Protein AF-0000000074318066 (afdb_homodimer)

pLDDT: mean 84.9, std 23.19, range [25.45, 98.88]

Solvent-accessible surface area (backbone atoms only — not comparable to full-atom values): 21008 Å² total; per-residue (Å²): 137,84,79,78,78,76,78,75,73,79,76,72,76,72,73,68,74,67,79,68,60,31,36,86,59,41,53,60,64,81,55,76,85,53,68,36,47,52,75,50,49,43,64,34,77,55,56,62,66,60,55,37,45,33,73,36,15,32,51,33,30,38,69,44,70,25,63,38,53,43,41,29,39,84,88,68,48,68,61,51,51,86,37,69,68,53,66,58,21,32,39,47,39,32,42,56,33,51,60,83,86,38,39,42,46,39,38,33,67,41,62,74,89,54,41,42,41,29,30,43,51,53,83,50,21,37,38,37,41,36,53,46,75,53,94,92,33,36,32,39,42,37,35,40,30,69,23,52,55,42,92,80,30,74,36,54,46,52,56,30,48,52,35,46,52,42,39,38,47,52,26,38,25,35,32,64,71,69,65,41,73,76,74,56,72,49,57,84,53,74,62,121,135,86,79,77,79,77,77,75,74,78,75,72,76,72,74,68,74,68,78,68,60,29,38,87,60,42,54,62,64,83,55,77,86,53,68,36,46,53,75,50,47,46,65,34,79,56,54,62,66,58,54,38,45,34,72,36,16,31,52,32,31,39,69,44,70,26,64,39,52,44,40,31,38,84,88,68,47,68,61,51,52,84,36,70,69,52,65,58,22,33,39,46,38,33,43,55,34,51,60,82,86,39,39,43,46,39,38,32,67,43,63,72,87,56,42,41,41,29,31,42,51,54,85,49,22,38,38,37,39,36,53,46,75,54,93,93,34,36,32,39,42,38,36,40,32,69,25,53,54,44,92,80,30,73,35,54,45,51,57,30,48,53,35,45,51,43,39,38,47,49,25,38,25,35,33,64,69,69,65,42,73,75,72,58,72,48,56,86,52,76,63,121

Organism: NCBI:txid2715131

Radius of gyration: 24.88 Å; Cα contacts (8 Å, |Δi|>4): 783; chains: 2; bounding box: 74×100×44 Å

Foldseek 3Di:
DPPPPPPPPPPPPPPPPPPPPCPVVNPDPPDDDDLFKDKDKDFAADDQLLVQQLVFFQLSVCLQPFVGKWKAAPVGDTDDRRDGDAFFIKIWTHHALADPVPIWIWGWHDDDSTFWTKIATHQQAIKIWGWDDDPNTIMIMIMGGRGDDCVVPVDSSSVVVVVSVVVRSVQNRVCNPPNDGPDHNHNVDDPD/DPPPPPPPPPPPPPPPPPPPPVPVVRPDPPDDDDLFKDKDKDFAADDQLLVLQLVFFQLSVCLQPFVGKWKAAPVGDTDDRRDGDAFFIKIWTHHALADSVPIWIWGWHDDDSTFWTKIATHQQAIKIWGWDDDPNTIMIMIMGGRGDDCVVPVDSSSVVVVVSVVVRSVQNRVCNPPNDGPDHNHNVDDPD

Sequence (384 aa):
MYQSNSRTLPLNPKTKKSNVFKTPIIMSDNKQFDHSKFTVKSIVDTKIPDVYELWTTPAGLEKWFLRKAEFVKPDGTFRKSNEHIEEGDTYRWLWHGYPDKVVEHGKILKLNGKNELKFTFGKAGTVTVKIGIEENTTIITLTQEDIPPVEESVINYHVECKTGWTFYLANLNSFVQGGVDLRNKNQKLNLEMYQSNSRTLPLNPKTKKSNVFKTPIIMSDNKQFDHSKFTVKSIVDTKIPDVYELWTTPAGLEKWFLRKAEFVKPDGTFRKSNEHIEEGDTYRWLWHGYPDKVVEHGKILKLNGKNELKFTFGKAGTVTVKIGIEENTTIITLTQEDIPPVEESVINYHVECKTGWTFYLANLNSFVQGGVDLRNKNQKLNLE

Secondary structure (DSSP, 8-state):
-----------------------GGG---S----TTEEEEEEE--S-HHHHHHHHHSHHHHHHHT-SEEEEE-TTSPBPPTTSPP-TT-EEEEE-TTS-TT--EEEEEEEE-SSSEEEEE-GGG-EEEEEEEEETTEEEEEEEEE-PPPGGG-SS-HHHHHHHHHHHHHHHHHHHHHH--------TT----/-----------------------GGG---S----TTEEEEEEE--S-HHHHHHHHHSHHHHHHHT-SEEEEE-TTSPBPPTTSPP-TT-EEEEE-TTS-TT-EEEEEEEEE-SSSEEEEE-TTS-EEEEEEEEETTEEEEEEEEE-PPPGGG-SS-HHHHHHHHHHHHHHHHHHHHHH--------TT----

InterPro domains:
  IPR013538 Activator of Hsp90 ATPase homologue 1/2-like, C-terminal [PF08327] (46-176)
  IPR023393 START-like domain superfamily [G3DSA:3.30.530.20] (38-187)

Nearest PDB structures (foldseek):
  2m89-assembly1_B  TM=8.211E-01  e=3.361E-07  Colwellia psychrerythraea 34H
  2lgh-assembly1_A  TM=7.263E-01  e=5.498E-05  Aeromonas hydrophila subsp. hydrophila ATCC 7966
  3pu2-assembly8_H  TM=6.214E-01  e=7.783E-05  Cereibacter sphaeroides 2.4.1
  2l8o-assembly1_A  TM=6.501E-01  e=6.174E-05  Cytophaga hutchinsonii ATCC 33406
  5ujv-assembly1_A  TM=6.728E-01  e=5.910E-04  Festuca elata

Structure (mmCIF, N/CA/C/O backbone):
data_AF-0000000074318066-model_v1
#
loop_
_entity.id
_entity.type
_entity.pdbx_description
1 polymer 'Activator of Hsp90 ATPase homologue 1/2-like C-terminal domain-containing protein'
#
loop_
_atom_site.group_PDB
_atom_site.id
_atom_site.type_symbol
_atom_site.label_atom_id
_atom_site.label_alt_id
_atom_site.label_comp_id
_atom_site.label_asym_id
_atom_site.label_entity_id
_atom_site.label_seq_id
_atom_site.pdbx_PDB_ins_code
_atom_site.Cartn_x
_atom_site.Cartn_y
_atom_site.Cartn_z
_atom_site.occupancy
_atom_site.B_iso_or_equiv
_atom_site.auth_seq_id
_atom_site.auth_comp_id
_atom_site.auth_asym_id
_atom_site.auth_atom_id
_atom_site.pdbx_PDB_model_num
ATOM 1 N N . MET A 1 1 ? -48.062 54.031 -23.031 1 29.55 1 MET A N 1
ATOM 2 C CA . MET A 1 1 ? -48 52.781 -22.281 1 29.55 1 MET A CA 1
ATOM 3 C C . MET A 1 1 ? -46.719 52 -22.641 1 29.55 1 MET A C 1
ATOM 5 O O . MET A 1 1 ? -46.656 51.406 -23.719 1 29.55 1 MET A O 1
ATOM 9 N N . TYR A 1 2 ? -45.531 52.469 -22.219 1 33.5 2 TYR A N 1
ATOM 10 C CA . TYR A 1 2 ? -44.156 52.094 -22.453 1 33.5 2 TYR A CA 1
ATOM 11 C C . TYR A 1 2 ? -43.844 50.719 -21.859 1 33.5 2 TYR A C 1
ATOM 13 O O . TYR A 1 2 ? -44 50.5 -20.656 1 33.5 2 TYR A O 1
ATOM 21 N N . GLN A 1 3 ? -44.219 49.625 -22.578 1 29.73 3 GLN A N 1
ATOM 22 C CA . GLN A 1 3 ? -44 48.219 -22.219 1 29.73 3 GLN A CA 1
ATOM 23 C C . GLN A 1 3 ? -42.5 47.938 -22.062 1 29.73 3 GLN A C 1
ATOM 25 O O . GLN A 1 3 ? -41.719 48.125 -23.016 1 29.73 3 GLN A O 1
ATOM 30 N N . SER A 1 4 ? -41.875 48.156 -20.859 1 29.38 4 SER A N 1
ATOM 31 C CA . SER A 1 4 ? -40.531 47.906 -20.422 1 29.38 4 SER A CA 1
ATOM 32 C C . SER A 1 4 ? -40.156 46.438 -20.562 1 29.38 4 SER A C 1
ATOM 34 O O . SER A 1 4 ? -40.781 45.562 -19.938 1 29.38 4 SER A O 1
ATOM 36 N N . ASN A 1 5 ? -39.938 45.906 -21.797 1 32.59 5 ASN A N 1
ATOM 37 C CA . ASN A 1 5 ? -39.5 44.531 -22.062 1 32.59 5 ASN A CA 1
ATOM 38 C C . ASN A 1 5 ? -38.188 44.219 -21.328 1 32.59 5 ASN A C 1
ATOM 40 O O . ASN A 1 5 ? -37.125 44.75 -21.672 1 32.59 5 ASN A O 1
ATOM 44 N N . SER A 1 6 ? -38.25 44.125 -19.938 1 31.81 6 SER A N 1
ATOM 45 C CA . SER A 1 6 ? -37.094 43.719 -19.141 1 31.81 6 SER A CA 1
ATOM 46 C C . SER A 1 6 ? -36.531 42.375 -19.625 1 31.81 6 SER A C 1
ATOM 48 O O . SER A 1 6 ? -37.219 41.375 -19.547 1 31.81 6 SER A O 1
ATOM 50 N N . ARG A 1 7 ? -35.812 42.281 -20.75 1 32.62 7 ARG A N 1
ATOM 51 C CA . ARG A 1 7 ? -35.062 41.125 -21.25 1 32.62 7 ARG A CA 1
ATOM 52 C C . ARG A 1 7 ? -34.188 40.531 -20.172 1 32.62 7 ARG A C 1
ATOM 54 O O . ARG A 1 7 ? -33.25 41.156 -19.688 1 32.62 7 ARG A O 1
ATOM 61 N N . THR A 1 8 ? -34.75 39.719 -19.219 1 30.56 8 THR A N 1
ATOM 62 C CA . THR A 1 8 ? -34 38.969 -18.25 1 30.56 8 THR A CA 1
ATOM 63 C C . THR A 1 8 ? -33 38.031 -18.938 1 30.56 8 THR A C 1
ATOM 65 O O . THR A 1 8 ? -33.375 37.219 -19.797 1 30.56 8 THR A O 1
ATOM 68 N N . LEU A 1 9 ? -31.766 38.469 -19.141 1 33.69 9 LEU A N 1
ATOM 69 C CA . LEU A 1 9 ? -30.656 37.688 -19.688 1 33.69 9 LEU A CA 1
ATOM 70 C C . LEU A 1 9 ? -30.469 36.406 -18.891 1 33.69 9 LEU A C 1
ATOM 72 O O . LEU A 1 9 ? -30.375 36.438 -17.672 1 33.69 9 LEU A O 1
ATOM 76 N N . PRO A 1 10 ? -30.953 35.281 -19.469 1 31.95 10 PRO A N 1
ATOM 77 C CA . PRO A 1 10 ? -30.75 34.031 -18.75 1 31.95 10 PRO A CA 1
ATOM 78 C C . PRO A 1 10 ? -29.297 33.75 -18.422 1 31.95 10 PRO A C 1
ATOM 80 O O . PRO A 1 10 ? -28.406 33.938 -19.266 1 31.95 10 PRO A O 1
ATOM 83 N N . LEU A 1 11 ? -28.844 34.094 -17.172 1 31.12 11 LEU A N 1
ATOM 84 C CA . LEU A 1 11 ? -27.516 33.719 -16.672 1 31.12 11 LEU A CA 1
ATOM 85 C C . LEU A 1 11 ? -27.25 32.25 -16.844 1 31.12 11 LEU A C 1
ATOM 87 O O . LEU A 1 11 ? -28.016 31.406 -16.359 1 31.12 11 LEU A O 1
ATOM 91 N N . ASN A 1 12 ? -26.766 31.859 -18.062 1 30.64 12 ASN A N 1
ATOM 92 C CA . ASN A 1 12 ? -26.281 30.5 -18.25 1 30.64 12 ASN A CA 1
ATOM 93 C C . ASN A 1 12 ? -25.328 30.094 -17.141 1 30.64 12 ASN A C 1
ATOM 95 O O . ASN A 1 12 ? -24.234 30.641 -17.031 1 30.64 12 ASN A O 1
ATOM 99 N N . PRO A 1 13 ? -25.844 29.672 -15.984 1 25.5 13 PRO A N 1
ATOM 100 C CA . PRO A 1 13 ? -24.859 29.234 -14.977 1 25.5 13 PRO A CA 1
ATOM 101 C C . PRO A 1 13 ? -23.891 28.188 -15.508 1 25.5 13 PRO A C 1
ATOM 103 O O . PRO A 1 13 ? -24.297 27.094 -15.883 1 25.5 13 PRO A O 1
ATOM 106 N N . LYS A 1 14 ? -22.953 28.609 -16.422 1 30.25 14 LYS A N 1
ATOM 107 C CA . LYS A 1 14 ? -21.844 27.688 -16.672 1 30.25 14 LYS A CA 1
ATOM 108 C C . LYS A 1 14 ? -21.453 26.969 -15.383 1 30.25 14 LYS A C 1
ATOM 110 O O . LYS A 1 14 ? -21.203 27.609 -14.359 1 30.25 14 LYS A O 1
ATOM 115 N N . THR A 1 15 ? -21.828 25.75 -15.211 1 25.64 15 THR A N 1
ATOM 116 C CA . THR A 1 15 ? -21.406 24.781 -14.203 1 25.64 15 THR A CA 1
ATOM 117 C C . THR A 1 15 ? -19.891 24.828 -14.008 1 25.64 15 THR A C 1
ATOM 119 O O . THR A 1 15 ? -19.125 24.672 -14.961 1 25.64 15 THR A O 1
ATOM 122 N N . LYS A 1 16 ? -19.531 25.672 -13.281 1 28.23 16 LYS A N 1
ATOM 123 C CA . LYS A 1 16 ? -18.125 25.656 -12.883 1 28.23 16 LYS A CA 1
ATOM 124 C C . LYS A 1 16 ? -17.641 24.219 -12.672 1 28.23 16 LYS A C 1
ATOM 126 O O . LYS A 1 16 ? -18.172 23.5 -11.828 1 28.23 16 LYS A O 1
ATOM 131 N N . LYS A 1 17 ? -17.141 23.672 -13.711 1 29.39 17 LYS A N 1
ATOM 132 C CA . LYS A 1 17 ? -16.328 22.469 -13.477 1 29.39 17 LYS A CA 1
ATOM 133 C C . LYS A 1 17 ? -15.508 22.609 -12.195 1 29.39 17 LYS A C 1
ATOM 135 O O . LYS A 1 17 ? -14.656 23.5 -12.094 1 29.39 17 LYS A O 1
ATOM 140 N N . SER A 1 18 ? -16.188 22.438 -11.07 1 28.66 18 SER A N 1
ATOM 141 C CA . SER A 1 18 ? -15.391 22.344 -9.852 1 28.66 18 SER A CA 1
ATOM 142 C C . SER A 1 18 ? -14.086 21.578 -10.102 1 28.66 18 SER A C 1
ATOM 144 O O . SER A 1 18 ? -14.094 20.5 -10.695 1 28.66 18 SER A O 1
ATOM 146 N N . ASN A 1 19 ? -13.133 22.281 -10.336 1 31.12 19 ASN A N 1
ATOM 147 C CA . ASN A 1 19 ? -11.781 21.734 -10.352 1 31.12 19 ASN A CA 1
ATOM 148 C C . ASN A 1 19 ? -11.586 20.688 -9.258 1 31.12 19 ASN A C 1
ATOM 150 O O . ASN A 1 19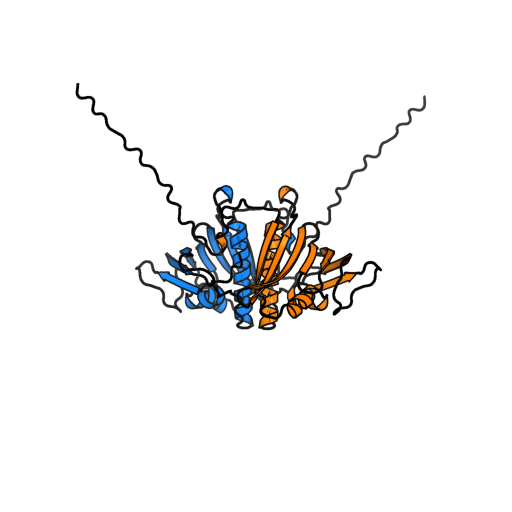 ? -11.359 21.031 -8.094 1 31.12 19 ASN A O 1
ATOM 154 N N . VAL A 1 20 ? -12.461 19.688 -9.234 1 32.88 20 VAL A N 1
ATOM 155 C CA . VAL A 1 20 ? -12.258 18.547 -8.352 1 32.88 20 VAL A CA 1
ATOM 156 C C . VAL A 1 20 ? -10.773 18.172 -8.32 1 32.88 20 VAL A C 1
ATOM 158 O O . VAL A 1 20 ? -10.156 17.984 -9.367 1 32.88 20 VAL A O 1
ATOM 161 N N . PHE A 1 21 ? -10.164 18.594 -7.379 1 33.38 21 PHE A N 1
ATOM 162 C CA . PHE A 1 21 ? -8.805 18.266 -6.961 1 33.38 21 PHE A CA 1
ATOM 163 C C . PHE A 1 21 ? -8.531 16.781 -7.117 1 33.38 21 PHE A C 1
ATOM 165 O O . PHE A 1 21 ? -9.094 15.961 -6.395 1 33.38 21 PHE A O 1
ATOM 172 N N . LYS A 1 22 ? -8.289 16.375 -8.391 1 40.06 22 LYS A N 1
ATOM 173 C CA . LYS A 1 22 ? -7.812 15.016 -8.617 1 40.06 22 LYS A CA 1
ATOM 174 C C . LYS A 1 22 ? -6.562 14.727 -7.785 1 40.06 22 LYS A C 1
ATOM 176 O O . LYS A 1 22 ? -5.484 15.242 -8.086 1 40.06 22 LYS A O 1
ATOM 181 N N . THR A 1 23 ? -6.711 14.742 -6.539 1 43.78 23 THR A N 1
ATOM 182 C CA . THR A 1 23 ? -5.562 14.172 -5.848 1 43.78 23 THR A CA 1
ATOM 183 C C . THR A 1 23 ? -5.051 12.938 -6.586 1 43.78 23 THR A C 1
ATOM 185 O O . THR A 1 23 ? -5.812 12.25 -7.266 1 43.78 23 THR A O 1
ATOM 188 N N . PRO A 1 24 ? -3.84 12.938 -6.867 1 43.84 24 PRO A N 1
ATOM 189 C CA . PRO A 1 24 ? -3.352 11.766 -7.594 1 43.84 24 PRO A CA 1
ATOM 190 C C . PRO A 1 24 ? -4.18 10.516 -7.316 1 43.84 24 PRO A C 1
ATOM 192 O O . PRO A 1 24 ? -4.258 9.617 -8.164 1 43.84 24 PRO A O 1
ATOM 195 N N . ILE A 1 25 ? -4.691 10.438 -6.18 1 46.53 25 ILE A N 1
ATOM 196 C CA . ILE A 1 25 ? -5.543 9.281 -5.902 1 46.53 25 ILE A CA 1
ATOM 197 C C . ILE A 1 25 ? -6.809 9.359 -6.75 1 46.53 25 ILE A C 1
ATOM 199 O O . ILE A 1 25 ? -7.34 8.336 -7.184 1 46.53 25 ILE A O 1
ATOM 203 N N . ILE A 1 26 ? -7.238 10.562 -7.031 1 46 26 ILE A N 1
ATOM 204 C CA . ILE A 1 26 ? -8.625 10.727 -7.438 1 46 26 ILE A CA 1
ATOM 205 C C . ILE A 1 26 ? -8.719 10.758 -8.961 1 46 26 ILE A C 1
ATOM 207 O O . ILE A 1 26 ? -9.695 11.266 -9.516 1 46 26 ILE A O 1
ATOM 211 N N . MET A 1 27 ? -7.648 10.602 -9.547 1 41.81 27 MET A N 1
ATOM 212 C CA . MET A 1 27 ? -7.895 11.008 -10.93 1 41.81 27 MET A CA 1
ATOM 213 C C . MET A 1 27 ? -8.766 9.992 -11.648 1 41.81 27 MET A C 1
ATOM 215 O O . MET A 1 27 ? -8.805 9.969 -12.883 1 41.81 27 MET A O 1
ATOM 219 N N . SER A 1 28 ? -9.195 9.016 -10.938 1 42.94 28 SER A N 1
ATOM 220 C CA . SER A 1 28 ? -9.805 8.172 -11.953 1 42.94 28 SER A CA 1
ATOM 221 C C . SER A 1 28 ? -11 8.859 -12.609 1 42.94 28 SER A C 1
ATOM 223 O O . SER A 1 28 ? -11.719 9.609 -11.953 1 42.94 28 SER A O 1
ATOM 225 N N . ASP A 1 29 ? -10.992 9.109 -13.852 1 40.59 29 ASP A N 1
ATOM 226 C CA . ASP A 1 29 ? -12.094 9.508 -14.727 1 40.59 29 ASP A CA 1
ATOM 227 C C . ASP A 1 29 ? -13.406 8.883 -14.266 1 40.59 29 ASP A C 1
ATOM 229 O O . ASP A 1 29 ? -13.406 7.871 -13.562 1 40.59 29 ASP A O 1
ATOM 233 N N . ASN A 1 30 ? -14.594 9.641 -14.625 1 43.62 30 ASN A N 1
ATOM 234 C CA . ASN A 1 30 ? -16.031 9.453 -14.484 1 43.62 30 ASN A CA 1
ATOM 235 C C . ASN A 1 30 ? -16.438 7.996 -14.719 1 43.62 30 ASN A C 1
ATOM 237 O O . ASN A 1 30 ? -17.5 7.723 -15.266 1 43.62 30 ASN A O 1
ATOM 241 N N . LYS A 1 31 ? -15.508 7.035 -14.703 1 52.19 31 LYS A N 1
ATOM 242 C CA . LYS A 1 31 ? -16.141 5.738 -14.953 1 52.19 31 LYS A CA 1
ATOM 243 C C . LYS A 1 31 ? -16.859 5.227 -13.711 1 52.19 31 LYS A C 1
ATOM 245 O O . LYS A 1 31 ? -16.453 5.516 -12.586 1 52.19 31 LYS A O 1
ATOM 250 N N . GLN A 1 32 ? -18.125 4.922 -13.828 1 64.19 32 GLN A N 1
ATOM 251 C CA . GLN A 1 32 ? -18.938 4.215 -12.836 1 64.19 32 GLN A CA 1
ATOM 252 C C . GLN A 1 32 ? -18.094 3.221 -12.047 1 64.19 32 GLN A C 1
ATOM 254 O O . GLN A 1 32 ? -17.344 2.432 -12.633 1 64.19 32 GLN A O 1
ATOM 259 N N . PHE A 1 33 ? -17.938 3.441 -10.766 1 77.88 33 PHE A N 1
ATOM 260 C CA . PHE A 1 33 ? -17.234 2.535 -9.867 1 77.88 33 PHE A CA 1
ATOM 261 C C . PHE A 1 33 ? -17.703 1.099 -10.07 1 77.88 33 PHE A C 1
ATOM 263 O O . PHE A 1 33 ? -18.906 0.817 -9.992 1 77.88 33 PHE A O 1
ATOM 270 N N . ASP A 1 34 ? -16.797 0.3 -10.547 1 85.94 34 ASP A N 1
ATOM 271 C CA . ASP A 1 34 ? -17.078 -1.124 -10.719 1 85.94 34 ASP A CA 1
ATOM 272 C C . ASP A 1 34 ? -16.578 -1.922 -9.508 1 85.94 34 ASP A C 1
ATOM 274 O O . ASP A 1 34 ? -15.391 -2.205 -9.391 1 85.94 34 ASP A O 1
ATOM 278 N N . HIS A 1 35 ? -17.438 -2.357 -8.68 1 85.19 35 HIS A N 1
ATOM 279 C CA . HIS A 1 35 ? -17.094 -3.039 -7.434 1 85.19 35 HIS A CA 1
ATOM 280 C C . HIS A 1 35 ? -16.547 -4.438 -7.703 1 85.19 35 HIS A C 1
ATOM 282 O O . HIS A 1 35 ? -15.922 -5.043 -6.828 1 85.19 35 HIS A O 1
ATOM 288 N N . SER A 1 36 ? -16.781 -4.961 -8.875 1 92.5 36 SER A N 1
ATOM 289 C CA . SER A 1 36 ? -16.484 -6.367 -9.133 1 92.5 36 SER A CA 1
ATOM 290 C C . SER A 1 36 ? -15.07 -6.531 -9.695 1 92.5 36 SER A C 1
ATOM 292 O O . SER A 1 36 ? -14.641 -7.648 -9.992 1 92.5 36 SER A O 1
ATOM 294 N N . LYS A 1 37 ? -14.406 -5.375 -9.812 1 95.44 37 LYS A N 1
ATOM 295 C CA . LYS A 1 37 ? -13.094 -5.445 -10.438 1 95.44 37 LYS A CA 1
ATOM 296 C C . LYS A 1 37 ? -12.234 -4.25 -10.039 1 95.44 37 LYS A C 1
ATOM 298 O O . LYS A 1 37 ? -12.742 -3.143 -9.867 1 95.44 37 LYS A O 1
ATOM 303 N N . PHE A 1 38 ? -10.961 -4.512 -9.898 1 94.44 38 PHE A N 1
ATOM 304 C CA . PHE A 1 38 ? -10 -3.424 -9.805 1 94.44 38 PHE A CA 1
ATOM 305 C C . PHE A 1 38 ? -8.672 -3.82 -10.438 1 94.44 38 PHE A C 1
ATOM 307 O O . PHE A 1 38 ? -8.43 -5 -10.703 1 94.44 38 PHE A O 1
ATOM 314 N N . THR A 1 39 ? -7.914 -2.82 -10.758 1 96.5 39 THR A N 1
ATOM 315 C CA . THR A 1 39 ? -6.543 -3.01 -11.227 1 96.5 39 THR A CA 1
ATOM 316 C C . THR A 1 39 ? -5.57 -2.197 -10.375 1 96.5 39 THR A C 1
ATOM 318 O O . THR A 1 39 ? -5.84 -1.042 -10.039 1 96.5 39 THR A O 1
ATOM 321 N N . VAL A 1 40 ? -4.484 -2.836 -9.992 1 96.5 40 VAL A N 1
ATOM 322 C CA . VAL A 1 40 ? -3.369 -2.174 -9.32 1 96.5 40 VAL A CA 1
ATOM 323 C C . VAL A 1 40 ? -2.109 -2.297 -10.18 1 96.5 40 VAL A C 1
ATOM 325 O O . VAL A 1 40 ? -1.837 -3.359 -10.742 1 96.5 40 VAL A O 1
ATOM 328 N N . LYS A 1 41 ? -1.404 -1.232 -10.312 1 96.12 41 LYS A N 1
ATOM 329 C CA . LYS A 1 41 ? -0.112 -1.229 -10.992 1 96.12 41 LYS A CA 1
ATOM 330 C C . LYS A 1 41 ? 1.012 -0.842 -10.039 1 96.12 41 LYS A C 1
ATOM 332 O O . LYS A 1 41 ? 0.829 0.017 -9.172 1 96.12 41 LYS A O 1
ATOM 337 N N . SER A 1 42 ? 2.143 -1.451 -10.234 1 96.94 42 SER A N 1
ATOM 338 C CA . SER A 1 42 ? 3.285 -1.16 -9.375 1 96.94 42 SER A CA 1
ATOM 339 C C . SER A 1 42 ? 4.598 -1.309 -10.133 1 96.94 42 SER A C 1
ATOM 341 O O . SER A 1 42 ? 4.723 -2.166 -11.016 1 96.94 42 SER A O 1
ATOM 343 N N . ILE A 1 43 ? 5.523 -0.489 -9.727 1 96.81 43 ILE A N 1
ATOM 344 C CA . ILE A 1 43 ? 6.898 -0.61 -10.203 1 96.81 43 ILE A CA 1
ATOM 345 C C . ILE A 1 43 ? 7.602 -1.749 -9.469 1 96.81 43 ILE A C 1
ATOM 347 O O . ILE A 1 43 ? 7.41 -1.929 -8.266 1 96.81 43 ILE A O 1
ATOM 351 N N . VAL A 1 44 ? 8.312 -2.486 -10.172 1 97.25 44 VAL A N 1
ATOM 352 C CA . VAL A 1 44 ? 9.242 -3.436 -9.586 1 97.25 44 VAL A CA 1
ATOM 353 C C . VAL A 1 44 ? 10.609 -3.303 -10.258 1 97.25 44 VAL A C 1
ATOM 355 O O . VAL A 1 44 ? 10.773 -3.672 -11.422 1 97.25 44 VAL A O 1
ATOM 358 N N . ASP A 1 45 ? 11.586 -2.854 -9.477 1 95.12 45 ASP A N 1
ATOM 359 C CA . ASP A 1 45 ? 12.867 -2.434 -10.031 1 95.12 45 ASP A CA 1
ATOM 360 C C . ASP A 1 45 ? 13.781 -3.633 -10.258 1 95.12 45 ASP A C 1
ATOM 362 O O . ASP A 1 45 ? 14.852 -3.732 -9.641 1 95.12 45 ASP A O 1
ATOM 366 N N . THR A 1 46 ? 13.422 -4.508 -11.117 1 97.38 46 THR A N 1
ATOM 367 C CA . THR A 1 46 ? 14.219 -5.645 -11.562 1 97.38 46 THR A CA 1
ATOM 368 C C . THR A 1 46 ? 13.719 -6.172 -12.906 1 97.38 46 THR A C 1
ATOM 370 O O . THR A 1 46 ? 12.805 -5.602 -13.492 1 97.38 46 THR A O 1
ATOM 373 N N . LYS A 1 47 ? 14.305 -7.227 -13.414 1 98.06 47 LYS A N 1
ATOM 374 C CA . LYS A 1 47 ? 13.977 -7.738 -14.742 1 98.06 47 LYS A CA 1
ATOM 375 C C . LYS A 1 47 ? 12.758 -8.656 -14.688 1 98.06 47 LYS A C 1
ATOM 377 O O . LYS A 1 47 ? 12.492 -9.281 -13.664 1 98.06 47 LYS A O 1
ATOM 382 N N . ILE A 1 48 ? 12.07 -8.766 -15.789 1 98.44 48 ILE A N 1
ATOM 383 C CA . ILE A 1 48 ? 10.812 -9.5 -15.914 1 98.44 48 ILE A CA 1
ATOM 384 C C . ILE A 1 48 ? 11.008 -10.938 -15.453 1 98.44 48 ILE A C 1
ATOM 386 O O . ILE A 1 48 ? 10.234 -11.453 -14.641 1 98.44 48 ILE A O 1
ATOM 390 N N . PRO A 1 49 ? 12.125 -11.648 -15.812 1 98.38 49 PRO A N 1
ATOM 391 C CA . PRO A 1 49 ? 12.25 -13.047 -15.383 1 98.38 49 PRO A CA 1
ATOM 392 C C . PRO A 1 49 ? 12.383 -13.188 -13.867 1 98.38 49 PRO A C 1
ATOM 394 O O . PRO A 1 49 ? 11.891 -14.164 -13.289 1 98.38 49 PRO A O 1
ATOM 397 N N . ASP A 1 50 ? 13.031 -12.242 -13.297 1 98.38 50 ASP A N 1
ATOM 398 C CA . ASP A 1 50 ? 13.18 -12.281 -11.852 1 98.38 50 ASP A CA 1
ATOM 399 C C . ASP A 1 50 ? 11.836 -12.07 -11.156 1 98.38 50 ASP A C 1
ATOM 401 O O . ASP A 1 50 ? 11.523 -12.742 -10.172 1 98.38 50 ASP A O 1
ATOM 405 N N . VAL A 1 51 ? 11.047 -11.102 -11.664 1 98.69 51 VAL A N 1
ATOM 406 C CA . VAL A 1 51 ? 9.727 -10.852 -11.102 1 98.69 51 VAL A CA 1
ATOM 407 C C . VAL A 1 51 ? 8.852 -12.102 -11.25 1 98.69 51 VAL A C 1
ATOM 409 O O . VAL A 1 51 ? 8.141 -12.484 -10.32 1 98.69 51 VAL A O 1
ATOM 412 N N . TYR A 1 52 ? 8.945 -12.695 -12.414 1 98.75 52 TYR A N 1
ATOM 413 C CA . TYR A 1 52 ? 8.164 -13.891 -12.688 1 98.75 52 TYR A CA 1
ATOM 414 C C . TYR A 1 52 ? 8.516 -15.008 -11.703 1 98.75 52 TYR A C 1
ATOM 416 O O . TYR A 1 52 ? 7.625 -15.68 -11.18 1 98.75 52 TYR A O 1
ATOM 424 N N . GLU A 1 53 ? 9.734 -15.172 -11.438 1 98.44 53 GLU A N 1
ATOM 425 C CA . GLU A 1 53 ? 10.18 -16.188 -10.492 1 98.44 53 GLU A CA 1
ATOM 426 C C . GLU A 1 53 ? 9.648 -15.906 -9.086 1 98.44 53 GLU A C 1
ATOM 428 O O . GLU A 1 53 ? 9.211 -16.828 -8.391 1 98.44 53 GLU A O 1
ATOM 433 N N . LEU A 1 54 ? 9.664 -14.656 -8.672 1 98.69 54 LEU A N 1
ATOM 434 C CA . LEU A 1 54 ? 9.188 -14.258 -7.352 1 98.69 54 LEU A CA 1
ATOM 435 C C . LEU A 1 54 ? 7.695 -14.547 -7.211 1 98.69 54 LEU A C 1
ATOM 437 O O . LEU A 1 54 ? 7.215 -14.812 -6.105 1 98.69 54 LEU A O 1
ATOM 441 N N . TRP A 1 55 ? 6.926 -14.633 -8.344 1 98.75 55 TRP A N 1
ATOM 442 C CA . TRP A 1 55 ? 5.48 -14.82 -8.328 1 98.75 55 TRP A CA 1
ATOM 443 C C . TRP A 1 55 ? 5.121 -16.297 -8.5 1 98.75 55 TRP A C 1
ATOM 445 O O . TRP A 1 55 ? 4 -16.703 -8.203 1 98.75 55 TRP A O 1
ATOM 455 N N . THR A 1 56 ? 6.121 -17.094 -9.016 1 98.81 56 THR A N 1
ATOM 456 C CA . THR A 1 56 ? 5.656 -18.391 -9.508 1 98.81 56 THR A CA 1
ATOM 457 C C . THR A 1 56 ? 6.418 -19.531 -8.836 1 98.81 56 THR A C 1
ATOM 459 O O . THR A 1 56 ? 6.379 -20.672 -9.312 1 98.81 56 THR A O 1
ATOM 462 N N . THR A 1 57 ? 7.141 -19.281 -7.801 1 98.81 57 THR A N 1
ATOM 463 C CA . THR A 1 57 ? 7.738 -20.328 -6.977 1 98.81 57 THR A CA 1
ATOM 464 C C . THR A 1 57 ? 7.363 -20.141 -5.512 1 98.81 57 THR A C 1
ATOM 466 O O . THR A 1 57 ? 7.176 -19.016 -5.051 1 98.81 57 THR A O 1
ATOM 469 N N . PRO A 1 58 ? 7.23 -21.25 -4.797 1 98.88 58 PRO A N 1
ATOM 470 C CA . PRO A 1 58 ? 6.965 -21.125 -3.363 1 98.88 58 PRO A CA 1
ATOM 471 C C . PRO A 1 58 ? 7.98 -20.234 -2.652 1 98.88 58 PRO A C 1
ATOM 473 O O . PRO A 1 58 ? 7.602 -19.312 -1.923 1 98.88 58 PRO A O 1
ATOM 476 N N . ALA A 1 59 ? 9.281 -20.438 -2.908 1 98.81 59 ALA A N 1
ATOM 477 C CA . ALA A 1 59 ? 10.336 -19.641 -2.271 1 98.81 59 ALA A CA 1
ATOM 478 C C . ALA A 1 59 ? 10.219 -18.172 -2.645 1 98.81 59 ALA A C 1
ATOM 480 O O . ALA A 1 59 ? 10.461 -17.297 -1.812 1 98.81 59 ALA A O 1
ATOM 481 N N . GLY A 1 60 ? 9.938 -17.906 -3.871 1 98.81 60 GLY A N 1
ATOM 482 C CA . GLY A 1 60 ? 9.758 -16.531 -4.312 1 98.81 60 GLY A CA 1
ATOM 483 C C . GLY A 1 60 ? 8.641 -15.812 -3.582 1 98.81 60 GLY A C 1
ATOM 484 O O . GLY A 1 60 ? 8.844 -14.711 -3.057 1 98.81 60 GLY A O 1
ATOM 485 N N . LEU A 1 61 ? 7.465 -16.438 -3.523 1 98.81 61 LEU A N 1
ATOM 486 C CA . LEU A 1 61 ? 6.297 -15.844 -2.885 1 98.81 61 LEU A CA 1
ATOM 487 C C . LEU A 1 61 ? 6.559 -15.578 -1.406 1 98.81 61 LEU A C 1
ATOM 489 O O . LEU A 1 61 ? 6.066 -14.602 -0.849 1 98.81 61 LEU A O 1
ATOM 493 N N . GLU A 1 62 ? 7.316 -16.422 -0.8 1 98.75 62 GLU A N 1
ATOM 494 C CA . GLU A 1 62 ? 7.578 -16.312 0.632 1 98.75 62 GLU A CA 1
ATOM 495 C C . GLU A 1 62 ? 8.531 -15.156 0.934 1 98.75 62 GLU A C 1
ATOM 497 O O . GLU A 1 62 ? 8.68 -14.75 2.09 1 98.75 62 GLU A O 1
ATOM 502 N N . LYS A 1 63 ? 9.156 -14.57 -0.061 1 98.44 63 LYS A N 1
ATOM 503 C CA . LYS A 1 63 ? 10.102 -13.477 0.153 1 98.44 63 LYS A CA 1
ATOM 504 C C . LYS A 1 63 ? 9.367 -12.148 0.344 1 98.44 63 LYS A C 1
ATOM 506 O O . LYS A 1 63 ? 9.898 -11.227 0.974 1 98.44 63 LYS A O 1
ATOM 511 N N . TRP A 1 64 ? 8.18 -12.133 -0.165 1 98.44 64 TRP A N 1
ATOM 512 C CA . TRP A 1 64 ? 7.598 -10.797 -0.194 1 98.44 64 TRP A CA 1
ATOM 513 C C . TRP A 1 64 ? 6.109 -10.836 0.127 1 98.44 64 TRP A C 1
ATOM 515 O O . TRP A 1 64 ? 5.512 -9.812 0.46 1 98.44 64 TRP A O 1
ATOM 525 N N . PHE A 1 65 ? 5.434 -11.938 0.049 1 98.44 65 PHE A N 1
ATOM 526 C CA . PHE A 1 65 ? 3.98 -12.008 0.143 1 98.44 65 PHE A CA 1
ATOM 527 C C . PHE A 1 65 ? 3.555 -12.898 1.308 1 98.44 65 PHE A C 1
ATOM 529 O O . PHE A 1 65 ? 2.867 -12.445 2.223 1 98.44 65 PHE A O 1
ATOM 536 N N . LEU A 1 66 ? 4.109 -14.102 1.396 1 98.38 66 LEU A N 1
ATOM 537 C CA . LEU A 1 66 ? 3.561 -15.141 2.26 1 98.38 66 LEU A CA 1
ATOM 538 C C . LEU A 1 66 ? 4.586 -15.586 3.299 1 98.38 66 LEU A C 1
ATOM 540 O O . LEU A 1 66 ? 5.793 -15.484 3.068 1 98.38 66 LEU A O 1
ATOM 544 N N . ARG A 1 67 ? 4.055 -16.062 4.398 1 98.06 67 ARG A N 1
ATOM 545 C CA . ARG A 1 67 ? 4.875 -16.812 5.348 1 98.06 67 ARG A CA 1
ATOM 546 C C . ARG A 1 67 ? 5.145 -18.234 4.844 1 98.06 67 ARG A C 1
ATOM 548 O O . ARG A 1 67 ? 6.258 -18.734 4.977 1 98.06 67 ARG A O 1
ATOM 555 N N . LYS A 1 68 ? 4.086 -18.812 4.277 1 98.38 68 LYS A N 1
ATOM 556 C CA . LYS A 1 68 ? 4.16 -20.156 3.711 1 98.38 68 LYS A CA 1
ATOM 557 C C . LYS A 1 68 ? 3.344 -20.25 2.428 1 98.38 68 LYS A C 1
ATOM 559 O O . LYS A 1 68 ? 2.17 -19.875 2.4 1 98.38 68 LYS A O 1
ATOM 564 N N . ALA A 1 69 ? 3.984 -20.75 1.41 1 98.75 69 ALA A N 1
ATOM 565 C CA . ALA A 1 69 ? 3.35 -21.016 0.123 1 98.75 69 ALA A CA 1
ATOM 566 C C . ALA A 1 69 ? 3.471 -22.5 -0.25 1 98.75 69 ALA A C 1
ATOM 568 O O . ALA A 1 69 ? 4.555 -22.969 -0.609 1 98.75 69 ALA A O 1
ATOM 569 N N . GLU A 1 70 ? 2.361 -23.156 -0.182 1 98.75 70 GLU A N 1
ATOM 570 C CA . GLU A 1 70 ? 2.35 -24.562 -0.559 1 98.75 70 GLU A CA 1
ATOM 571 C C . GLU A 1 70 ? 1.525 -24.797 -1.822 1 98.75 70 GLU A C 1
ATOM 573 O O . GLU A 1 70 ? 0.424 -24.25 -1.957 1 98.75 70 GLU A O 1
ATOM 578 N N . PHE A 1 71 ? 2.076 -25.625 -2.676 1 98.88 71 PHE A N 1
ATOM 579 C CA . PHE A 1 71 ? 1.379 -25.984 -3.904 1 98.88 71 PHE A CA 1
ATOM 580 C C . PHE A 1 71 ? 1.36 -27.5 -4.094 1 98.88 71 PHE A C 1
ATOM 582 O O . PHE A 1 71 ? 2.361 -28.172 -3.842 1 98.88 71 PHE A O 1
ATOM 589 N N . VAL A 1 72 ? 0.268 -27.984 -4.527 1 98.81 72 VAL A N 1
ATOM 590 C CA . VAL A 1 72 ? 0.077 -29.406 -4.793 1 98.81 72 VAL A CA 1
ATOM 591 C C . VAL A 1 72 ? -0.283 -29.625 -6.262 1 98.81 72 VAL A C 1
ATOM 593 O O . VAL A 1 72 ? -1.205 -28.984 -6.777 1 98.81 72 VAL A O 1
ATOM 596 N N . LYS A 1 73 ? 0.382 -30.5 -6.836 1 98.56 73 LYS A N 1
ATOM 597 C CA . LYS A 1 73 ? 0.138 -30.875 -8.227 1 98.56 73 LYS A CA 1
ATOM 598 C C . LYS A 1 73 ? -1.134 -31.703 -8.359 1 98.56 73 LYS A C 1
ATOM 600 O O . LYS A 1 73 ? -1.644 -32.219 -7.367 1 98.56 73 LYS A O 1
ATOM 605 N N . PRO A 1 74 ? -1.562 -31.812 -9.609 1 97.94 74 PRO A N 1
ATOM 606 C CA . PRO A 1 74 ? -2.758 -32.625 -9.805 1 97.94 74 PRO A CA 1
ATOM 607 C C . PRO A 1 74 ? -2.559 -34.094 -9.359 1 97.94 74 PRO A C 1
ATOM 609 O O . PRO A 1 74 ? -3.521 -34.75 -8.969 1 97.94 74 PRO A O 1
ATOM 612 N N . ASP A 1 75 ? -1.319 -34.562 -9.328 1 97.81 75 ASP A N 1
ATOM 613 C CA . ASP A 1 75 ? -1.059 -35.938 -8.938 1 97.81 75 ASP A CA 1
ATOM 614 C C . ASP A 1 75 ? -0.908 -36.062 -7.418 1 97.81 75 ASP A C 1
ATOM 616 O O . ASP A 1 75 ? -0.603 -37.156 -6.902 1 97.81 75 ASP A O 1
ATOM 620 N N . GLY A 1 76 ? -1.07 -34.969 -6.746 1 98 76 GLY A N 1
ATOM 621 C CA . GLY A 1 76 ? -1.099 -35 -5.293 1 98 76 GLY A CA 1
ATOM 622 C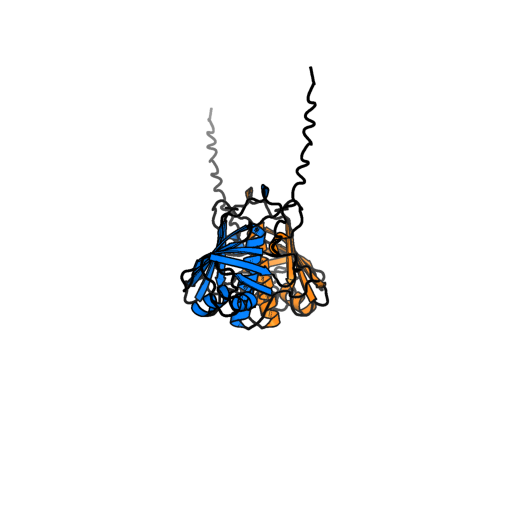 C . GLY A 1 76 ? 0.246 -34.656 -4.668 1 98 76 GLY A C 1
ATOM 623 O O . GLY A 1 76 ? 0.346 -34.5 -3.449 1 98 76 GLY A O 1
ATOM 624 N N . THR A 1 77 ? 1.291 -34.531 -5.516 1 98.38 77 THR A N 1
ATOM 625 C CA . THR A 1 77 ? 2.619 -34.25 -4.977 1 98.38 77 THR A CA 1
ATOM 626 C C . THR A 1 77 ? 2.828 -32.75 -4.789 1 98.38 77 THR A C 1
ATOM 628 O O . THR A 1 77 ? 2.25 -31.938 -5.52 1 98.38 77 THR A O 1
ATOM 631 N N . PHE A 1 78 ? 3.676 -32.438 -3.895 1 98.62 78 PHE A N 1
ATOM 632 C CA . PHE A 1 78 ? 3.951 -31.047 -3.566 1 98.62 78 PHE A CA 1
ATOM 633 C C . PHE A 1 78 ? 5 -30.469 -4.508 1 98.62 78 PHE A C 1
ATOM 635 O O . PHE A 1 78 ? 5.941 -31.156 -4.898 1 98.62 78 PHE A O 1
ATOM 642 N N . ARG A 1 79 ? 4.844 -29.203 -4.863 1 98.69 79 ARG A N 1
ATOM 643 C CA . ARG A 1 79 ? 5.906 -28.469 -5.543 1 98.69 79 ARG A CA 1
ATOM 644 C C . ARG A 1 79 ? 7.082 -28.219 -4.605 1 98.69 79 ARG A C 1
ATOM 646 O O . ARG A 1 79 ? 6.891 -27.891 -3.432 1 98.69 79 ARG A O 1
ATOM 653 N N . LYS A 1 80 ? 8.266 -28.312 -5.195 1 98.5 80 LYS A N 1
ATOM 654 C CA . LYS A 1 80 ? 9.461 -27.922 -4.445 1 98.5 80 LYS A CA 1
ATOM 655 C C . LYS A 1 80 ? 9.57 -26.406 -4.328 1 98.5 80 LYS A C 1
ATOM 657 O O . LYS A 1 80 ? 8.961 -25.672 -5.105 1 98.5 80 LYS A O 1
ATOM 662 N N . SER A 1 81 ? 10.438 -25.922 -3.391 1 98.31 81 SER A N 1
ATOM 663 C CA . SER A 1 81 ? 10.57 -24.516 -3.043 1 98.31 81 SER A CA 1
ATOM 664 C C . SER A 1 81 ? 10.945 -23.688 -4.258 1 98.31 81 SER A C 1
ATOM 666 O O . SER A 1 81 ? 10.414 -22.578 -4.457 1 98.31 81 SER A O 1
ATOM 668 N N . ASN A 1 82 ? 11.773 -24.203 -5.156 1 98.12 82 ASN A N 1
ATOM 669 C CA . ASN A 1 82 ? 12.289 -23.422 -6.277 1 98.12 82 ASN A CA 1
ATOM 670 C C . ASN A 1 82 ? 11.656 -23.844 -7.598 1 98.12 82 ASN A C 1
ATOM 672 O O . ASN A 1 82 ? 12.102 -23.438 -8.672 1 98.12 82 ASN A O 1
ATOM 676 N N . GLU A 1 83 ? 10.641 -24.656 -7.488 1 98.38 83 GLU A N 1
ATOM 677 C CA . GLU A 1 83 ? 9.945 -25.125 -8.688 1 98.38 83 GLU A CA 1
ATOM 678 C C . GLU A 1 83 ? 8.836 -24.156 -9.094 1 98.38 83 GLU A C 1
ATOM 680 O O . GLU A 1 83 ? 8.055 -23.719 -8.25 1 98.38 83 GLU A O 1
ATOM 685 N N . HIS A 1 84 ? 8.836 -23.922 -10.383 1 98.69 84 HIS A N 1
ATOM 686 C CA . HIS A 1 84 ? 7.727 -23.109 -10.867 1 98.69 84 HIS A CA 1
ATOM 687 C C . HIS A 1 84 ? 6.406 -23.859 -10.742 1 98.69 84 HIS A C 1
ATOM 689 O O . HIS A 1 84 ? 6.336 -25.062 -11.031 1 98.69 84 HIS A O 1
ATOM 695 N N . ILE A 1 85 ? 5.43 -23.156 -10.305 1 98.81 85 ILE A N 1
ATOM 696 C CA . ILE A 1 85 ? 4.078 -23.703 -10.281 1 98.81 85 ILE A CA 1
ATOM 697 C C . ILE A 1 85 ? 3.568 -23.891 -11.711 1 98.81 85 ILE A C 1
ATOM 699 O O . ILE A 1 85 ? 4.156 -23.359 -12.656 1 98.81 85 ILE A O 1
ATOM 703 N N . GLU A 1 86 ? 2.439 -24.625 -11.82 1 98.44 86 GLU A N 1
ATOM 704 C CA . GLU A 1 86 ? 1.846 -24.891 -13.125 1 98.44 86 GLU A CA 1
ATOM 705 C C . GLU A 1 86 ? 0.323 -24.844 -13.062 1 98.44 86 GLU A C 1
ATOM 707 O O . GLU A 1 86 ? -0.261 -24.859 -11.977 1 98.44 86 GLU A O 1
ATOM 712 N N . GLU A 1 87 ? -0.23 -24.703 -14.297 1 98.44 87 GLU A N 1
ATOM 713 C CA . GLU A 1 87 ? -1.685 -24.781 -14.398 1 98.44 87 GLU A CA 1
ATOM 714 C C . GLU A 1 87 ? -2.217 -26.047 -13.742 1 98.44 87 GLU A C 1
ATOM 716 O O . GLU A 1 87 ? -1.647 -27.125 -13.914 1 98.44 87 GLU A O 1
ATOM 721 N N . GLY A 1 88 ? -3.229 -25.859 -12.883 1 98.38 88 GLY A N 1
ATOM 722 C CA . GLY A 1 88 ? -3.854 -27 -12.227 1 98.38 88 GLY A CA 1
ATOM 723 C C . GLY A 1 88 ? -3.389 -27.188 -10.797 1 98.38 88 GLY A C 1
ATOM 724 O O . GLY A 1 88 ? -4.031 -27.906 -10.023 1 98.38 88 GLY A O 1
ATOM 725 N N . ASP A 1 89 ? -2.236 -26.625 -10.453 1 98.81 89 ASP A N 1
ATOM 726 C CA . ASP A 1 89 ? -1.812 -26.688 -9.055 1 98.81 89 ASP A CA 1
ATOM 727 C C . ASP A 1 89 ? -2.871 -26.078 -8.141 1 98.81 89 ASP A C 1
ATOM 729 O O . ASP A 1 89 ? -3.514 -25.094 -8.484 1 98.81 89 ASP A O 1
ATOM 733 N N . THR A 1 90 ? -3.109 -26.672 -7 1 98.81 90 THR A N 1
ATOM 734 C CA . THR A 1 90 ? -3.844 -26.031 -5.91 1 98.81 90 THR A CA 1
ATOM 735 C C . THR A 1 90 ? -2.883 -25.516 -4.844 1 98.81 90 THR A C 1
ATOM 737 O O . THR A 1 90 ? -1.729 -25.938 -4.777 1 98.81 90 THR A O 1
ATOM 740 N N . TYR A 1 91 ? -3.387 -24.531 -4.09 1 98.69 91 TYR A N 1
ATOM 741 C CA . TYR A 1 91 ? -2.436 -23.969 -3.139 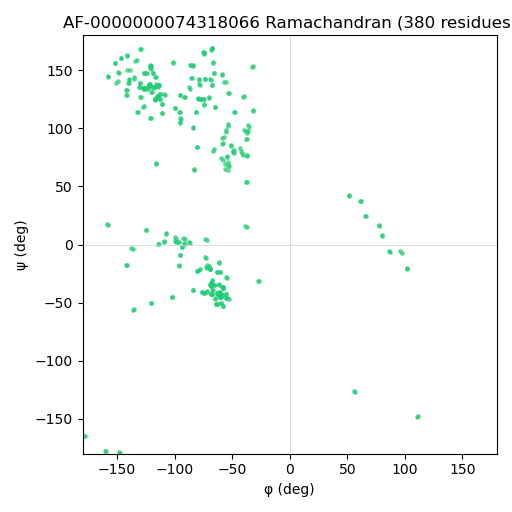1 98.69 91 TYR A CA 1
ATOM 742 C C . TYR A 1 91 ? -3.068 -23.812 -1.761 1 98.69 91 TYR A C 1
ATOM 744 O O . TYR A 1 91 ? -4.297 -23.812 -1.63 1 98.69 91 TYR A O 1
ATOM 752 N N . ARG A 1 92 ? -2.256 -23.75 -0.779 1 98.19 92 ARG A N 1
ATOM 753 C CA . ARG A 1 92 ? -2.5 -23.328 0.6 1 98.19 92 ARG A CA 1
ATOM 754 C C . ARG A 1 92 ? -1.523 -22.25 1.03 1 98.19 92 ARG A C 1
ATOM 756 O O . ARG A 1 92 ? -0.311 -22.469 1.054 1 98.19 92 ARG A O 1
ATOM 763 N N . TRP A 1 93 ? -2.055 -21.078 1.389 1 98.12 93 TRP A N 1
ATOM 764 C CA . TRP A 1 93 ? -1.213 -19.922 1.688 1 98.12 93 TRP A CA 1
ATOM 765 C C . TRP A 1 93 ? -1.441 -19.438 3.115 1 98.12 93 TRP A C 1
ATOM 767 O O . TRP A 1 93 ? -2.582 -19.375 3.58 1 98.12 93 TRP A O 1
ATOM 777 N N . LEU A 1 94 ? -0.364 -19.125 3.822 1 97 94 LEU A N 1
ATOM 778 C CA . LEU A 1 94 ? -0.372 -18.516 5.141 1 97 94 LEU A CA 1
ATOM 779 C C . LEU A 1 94 ? 0.39 -17.188 5.129 1 97 94 LEU A C 1
ATOM 781 O O . LEU A 1 94 ? 1.352 -17.031 4.371 1 97 94 LEU A O 1
ATOM 785 N N . TRP A 1 95 ? 0.013 -16.328 5.98 1 96 95 TRP A N 1
ATOM 786 C CA . TRP A 1 95 ? 0.629 -15.008 6.008 1 96 95 TRP A CA 1
ATOM 787 C C . TRP A 1 95 ? 1.309 -14.758 7.348 1 96 95 TRP A C 1
ATOM 789 O O . TRP A 1 95 ? 0.853 -15.242 8.383 1 96 95 TRP A O 1
ATOM 799 N N . HIS A 1 96 ? 2.416 -13.969 7.289 1 95.12 96 HIS A N 1
ATOM 800 C CA . HIS A 1 96 ? 2.973 -13.422 8.523 1 95.12 96 HIS A CA 1
ATOM 801 C C . HIS A 1 96 ? 1.951 -12.562 9.258 1 95.12 96 HIS A C 1
ATOM 803 O O . HIS A 1 96 ? 1.148 -11.867 8.625 1 95.12 96 HIS A O 1
ATOM 809 N N . GLY A 1 97 ? 2.004 -12.578 10.555 1 91 97 GLY A N 1
ATOM 810 C CA . GLY A 1 97 ? 1.146 -11.719 11.352 1 91 97 GLY A CA 1
ATOM 811 C C . GLY A 1 97 ? -0.212 -12.328 11.641 1 91 97 GLY A C 1
ATOM 812 O O . GLY A 1 97 ? -1.017 -11.75 12.375 1 91 97 GLY A O 1
ATOM 813 N N . TYR A 1 98 ? -0.534 -13.43 11.086 1 91.62 98 TYR A N 1
ATOM 814 C CA . TYR A 1 98 ? -1.821 -14.094 11.273 1 91.62 98 TYR A CA 1
ATOM 815 C C . TYR A 1 98 ? -1.635 -15.516 11.781 1 91.62 98 TYR A C 1
ATOM 817 O O . TYR A 1 98 ? -0.642 -16.172 11.453 1 91.62 98 TYR A O 1
ATOM 825 N N . PRO A 1 99 ? -2.568 -15.969 12.57 1 91.81 99 PRO A N 1
ATOM 826 C CA . PRO A 1 99 ? -2.496 -17.375 13 1 91.81 99 PRO A CA 1
ATOM 827 C C . PRO A 1 99 ? -2.723 -18.359 11.852 1 91.81 99 PRO A C 1
ATOM 829 O O . PRO A 1 99 ? -3.164 -17.953 10.773 1 91.81 99 PRO A O 1
ATOM 832 N N . ASP A 1 100 ? -2.471 -19.594 12.086 1 92.31 100 ASP A N 1
ATOM 833 C CA . ASP A 1 100 ? -2.518 -20.625 11.047 1 92.31 100 ASP A CA 1
ATOM 834 C C . ASP A 1 100 ? -3.951 -20.875 10.578 1 92.31 100 ASP A C 1
ATOM 836 O O . ASP A 1 100 ? -4.172 -21.422 9.5 1 92.31 100 ASP A O 1
ATOM 840 N N . LYS A 1 101 ? -4.883 -20.516 11.391 1 91.75 101 LYS A N 1
ATOM 841 C CA . LYS A 1 101 ? -6.281 -20.719 11.016 1 91.75 101 LYS A CA 1
ATOM 842 C C . LYS A 1 101 ? -6.691 -19.797 9.883 1 91.75 101 LYS A C 1
ATOM 844 O O . LYS A 1 101 ? -7.688 -20.031 9.195 1 91.75 101 LYS A O 1
ATOM 849 N N . VAL A 1 102 ? -5.91 -18.719 9.758 1 90.88 102 VAL A N 1
ATOM 850 C CA . VAL A 1 102 ? -6.129 -17.828 8.609 1 90.88 102 VAL A CA 1
ATOM 851 C C . VAL A 1 102 ? -5.379 -18.375 7.395 1 90.88 102 VAL A C 1
ATOM 853 O O . VAL A 1 102 ? -4.156 -18.25 7.305 1 90.88 102 VAL A O 1
ATOM 856 N N . VAL A 1 103 ? -6.113 -19 6.547 1 94.62 103 VAL A N 1
ATOM 857 C CA . VAL A 1 103 ? -5.535 -19.703 5.414 1 94.62 103 VAL A CA 1
ATOM 858 C C . VAL A 1 103 ? -6.328 -19.406 4.148 1 94.62 103 VAL A C 1
ATOM 860 O O . VAL A 1 103 ? -7.543 -19.188 4.203 1 94.62 103 VAL A O 1
ATOM 863 N N . GLU A 1 104 ? -5.617 -19.312 3.014 1 95.62 104 GLU A N 1
ATOM 864 C CA . GLU A 1 104 ? -6.266 -19.156 1.715 1 95.62 104 GLU A CA 1
ATOM 865 C C . GLU A 1 104 ? -5.996 -20.359 0.816 1 95.62 104 GLU A C 1
ATOM 867 O O . GLU A 1 104 ? -4.879 -20.875 0.789 1 95.62 104 GLU A O 1
ATOM 872 N N . HIS A 1 105 ? -7.051 -20.719 0.177 1 97 105 HIS A N 1
ATOM 873 C CA . HIS A 1 105 ? -6.941 -21.797 -0.804 1 97 105 HIS A CA 1
ATOM 874 C C . HIS A 1 105 ? -7.379 -21.312 -2.188 1 97 105 HIS A C 1
ATOM 876 O O . HIS A 1 105 ? -8.156 -20.375 -2.307 1 97 105 HIS A O 1
ATOM 882 N N . GLY A 1 106 ? -6.836 -21.984 -3.162 1 98.06 106 GLY A N 1
ATOM 883 C CA . GLY A 1 106 ? -7.23 -21.703 -4.535 1 98.06 106 GLY A CA 1
ATOM 884 C C . GLY A 1 106 ? -6.539 -22.594 -5.547 1 98.06 106 GLY A C 1
ATOM 885 O O . GLY A 1 106 ? -6.078 -23.688 -5.207 1 98.06 106 GLY A O 1
ATOM 886 N N . LYS A 1 107 ? -6.672 -22.078 -6.773 1 98.56 107 LYS A N 1
ATOM 887 C CA . LYS A 1 107 ? -6.156 -22.875 -7.891 1 98.56 107 LYS A CA 1
ATOM 888 C C . LYS A 1 107 ? -5.453 -21.984 -8.914 1 98.56 107 LYS A C 1
ATOM 890 O O . LYS A 1 107 ? -5.895 -20.875 -9.18 1 98.56 107 LYS A O 1
ATOM 895 N N . ILE A 1 108 ? -4.363 -22.531 -9.453 1 98.88 108 ILE A N 1
ATOM 896 C CA . ILE A 1 108 ? -3.68 -21.875 -10.562 1 98.88 108 ILE A CA 1
ATOM 897 C C . ILE A 1 108 ? -4.418 -22.156 -11.867 1 98.88 108 ILE A C 1
ATOM 899 O O . ILE A 1 108 ? -4.625 -23.312 -12.227 1 98.88 108 ILE A O 1
ATOM 903 N N . LEU A 1 109 ? -4.773 -21.125 -12.57 1 98.81 109 LEU A N 1
ATOM 904 C CA . LEU A 1 109 ? -5.652 -21.266 -13.727 1 98.81 109 LEU A CA 1
ATOM 905 C C . LEU A 1 109 ? -4.855 -21.203 -15.023 1 98.81 109 LEU A C 1
ATOM 907 O O . LEU A 1 109 ? -5.129 -21.953 -15.969 1 98.81 109 LEU A O 1
ATOM 911 N N . LYS A 1 110 ? -3.928 -20.203 -15.07 1 98.38 110 LYS A N 1
ATOM 912 C CA . LYS A 1 110 ? -3.18 -20 -16.312 1 98.38 110 LYS A CA 1
ATOM 913 C C . LYS A 1 110 ? -1.793 -19.422 -16.031 1 98.38 110 LYS A C 1
ATOM 915 O O . LYS A 1 110 ? -1.629 -18.594 -15.133 1 98.38 110 LYS A O 1
ATOM 920 N N . LEU A 1 111 ? -0.792 -19.859 -16.688 1 97.69 111 LEU A N 1
ATOM 921 C CA . LEU A 1 111 ? 0.554 -19.312 -16.781 1 97.69 111 LEU A CA 1
ATOM 922 C C . LEU A 1 111 ? 1.078 -19.391 -18.203 1 97.69 111 LEU A C 1
ATOM 924 O O . LEU A 1 111 ? 0.729 -20.312 -18.938 1 97.69 111 LEU A O 1
ATOM 928 N N . ASN A 1 112 ? 1.951 -18.453 -18.609 1 96.69 112 ASN A N 1
ATOM 929 C CA . ASN A 1 112 ? 2.533 -18.562 -19.938 1 96.69 112 ASN A CA 1
ATOM 930 C C . ASN A 1 112 ? 4.035 -18.828 -19.875 1 96.69 112 ASN A C 1
ATOM 932 O O . ASN A 1 112 ? 4.715 -18.812 -20.906 1 96.69 112 ASN A O 1
ATOM 936 N N . GLY A 1 113 ? 4.566 -18.922 -18.641 1 97.06 113 GLY A N 1
ATOM 937 C CA . GLY A 1 113 ? 5.977 -19.234 -18.438 1 97.06 113 GLY A CA 1
ATOM 938 C C . GLY A 1 113 ? 6.879 -18.016 -18.625 1 97.06 113 GLY A C 1
ATOM 939 O O . GLY A 1 113 ? 8.102 -18.141 -18.562 1 97.06 113 GLY A O 1
ATOM 940 N N . LYS A 1 114 ? 6.328 -16.844 -18.781 1 97.94 114 LYS A N 1
ATOM 941 C CA . LYS A 1 114 ? 7.137 -15.664 -19.109 1 97.94 114 LYS A CA 1
ATOM 942 C C . LYS A 1 114 ? 6.734 -14.461 -18.266 1 97.94 114 LYS A C 1
ATOM 944 O O . LYS A 1 114 ? 7.562 -13.898 -17.547 1 97.94 114 LYS A O 1
ATOM 949 N N . ASN A 1 115 ? 5.48 -14.109 -18.312 1 98.56 115 ASN A N 1
ATOM 950 C CA . ASN A 1 115 ? 5.164 -12.828 -17.688 1 98.56 115 ASN A CA 1
ATOM 951 C C . ASN A 1 115 ? 3.684 -12.734 -17.328 1 98.56 115 ASN A C 1
ATOM 953 O O . ASN A 1 115 ? 3.154 -11.641 -17.156 1 98.56 115 ASN A O 1
ATOM 957 N N . GLU A 1 116 ? 2.965 -13.836 -17.266 1 98.56 116 GLU A N 1
ATOM 958 C CA . GLU A 1 116 ? 1.549 -13.812 -16.906 1 98.56 116 GLU A CA 1
ATOM 959 C C . GLU A 1 116 ? 1.191 -14.984 -16 1 98.56 116 GLU A C 1
ATOM 961 O O . GLU A 1 116 ? 1.672 -16.109 -16.203 1 98.56 116 GLU A O 1
ATOM 966 N N . LEU A 1 117 ? 0.366 -14.703 -15.008 1 98.5 117 LEU A N 1
ATOM 967 C CA . LEU A 1 117 ? -0.156 -15.656 -14.039 1 98.5 117 LEU A CA 1
ATOM 968 C C . LEU A 1 117 ? -1.61 -15.352 -13.703 1 98.5 117 LEU A C 1
ATOM 970 O O . LEU A 1 117 ? -1.979 -14.188 -13.523 1 98.5 117 LEU A O 1
ATOM 974 N N . LYS A 1 118 ? -2.455 -16.375 -13.711 1 98.88 118 LYS A N 1
ATOM 975 C CA . LYS A 1 118 ? -3.85 -16.266 -13.297 1 98.88 118 LYS A CA 1
ATOM 976 C C . LYS A 1 118 ? -4.203 -17.312 -12.25 1 98.88 118 LYS A C 1
ATOM 978 O O . LYS A 1 118 ? -3.842 -18.484 -12.391 1 98.88 118 LYS A O 1
ATOM 983 N N . PHE A 1 119 ? -4.887 -16.938 -11.195 1 98.75 119 PHE A N 1
ATOM 984 C CA . PHE A 1 119 ? -5.27 -17.859 -10.141 1 98.75 119 PHE A CA 1
ATOM 985 C C . PHE A 1 119 ? -6.547 -17.406 -9.453 1 98.75 119 PHE A C 1
ATOM 987 O O . PHE A 1 119 ? -6.922 -16.234 -9.539 1 98.75 119 PHE A O 1
ATOM 994 N N . THR A 1 120 ? -7.266 -18.312 -8.836 1 98.38 120 THR A N 1
ATOM 995 C CA . THR A 1 120 ? -8.391 -17.969 -7.977 1 98.38 120 THR A CA 1
ATOM 996 C C . THR A 1 120 ? -7.895 -17.5 -6.609 1 98.38 120 THR A C 1
ATOM 998 O O . THR A 1 120 ? -6.934 -18.062 -6.074 1 98.38 120 THR A O 1
ATOM 1001 N N . PHE A 1 121 ? -8.531 -16.547 -6.09 1 96.94 121 PHE A N 1
ATOM 1002 C CA . PHE A 1 121 ? -8.133 -16.016 -4.789 1 96.94 121 PHE A CA 1
ATOM 1003 C C . PHE A 1 121 ? -9.234 -16.234 -3.758 1 96.94 121 PHE A C 1
ATOM 1005 O O . PHE A 1 121 ? -9.836 -15.281 -3.266 1 96.94 121 PHE A O 1
ATOM 1012 N N . GLY A 1 122 ? -9.422 -17.5 -3.414 1 92.94 122 GLY A N 1
ATOM 1013 C CA . GLY A 1 122 ? -10.484 -17.891 -2.5 1 92.94 122 GLY A CA 1
ATOM 1014 C C . GLY A 1 122 ? -11.859 -17.453 -2.967 1 92.94 122 GLY A C 1
ATOM 1015 O O . GLY A 1 122 ? -12.258 -17.734 -4.098 1 92.94 122 GLY A O 1
ATOM 1016 N N . LYS A 1 123 ? -12.57 -16.766 -2.088 1 89.75 123 LYS A N 1
ATOM 1017 C CA . LYS A 1 123 ? -13.922 -16.297 -2.379 1 89.75 123 LYS A CA 1
ATOM 1018 C C . LYS A 1 123 ? -13.898 -14.891 -2.986 1 89.75 123 LYS A C 1
ATOM 1020 O O . LYS A 1 123 ? -14.953 -14.32 -3.283 1 89.75 123 LYS A O 1
ATOM 1025 N N . ALA A 1 124 ? -12.672 -14.414 -3.223 1 93.44 124 ALA A N 1
ATOM 1026 C CA . ALA A 1 124 ? -12.57 -13 -3.582 1 93.44 124 ALA A CA 1
ATOM 1027 C C . ALA A 1 124 ? -12.453 -12.828 -5.094 1 93.44 124 ALA A C 1
ATOM 1029 O O . ALA A 1 124 ? -12.211 -11.719 -5.582 1 93.44 124 ALA A O 1
ATOM 1030 N N . GLY A 1 125 ? -12.555 -13.914 -5.832 1 96.25 125 GLY A N 1
ATOM 1031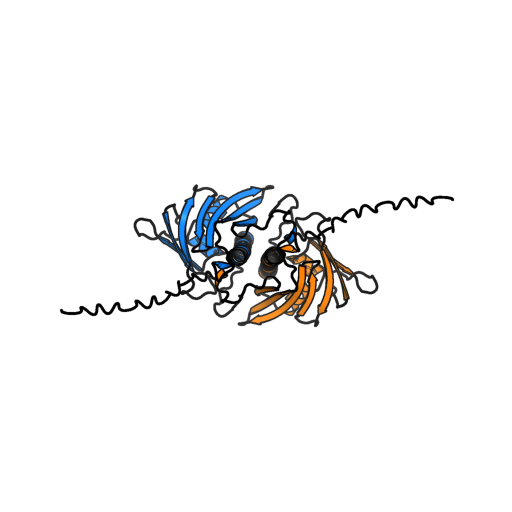 C CA . GLY A 1 125 ? -12.562 -13.812 -7.285 1 96.25 125 GLY A CA 1
ATOM 1032 C C . GLY A 1 125 ? -11.32 -14.391 -7.934 1 96.25 125 GLY A C 1
ATOM 1033 O O . GLY A 1 125 ? -10.805 -15.422 -7.5 1 96.25 125 GLY A O 1
ATOM 1034 N N . THR A 1 126 ? -10.93 -13.773 -9.062 1 98.44 126 THR A N 1
ATOM 1035 C CA . THR A 1 126 ? -9.797 -14.227 -9.867 1 98.44 126 THR A CA 1
ATOM 1036 C C . THR A 1 126 ? -8.766 -13.117 -10.016 1 98.44 126 THR A C 1
ATOM 1038 O O . THR A 1 126 ? -9.117 -11.961 -10.25 1 98.44 126 THR A O 1
ATOM 1041 N N . VAL A 1 127 ? -7.512 -13.469 -9.898 1 98.69 127 VAL A N 1
ATOM 1042 C CA . VAL A 1 127 ? -6.426 -12.5 -10.008 1 98.69 127 VAL A CA 1
ATOM 1043 C C . VAL A 1 127 ? -5.574 -12.812 -11.234 1 98.69 127 VAL A C 1
ATOM 1045 O O . VAL A 1 127 ? -5.176 -13.961 -11.445 1 98.69 127 VAL A O 1
ATOM 1048 N N . THR A 1 128 ? -5.367 -11.828 -12.055 1 98.88 128 THR A N 1
ATOM 1049 C CA . THR A 1 128 ? -4.43 -11.891 -13.172 1 98.88 128 THR A CA 1
ATOM 1050 C C . THR A 1 128 ? -3.246 -10.953 -12.945 1 98.88 128 THR A C 1
ATOM 1052 O O . THR A 1 128 ? -3.432 -9.781 -12.633 1 98.88 128 THR A O 1
ATOM 1055 N N . VAL A 1 129 ? -2.078 -11.469 -13.102 1 98.81 129 VAL A N 1
ATOM 1056 C CA . VAL A 1 129 ? -0.847 -10.695 -12.984 1 98.81 129 VAL A CA 1
ATOM 1057 C C . VAL A 1 129 ? -0.117 -10.68 -14.32 1 98.81 129 VAL A C 1
ATOM 1059 O O . VAL A 1 129 ? 0.133 -11.734 -14.914 1 98.81 129 VAL A O 1
ATOM 1062 N N . LYS A 1 130 ? 0.165 -9.516 -14.789 1 98.75 130 LYS A N 1
ATOM 1063 C CA . LYS A 1 130 ? 0.977 -9.312 -15.984 1 98.75 130 LYS A CA 1
ATOM 1064 C C . LYS A 1 130 ? 2.201 -8.453 -15.68 1 98.75 130 LYS A C 1
ATOM 1066 O O . LYS A 1 130 ? 2.109 -7.477 -14.938 1 98.75 130 LYS A O 1
ATOM 1071 N N . ILE A 1 131 ? 3.295 -8.844 -16.203 1 98.69 131 ILE A N 1
ATOM 1072 C CA . ILE A 1 131 ? 4.547 -8.109 -16.031 1 98.69 131 ILE A CA 1
ATOM 1073 C C . ILE A 1 131 ? 5.012 -7.559 -17.375 1 98.69 131 ILE A C 1
ATOM 1075 O O . ILE A 1 131 ? 5.059 -8.289 -18.375 1 98.69 131 ILE A O 1
ATOM 1079 N N . GLY A 1 132 ? 5.266 -6.301 -17.438 1 98.06 132 GLY A N 1
ATOM 1080 C CA . GLY A 1 132 ? 5.699 -5.668 -18.672 1 98.06 132 GLY A CA 1
ATOM 1081 C C . GLY A 1 132 ? 6.641 -4.5 -18.438 1 98.06 132 GLY A C 1
ATOM 1082 O O . GLY A 1 132 ? 7.035 -4.227 -17.297 1 98.06 132 GLY A O 1
ATOM 1083 N N . ILE A 1 133 ? 7.047 -3.885 -19.578 1 97.62 133 ILE A N 1
ATOM 1084 C CA . ILE A 1 133 ? 7.918 -2.717 -19.531 1 97.62 133 ILE A CA 1
ATOM 1085 C C . ILE A 1 133 ? 7.156 -1.484 -20.016 1 97.62 133 ILE A C 1
ATOM 1087 O O . ILE A 1 133 ? 6.52 -1.518 -21.078 1 97.62 133 ILE A O 1
ATOM 1091 N N . GLU A 1 134 ? 7.148 -0.45 -19.172 1 95.12 134 GLU A N 1
ATOM 1092 C CA . GLU A 1 134 ? 6.645 0.875 -19.516 1 95.12 134 GLU A CA 1
ATOM 1093 C C . GLU A 1 134 ? 7.652 1.961 -19.156 1 95.12 134 GLU A C 1
ATOM 1095 O O . GLU A 1 134 ? 8.133 2.025 -18.031 1 95.12 134 GLU A O 1
ATOM 1100 N N . GLU A 1 135 ? 8.008 2.85 -20.188 1 94.81 135 GLU A N 1
ATOM 1101 C CA . GLU A 1 135 ? 8.984 3.914 -19.953 1 94.81 135 GLU A CA 1
ATOM 1102 C C . GLU A 1 135 ? 10.266 3.369 -19.328 1 94.81 135 GLU A C 1
ATOM 1104 O O . GLU A 1 135 ? 10.719 3.863 -18.297 1 94.81 135 GLU A O 1
ATOM 1109 N N . ASN A 1 136 ? 10.734 2.195 -19.844 1 94.88 136 ASN A N 1
ATOM 1110 C CA . ASN A 1 136 ? 11.984 1.548 -19.453 1 94.88 136 ASN A CA 1
ATOM 1111 C C . ASN A 1 136 ? 11.945 1.08 -18 1 94.88 136 ASN A C 1
ATOM 1113 O O . ASN A 1 136 ? 12.984 1.007 -17.328 1 94.88 136 ASN A O 1
ATOM 1117 N N . THR A 1 137 ? 10.727 0.859 -17.516 1 95.94 137 THR A N 1
ATOM 1118 C CA . THR A 1 137 ? 10.531 0.403 -16.141 1 95.94 137 THR A CA 1
ATOM 1119 C C . THR A 1 137 ? 9.68 -0.858 -16.109 1 95.94 137 THR A C 1
ATOM 1121 O O . THR A 1 137 ? 8.68 -0.958 -16.828 1 95.94 137 THR A O 1
ATOM 1124 N N . THR A 1 138 ? 10.102 -1.847 -15.344 1 98 138 THR A N 1
ATOM 1125 C CA . THR A 1 138 ? 9.281 -3.043 -15.164 1 98 138 THR A CA 1
ATOM 1126 C C . THR A 1 138 ? 8.039 -2.732 -14.336 1 98 138 THR A C 1
ATOM 1128 O O . THR A 1 138 ? 8.141 -2.178 -13.242 1 98 138 THR A O 1
ATOM 1131 N N . ILE A 1 139 ? 6.883 -3.102 -14.914 1 97.88 139 ILE A N 1
ATOM 1132 C CA . ILE A 1 139 ? 5.609 -2.814 -14.266 1 97.88 139 ILE A CA 1
ATOM 1133 C C . ILE A 1 139 ? 4.824 -4.109 -14.078 1 97.88 139 ILE A C 1
ATOM 1135 O O . ILE A 1 139 ? 4.746 -4.938 -14.984 1 97.88 139 ILE A O 1
ATOM 1139 N N . ILE A 1 140 ? 4.297 -4.281 -12.922 1 98.25 140 ILE A N 1
ATOM 1140 C CA . ILE A 1 140 ? 3.305 -5.316 -12.656 1 98.25 140 ILE A CA 1
ATOM 1141 C C . ILE A 1 140 ? 1.9 -4.727 -12.773 1 98.25 140 ILE A C 1
ATOM 1143 O O . ILE A 1 140 ? 1.616 -3.664 -12.211 1 98.25 140 ILE A O 1
ATOM 1147 N N . THR A 1 141 ? 1.093 -5.332 -13.516 1 98.12 141 THR A N 1
ATOM 1148 C CA . THR A 1 141 ? -0.334 -5.035 -13.57 1 98.12 141 THR A CA 1
ATOM 1149 C C . THR A 1 141 ? -1.15 -6.184 -12.984 1 98.12 141 THR A C 1
ATOM 1151 O O . THR A 1 141 ? -1.175 -7.281 -13.547 1 98.12 141 THR A O 1
ATOM 1154 N N . LEU A 1 142 ? -1.795 -5.969 -11.891 1 98.56 142 LEU A N 1
ATOM 1155 C CA . LEU A 1 142 ? -2.619 -6.961 -11.211 1 98.56 142 LEU A CA 1
ATOM 1156 C C . LEU A 1 142 ? -4.098 -6.598 -11.297 1 98.56 142 LEU A C 1
ATOM 1158 O O . LEU A 1 142 ? -4.496 -5.512 -10.875 1 98.56 142 LEU A O 1
ATOM 1162 N N . THR A 1 143 ? -4.84 -7.473 -11.867 1 98.44 143 THR A N 1
ATOM 1163 C CA . THR A 1 143 ? -6.285 -7.289 -11.984 1 98.44 143 THR A CA 1
ATOM 1164 C C . THR A 1 143 ? -7.031 -8.383 -11.219 1 98.44 143 THR A C 1
ATOM 1166 O O . THR A 1 143 ? -6.781 -9.57 -11.414 1 98.44 143 THR A O 1
ATOM 1169 N N . GLN A 1 144 ? -7.883 -7.973 -10.312 1 97.75 144 GLN A N 1
ATOM 1170 C CA . GLN A 1 144 ? -8.789 -8.898 -9.641 1 97.75 144 GLN A CA 1
ATOM 1171 C C . GLN A 1 144 ? -10.227 -8.695 -10.109 1 97.75 144 GLN A C 1
ATOM 1173 O O . GLN A 1 144 ? -10.719 -7.566 -10.148 1 97.75 144 GLN A O 1
ATOM 1178 N N . GLU A 1 145 ? -10.836 -9.781 -10.492 1 97.88 145 GLU A N 1
ATOM 1179 C CA . GLU A 1 145 ? -12.188 -9.727 -11.047 1 97.88 145 GLU A CA 1
ATOM 1180 C C . GLU A 1 145 ? -13.109 -10.727 -10.352 1 97.88 145 GLU A C 1
ATOM 1182 O O . GLU A 1 145 ? -12.656 -11.539 -9.539 1 97.88 145 GLU A O 1
ATOM 1187 N N . ASP A 1 146 ? -14.43 -10.547 -10.648 1 95.88 146 ASP A N 1
ATOM 1188 C CA . ASP A 1 146 ? -15.477 -11.414 -10.102 1 95.88 146 ASP A CA 1
ATOM 1189 C C . ASP A 1 146 ? -15.508 -11.32 -8.578 1 95.88 146 ASP A C 1
ATOM 1191 O O . ASP A 1 146 ? -15.664 -12.336 -7.895 1 95.88 146 ASP A O 1
ATOM 1195 N N . ILE A 1 147 ? -15.266 -10.102 -8.133 1 93.88 147 ILE A N 1
ATOM 1196 C CA . ILE A 1 147 ? -15.328 -9.844 -6.695 1 93.88 147 ILE A CA 1
ATOM 1197 C C . ILE A 1 147 ? -16.781 -9.812 -6.246 1 93.88 147 ILE A C 1
ATOM 1199 O O . ILE A 1 147 ? -17.594 -9.062 -6.797 1 93.88 147 ILE A O 1
ATOM 1203 N N . PRO A 1 148 ? -17.078 -10.609 -5.293 1 90.12 148 PRO A N 1
ATOM 1204 C CA . PRO A 1 148 ? -18.469 -10.578 -4.848 1 90.12 148 PRO A CA 1
ATOM 1205 C C . PRO A 1 148 ? -18.859 -9.242 -4.215 1 90.12 148 PRO A C 1
ATOM 1207 O O . PRO A 1 148 ? -18.031 -8.586 -3.586 1 90.12 148 PRO A O 1
ATOM 1210 N N . PRO A 1 149 ? -20.109 -8.883 -4.398 1 83 149 PRO A N 1
ATOM 1211 C CA . PRO A 1 149 ? -20.562 -7.652 -3.754 1 83 149 PRO A CA 1
ATOM 1212 C C . PRO A 1 149 ? -20.594 -7.754 -2.23 1 83 149 PRO A C 1
ATOM 1214 O O . PRO A 1 149 ? -20.672 -8.859 -1.682 1 83 149 PRO A O 1
ATOM 1217 N N . VAL A 1 150 ? -20.516 -6.566 -1.611 1 72.94 150 VAL A N 1
ATOM 1218 C CA . VAL A 1 150 ? -20.438 -6.488 -0.156 1 72.94 150 VAL A CA 1
ATOM 1219 C C . VAL A 1 150 ? -21.688 -7.105 0.461 1 72.94 150 VAL A C 1
ATOM 1221 O O . VAL A 1 150 ? -21.625 -7.73 1.523 1 72.94 150 VAL A O 1
ATOM 1224 N N . GLU A 1 151 ? -22.719 -6.812 -0.134 1 68.25 151 GLU A N 1
ATOM 1225 C CA . GLU A 1 151 ? -23.984 -7.328 0.365 1 68.25 151 GLU A CA 1
ATOM 1226 C C . GLU A 1 151 ? -23.953 -8.852 0.501 1 68.25 151 GLU A C 1
ATOM 1228 O O . GLU A 1 151 ? -24.672 -9.422 1.312 1 68.25 151 GLU A O 1
ATOM 1233 N N . GLU A 1 152 ? -23.203 -9.32 -0.287 1 61.88 152 GLU A N 1
ATOM 1234 C CA . GLU A 1 152 ? -23.141 -10.781 -0.308 1 61.88 152 GLU A CA 1
ATOM 1235 C C . GLU A 1 152 ? -21.984 -11.289 0.56 1 61.88 152 GLU A C 1
ATOM 1237 O O . GLU A 1 152 ? -21.859 -12.5 0.772 1 61.88 152 GLU A O 1
ATOM 1242 N N . SER A 1 153 ? -21.266 -10.18 0.901 1 58.53 153 SER A N 1
ATOM 1243 C CA . SER A 1 153 ? -20.109 -10.547 1.702 1 58.53 153 SER A CA 1
ATOM 1244 C C . SER A 1 153 ? -20.016 -9.703 2.969 1 58.53 153 SER A C 1
ATOM 1246 O O . SER A 1 153 ? -20.578 -8.602 3.029 1 58.53 153 SER A O 1
ATOM 1248 N N . VAL A 1 154 ? -19.766 -10.289 3.998 1 60.31 154 VAL A N 1
ATOM 1249 C CA . VAL A 1 154 ? -19.531 -9.547 5.234 1 60.31 154 VAL A CA 1
ATOM 1250 C C . VAL A 1 154 ? -18.328 -8.633 5.078 1 60.31 154 VAL A C 1
ATOM 1252 O O . VAL A 1 154 ? -18.281 -7.539 5.637 1 60.31 154 VAL A O 1
ATOM 1255 N N . ILE A 1 155 ? -17.609 -9.031 3.947 1 65.12 155 ILE A N 1
ATOM 1256 C CA . ILE A 1 155 ? -16.344 -8.344 3.729 1 65.12 155 ILE A CA 1
ATOM 1257 C C . ILE A 1 155 ? -16.406 -7.539 2.432 1 65.12 155 ILE A C 1
ATOM 1259 O O . ILE A 1 155 ? -16.953 -8.008 1.432 1 65.12 155 ILE A O 1
ATOM 1263 N N . ASN A 1 156 ? -15.914 -6.367 2.539 1 83.56 156 ASN A N 1
ATOM 1264 C CA . ASN A 1 156 ? -15.711 -5.637 1.292 1 83.56 156 ASN A CA 1
ATOM 1265 C C . ASN A 1 156 ? -14.422 -6.066 0.598 1 83.56 156 ASN A C 1
ATOM 1267 O O . ASN A 1 156 ? -13.383 -5.414 0.747 1 83.56 156 ASN A O 1
ATOM 1271 N N . TYR A 1 157 ? -14.523 -7.117 -0.141 1 88 157 TYR A N 1
ATOM 1272 C CA . TYR A 1 157 ? -13.359 -7.719 -0.784 1 88 157 TYR A CA 1
ATOM 1273 C C . TYR A 1 157 ? -12.656 -6.719 -1.693 1 88 157 TYR A C 1
ATOM 1275 O O . TYR A 1 157 ? -11.43 -6.723 -1.801 1 88 157 TYR A O 1
ATOM 1283 N N . HIS A 1 158 ? -13.453 -5.93 -2.303 1 90 158 HIS A N 1
ATOM 1284 C CA . HIS A 1 158 ? -12.852 -4.953 -3.205 1 90 158 HIS A CA 1
ATOM 1285 C C . HIS A 1 158 ? -11.852 -4.066 -2.471 1 90 158 HIS A C 1
ATOM 1287 O O . HIS A 1 158 ? -10.695 -3.963 -2.875 1 90 158 HIS A O 1
ATOM 1293 N N . VAL A 1 159 ? -12.297 -3.482 -1.39 1 89.38 159 VAL A N 1
ATOM 1294 C CA . VAL A 1 159 ? -11.477 -2.533 -0.638 1 89.38 159 VAL A CA 1
ATOM 1295 C C . VAL A 1 159 ? -10.305 -3.262 0.014 1 89.38 159 VAL A C 1
ATOM 1297 O O . VAL A 1 159 ? -9.156 -2.824 -0.094 1 89.38 159 VAL A O 1
ATOM 1300 N N . GLU A 1 160 ? -10.547 -4.34 0.541 1 91 160 GLU A N 1
ATOM 1301 C CA . GLU A 1 160 ? -9.531 -5.027 1.334 1 91 160 GLU A CA 1
ATOM 1302 C C . GLU A 1 160 ? -8.461 -5.648 0.442 1 91 160 GLU A C 1
ATOM 1304 O O . GLU A 1 160 ? -7.27 -5.57 0.749 1 91 160 GLU A O 1
ATOM 1309 N N . CYS A 1 161 ? -8.898 -6.219 -0.626 1 94.31 161 CYS A N 1
ATOM 1310 C CA . CYS A 1 161 ? -7.918 -6.836 -1.511 1 94.31 161 CYS A CA 1
ATOM 1311 C C . CYS A 1 161 ? -7.102 -5.777 -2.242 1 94.31 161 CYS A C 1
ATOM 1313 O O . CYS A 1 161 ? -5.891 -5.926 -2.41 1 94.31 161 CYS A O 1
ATOM 1315 N N . LYS A 1 162 ? -7.777 -4.75 -2.668 1 94.38 162 LYS A N 1
ATOM 1316 C CA . LYS A 1 162 ? -7.031 -3.686 -3.334 1 94.38 162 LYS A CA 1
ATOM 1317 C C . LYS A 1 162 ? -5.98 -3.088 -2.406 1 94.38 162 LYS A C 1
ATOM 1319 O O . LYS A 1 162 ? -4.828 -2.893 -2.807 1 94.38 162 LYS A O 1
ATOM 1324 N N . THR A 1 163 ? -6.375 -2.836 -1.195 1 94.5 163 THR A N 1
ATOM 1325 C CA . THR A 1 163 ? -5.461 -2.309 -0.185 1 94.5 163 THR A CA 1
ATOM 1326 C C . THR A 1 163 ? -4.324 -3.289 0.085 1 94.5 163 THR A C 1
ATOM 1328 O O . THR A 1 163 ? -3.156 -2.902 0.112 1 94.5 163 THR A O 1
ATOM 1331 N N . GLY A 1 164 ? -4.609 -4.5 0.195 1 95.69 164 GLY A N 1
ATOM 1332 C CA . GLY A 1 164 ? -3.611 -5.527 0.452 1 95.69 164 GLY A CA 1
ATOM 1333 C C . GLY A 1 164 ? -2.594 -5.664 -0.664 1 95.69 164 GLY A C 1
ATOM 1334 O O . GLY A 1 164 ? -1.387 -5.684 -0.412 1 95.69 164 GLY A O 1
ATOM 1335 N N . TRP A 1 165 ? -3.123 -5.805 -1.883 1 97.56 165 TRP A N 1
ATOM 1336 C CA . TRP A 1 165 ? -2.223 -5.922 -3.023 1 97.56 165 TRP A CA 1
ATOM 1337 C C . TRP A 1 165 ? -1.298 -4.711 -3.115 1 97.56 165 TRP A C 1
ATOM 1339 O O . TRP A 1 165 ? -0.121 -4.848 -3.461 1 97.56 165 TRP A O 1
ATOM 1349 N N . THR A 1 166 ? -1.847 -3.568 -2.801 1 96.44 166 THR A N 1
ATOM 1350 C CA . THR A 1 166 ? -1.037 -2.355 -2.828 1 96.44 166 THR A CA 1
ATOM 1351 C C . THR A 1 166 ? 0.13 -2.461 -1.851 1 96.44 166 THR A C 1
ATOM 1353 O O . THR A 1 166 ? 1.271 -2.16 -2.203 1 96.44 166 THR A O 1
ATOM 1356 N N . PHE A 1 167 ? -0.099 -2.908 -0.689 1 97.19 167 PHE A N 1
ATOM 1357 C CA . PHE A 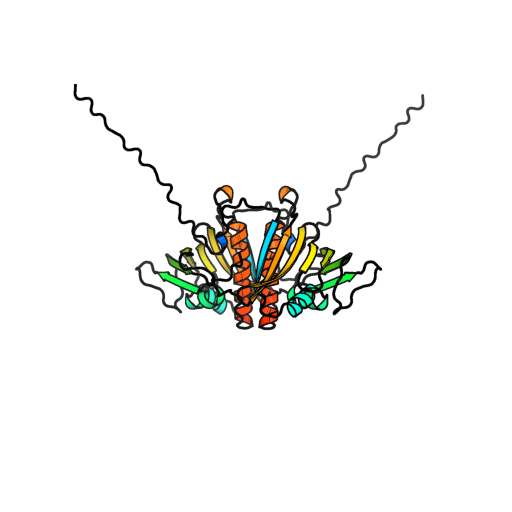1 167 ? 0.955 -3.062 0.307 1 97.19 167 PHE A CA 1
ATOM 1358 C C . PHE A 1 167 ? 1.981 -4.094 -0.147 1 97.19 167 PHE A C 1
ATOM 1360 O O . PHE A 1 167 ? 3.186 -3.836 -0.108 1 97.19 167 PHE A O 1
ATOM 1367 N N . TYR A 1 168 ? 1.536 -5.223 -0.524 1 98.12 168 TYR A N 1
ATOM 1368 C CA . TYR A 1 168 ? 2.455 -6.32 -0.796 1 98.12 168 TYR A CA 1
ATOM 1369 C C . TYR A 1 168 ? 3.277 -6.047 -2.051 1 98.12 168 TYR A C 1
ATOM 1371 O O . TYR A 1 168 ? 4.438 -6.453 -2.141 1 98.12 168 TYR A O 1
ATOM 1379 N N . LEU A 1 169 ? 2.658 -5.379 -3.051 1 98.12 169 LEU A N 1
ATOM 1380 C CA . LEU A 1 169 ? 3.443 -5.008 -4.223 1 98.12 169 LEU A CA 1
ATOM 1381 C C . LEU A 1 169 ? 4.48 -3.945 -3.869 1 98.12 169 LEU A C 1
ATOM 1383 O O . LEU A 1 169 ? 5.586 -3.949 -4.41 1 98.12 169 LEU A O 1
ATOM 1387 N N . ALA A 1 170 ? 4.129 -3.039 -2.959 1 97.56 170 ALA A N 1
ATOM 1388 C CA . ALA A 1 170 ? 5.129 -2.104 -2.445 1 97.56 170 ALA A CA 1
ATOM 1389 C C . ALA A 1 170 ? 6.254 -2.844 -1.728 1 97.56 170 ALA A C 1
ATOM 1391 O O . ALA A 1 170 ? 7.43 -2.518 -1.905 1 97.56 170 ALA A O 1
ATOM 1392 N N . ASN A 1 171 ? 5.871 -3.824 -0.935 1 98.31 171 ASN A N 1
ATOM 1393 C CA . ASN A 1 171 ? 6.867 -4.625 -0.23 1 98.31 171 ASN A CA 1
ATOM 1394 C C . ASN A 1 171 ? 7.77 -5.379 -1.202 1 98.31 171 ASN A C 1
ATOM 1396 O O . ASN A 1 171 ? 8.977 -5.496 -0.973 1 98.31 171 ASN A O 1
ATOM 1400 N N . LEU A 1 172 ? 7.16 -5.93 -2.252 1 98.62 172 LEU A N 1
ATOM 1401 C CA . LEU A 1 172 ? 7.949 -6.609 -3.273 1 98.62 172 LEU A CA 1
ATOM 1402 C C . LEU A 1 172 ? 9.023 -5.684 -3.832 1 98.62 172 LEU A C 1
ATOM 1404 O O . LEU A 1 172 ? 10.188 -6.074 -3.945 1 98.62 172 LEU A O 1
ATOM 1408 N N . ASN A 1 173 ? 8.633 -4.453 -4.152 1 98.25 173 ASN A N 1
ATOM 1409 C CA . ASN A 1 173 ? 9.594 -3.498 -4.695 1 98.25 173 ASN A CA 1
ATOM 1410 C C . ASN A 1 173 ? 10.648 -3.113 -3.66 1 98.25 173 ASN A C 1
ATOM 1412 O O . ASN A 1 173 ? 11.828 -2.963 -3.992 1 98.25 173 ASN A O 1
ATOM 1416 N N . SER A 1 174 ? 10.266 -2.945 -2.418 1 98.06 174 SER A N 1
ATOM 1417 C CA . SER A 1 174 ? 11.211 -2.674 -1.338 1 98.06 174 SER A CA 1
ATOM 1418 C C . SER A 1 174 ? 12.25 -3.783 -1.221 1 98.06 174 SER A C 1
ATOM 1420 O O . SER A 1 174 ? 13.445 -3.51 -1.119 1 98.06 174 SER A O 1
ATOM 1422 N N . PHE A 1 175 ? 11.805 -5.027 -1.309 1 98 175 PHE A N 1
ATOM 1423 C CA . PHE A 1 175 ? 12.664 -6.195 -1.222 1 98 175 PHE A CA 1
ATOM 1424 C C . PHE A 1 175 ? 13.641 -6.238 -2.393 1 98 175 PHE A C 1
ATOM 1426 O O . PHE A 1 175 ? 14.844 -6.441 -2.201 1 98 175 PHE A O 1
ATOM 1433 N N . VAL A 1 176 ? 13.094 -6.008 -3.58 1 97.5 176 VAL A N 1
ATOM 1434 C CA . VAL A 1 176 ? 13.898 -6.129 -4.789 1 97.5 176 VAL A CA 1
ATOM 1435 C C . VAL A 1 176 ? 14.953 -5.023 -4.824 1 97.5 176 VAL A C 1
ATOM 1437 O O . VAL A 1 176 ? 16.078 -5.25 -5.266 1 97.5 176 VAL A O 1
ATOM 1440 N N . GLN A 1 177 ? 14.656 -3.816 -4.312 1 95 177 GLN A N 1
ATOM 1441 C CA . GLN A 1 177 ? 15.562 -2.674 -4.395 1 95 177 GLN A CA 1
ATOM 1442 C C . GLN A 1 177 ? 16.594 -2.709 -3.271 1 95 177 GLN A C 1
ATOM 1444 O O . GLN A 1 177 ? 17.766 -2.385 -3.488 1 95 177 GLN A O 1
ATOM 1449 N N . GLY A 1 178 ? 16.125 -3.105 -2.105 1 93.5 178 GLY A N 1
ATOM 1450 C CA . GLY A 1 178 ? 17.016 -2.881 -0.978 1 93.5 178 GLY A CA 1
ATOM 1451 C C . GLY A 1 178 ? 17.062 -4.055 -0.018 1 93.5 178 GLY A C 1
ATOM 1452 O O . GLY A 1 178 ? 17.766 -4 0.995 1 93.5 178 GLY A O 1
ATOM 1453 N N . GLY A 1 179 ? 16.297 -5.043 -0.26 1 96.06 179 GLY A N 1
ATOM 1454 C CA . GLY A 1 179 ? 16.281 -6.203 0.612 1 96.06 179 GLY A CA 1
ATOM 1455 C C . GLY A 1 179 ? 15.508 -5.973 1.896 1 96.06 179 GLY A C 1
ATOM 1456 O O . GLY A 1 179 ? 15.672 -6.711 2.869 1 96.06 179 GLY A O 1
ATOM 1457 N N . VAL A 1 180 ? 14.727 -4.93 1.87 1 96.75 180 VAL A N 1
ATOM 1458 C CA . VAL A 1 180 ? 13.969 -4.578 3.066 1 96.75 180 VAL A CA 1
ATOM 1459 C C . VAL A 1 180 ? 12.602 -5.25 3.023 1 96.75 180 VAL A C 1
ATOM 1461 O O . VAL A 1 180 ? 11.875 -5.129 2.035 1 96.75 180 VAL A O 1
ATOM 1464 N N . ASP A 1 181 ? 12.258 -5.953 4.062 1 97.56 181 ASP A N 1
ATOM 1465 C CA . ASP A 1 181 ? 10.953 -6.594 4.23 1 97.56 181 ASP A CA 1
ATOM 1466 C C . ASP A 1 181 ? 10.047 -5.762 5.133 1 97.56 181 ASP A C 1
ATOM 1468 O O . ASP A 1 181 ? 10.328 -5.598 6.32 1 97.56 181 ASP A O 1
ATOM 1472 N N . LEU A 1 182 ? 8.969 -5.305 4.633 1 97.31 182 LEU A N 1
ATOM 1473 C CA . LEU A 1 182 ? 8.086 -4.379 5.34 1 97.31 182 LEU A CA 1
ATOM 1474 C C . LEU A 1 182 ? 6.98 -5.133 6.07 1 97.31 182 LEU A C 1
ATOM 1476 O O . LEU A 1 182 ? 6.18 -4.523 6.785 1 97.31 182 LEU A O 1
ATOM 1480 N N . ARG A 1 183 ? 6.898 -6.445 5.965 1 96.31 183 ARG A N 1
ATOM 1481 C CA . ARG A 1 183 ? 5.797 -7.227 6.52 1 96.31 183 ARG A CA 1
ATOM 1482 C C . ARG A 1 183 ? 5.906 -7.324 8.039 1 96.31 183 ARG A C 1
ATOM 1484 O O . ARG A 1 183 ? 7.004 -7.469 8.578 1 96.31 183 ARG A O 1
ATOM 1491 N N . ASN A 1 184 ? 4.75 -7.266 8.625 1 94.12 184 ASN A N 1
ATOM 1492 C CA . ASN A 1 184 ? 4.645 -7.555 10.047 1 94.12 184 ASN A CA 1
ATOM 1493 C C . ASN A 1 184 ? 4.766 -9.055 10.328 1 94.12 184 ASN A C 1
ATOM 1495 O O . ASN A 1 184 ? 3.914 -9.836 9.906 1 94.12 184 ASN A O 1
ATOM 1499 N N . LYS A 1 185 ? 5.75 -9.445 11.133 1 93.75 185 LYS A N 1
ATOM 1500 C CA . LYS A 1 185 ? 5.938 -10.867 11.414 1 93.75 185 LYS A CA 1
ATOM 1501 C C . LYS A 1 185 ? 5.547 -11.195 12.852 1 93.75 185 LYS A C 1
ATOM 1503 O O . LYS A 1 185 ? 5.719 -12.328 13.305 1 93.75 185 LYS A O 1
ATOM 1508 N N . ASN A 1 186 ? 5.07 -10.133 13.531 1 92.06 186 ASN A N 1
ATOM 1509 C CA . ASN A 1 186 ? 4.598 -10.305 14.906 1 92.06 186 ASN A CA 1
ATOM 1510 C C . ASN A 1 186 ? 3.088 -10.523 14.953 1 92.06 186 ASN A C 1
ATOM 1512 O O . ASN A 1 186 ? 2.314 -9.586 14.742 1 92.06 186 ASN A O 1
ATOM 1516 N N . GLN A 1 187 ? 2.621 -11.594 15.328 1 89.75 187 GLN A N 1
ATOM 1517 C CA . GLN A 1 187 ? 1.206 -11.953 15.336 1 89.75 187 GLN A CA 1
ATOM 1518 C C . GLN A 1 187 ? 0.453 -11.203 16.438 1 89.75 187 GLN A C 1
ATOM 1520 O O . GLN A 1 187 ? -0.775 -11.109 16.391 1 89.75 187 GLN A O 1
ATOM 1525 N N . LYS A 1 188 ? 1.169 -10.734 17.375 1 90.19 188 LYS A N 1
ATOM 1526 C CA . LYS A 1 188 ? 0.534 -10.016 18.469 1 90.19 188 LYS A CA 1
ATOM 1527 C C . LYS A 1 188 ? 0.162 -8.594 18.062 1 90.19 188 LYS A C 1
ATOM 1529 O O . LYS A 1 188 ? -0.615 -7.93 18.75 1 90.19 188 LYS A O 1
ATOM 1534 N N . LEU A 1 189 ? 0.875 -8.18 17.016 1 87.69 189 LEU A N 1
ATOM 1535 C CA . LEU A 1 189 ? 0.593 -6.848 16.484 1 87.69 189 LEU A CA 1
ATOM 1536 C C . LEU A 1 189 ? -0.623 -6.871 15.57 1 87.69 189 LEU A C 1
ATOM 1538 O O . LEU A 1 189 ? -0.65 -7.617 14.586 1 87.69 189 LEU A O 1
ATOM 1542 N N . ASN A 1 190 ? -1.675 -6.207 15.992 1 78.25 190 ASN A N 1
ATOM 1543 C CA . ASN A 1 190 ? -2.875 -6.121 15.172 1 78.25 190 ASN A CA 1
ATOM 1544 C C . ASN A 1 190 ? -2.893 -4.844 14.336 1 78.25 190 ASN A C 1
ATOM 1546 O O . ASN A 1 190 ? -3.113 -3.754 14.867 1 78.25 190 ASN A O 1
ATOM 1550 N N . LEU A 1 191 ? -2.717 -4.953 13.039 1 77.75 191 LEU A N 1
ATOM 1551 C CA . LEU A 1 191 ? -2.674 -3.771 12.188 1 77.75 191 LEU A CA 1
ATOM 1552 C C . LEU A 1 191 ? -4.016 -3.549 11.5 1 77.75 191 LEU A C 1
ATOM 1554 O O . LEU A 1 191 ? -4.164 -2.619 10.703 1 77.75 191 LEU A O 1
ATOM 1558 N N . GLU A 1 192 ? -4.965 -4.363 11.797 1 70.44 192 GLU A N 1
ATOM 1559 C CA . GLU A 1 192 ? -6.289 -4.23 11.195 1 70.44 192 GLU A CA 1
ATOM 1560 C C . GLU A 1 192 ? -7.246 -3.482 12.117 1 70.44 192 GLU A C 1
ATOM 1562 O O . GLU A 1 192 ? -7.102 -3.539 13.344 1 70.44 192 GLU A O 1
ATOM 1567 N N . MET B 1 1 ? -56.844 -48.844 10.305 1 28.89 1 MET B N 1
ATOM 1568 C CA . MET B 1 1 ? -56.531 -47.531 9.727 1 28.89 1 MET B CA 1
ATOM 1569 C C . MET B 1 1 ? -55.312 -46.906 10.406 1 28.89 1 MET B C 1
ATOM 1571 O O . MET B 1 1 ? -55.438 -46.344 11.5 1 28.89 1 MET B O 1
ATOM 1575 N N . TYR B 1 2 ? -54.125 -47.531 10.328 1 33.47 2 TYR B N 1
ATOM 1576 C CA . TYR B 1 2 ? -52.844 -47.281 10.938 1 33.47 2 TYR B CA 1
ATOM 1577 C C . TYR B 1 2 ? -52.25 -45.969 10.453 1 33.47 2 TYR B C 1
ATOM 1579 O O . TYR B 1 2 ? -52.031 -45.781 9.25 1 33.47 2 TYR B O 1
ATOM 1587 N N . GLN B 1 3 ? -52.688 -44.812 11.062 1 30.45 3 GLN B N 1
ATOM 1588 C CA . GLN B 1 3 ? -52.219 -43.469 10.812 1 30.45 3 GLN B CA 1
ATOM 1589 C C . GLN B 1 3 ? -50.719 -43.344 11.055 1 30.45 3 GLN B C 1
ATOM 1591 O O . GLN B 1 3 ? -50.25 -43.594 12.164 1 30.45 3 GLN B O 1
ATOM 1596 N N . SER B 1 4 ? -49.844 -43.625 10.039 1 29.91 4 SER B N 1
ATOM 1597 C CA . SER B 1 4 ? -48.375 -43.531 9.992 1 29.91 4 SER B CA 1
ATOM 1598 C C . SER B 1 4 ? -47.906 -42.125 10.258 1 29.91 4 SER B C 1
ATOM 1600 O O . SER B 1 4 ? -48.25 -41.188 9.523 1 29.91 4 SER B O 1
ATOM 1602 N N . ASN B 1 5 ? -47.938 -41.625 11.523 1 33.12 5 ASN B N 1
ATOM 1603 C CA . ASN B 1 5 ? -47.406 -40.344 11.953 1 33.12 5 ASN B CA 1
ATOM 1604 C C . ASN B 1 5 ? -45.969 -40.156 11.539 1 33.12 5 ASN B C 1
ATOM 1606 O O . ASN B 1 5 ? -45.062 -40.812 12.086 1 33.12 5 ASN B O 1
ATOM 1610 N N . SER B 1 6 ? -45.656 -40.031 10.188 1 31.53 6 SER B N 1
ATOM 1611 C CA . SER B 1 6 ? -44.312 -39.75 9.688 1 31.53 6 SER B CA 1
ATOM 1612 C C . SER B 1 6 ? -43.75 -38.5 10.328 1 31.53 6 SER B C 1
ATOM 1614 O O . SER B 1 6 ? -44.281 -37.406 10.133 1 31.53 6 SER B O 1
ATOM 1616 N N . ARG B 1 7 ? -43.281 -38.5 11.594 1 33.03 7 ARG B N 1
ATOM 1617 C CA . ARG B 1 7 ? -42.562 -37.438 12.297 1 33.03 7 ARG B CA 1
ATOM 1618 C C . ARG B 1 7 ? -41.406 -36.906 11.469 1 33.03 7 ARG B C 1
ATOM 1620 O O . ARG B 1 7 ? -40.469 -37.656 11.195 1 33.03 7 ARG B O 1
ATOM 1627 N N . THR B 1 8 ? -41.625 -36 10.453 1 30.72 8 THR B N 1
ATOM 1628 C CA . THR B 1 8 ? -40.594 -35.344 9.703 1 30.72 8 THR B CA 1
ATOM 1629 C C . THR B 1 8 ? -39.688 -34.531 10.641 1 30.72 8 THR B C 1
ATOM 1631 O O . THR B 1 8 ? -40.156 -33.688 11.414 1 30.72 8 THR B O 1
ATOM 1634 N N . LEU B 1 9 ? -38.594 -35.125 11.141 1 34.06 9 LEU B N 1
ATOM 1635 C CA . LEU B 1 9 ? -37.594 -34.469 11.953 1 34.06 9 LEU B CA 1
ATOM 1636 C C . LEU B 1 9 ? -37.062 -33.219 11.258 1 34.06 9 LEU B C 1
ATOM 1638 O O . LEU B 1 9 ? -36.656 -33.25 10.094 1 34.06 9 LEU B O 1
ATOM 1642 N N . PRO B 1 10 ? -37.531 -32.031 11.734 1 32.12 10 PRO B N 1
ATOM 1643 C CA . PRO B 1 10 ? -37 -30.812 11.109 1 32.12 10 PRO B CA 1
ATOM 1644 C C . PRO B 1 10 ? -35.5 -30.719 11.141 1 32.12 10 PRO B C 1
ATOM 1646 O O . PRO B 1 10 ? -34.875 -30.984 12.172 1 32.12 10 PRO B O 1
ATOM 1649 N N . LEU B 1 11 ? -34.781 -31.078 10.039 1 31.53 11 LEU B N 1
ATOM 1650 C CA . LEU B 1 11 ? -33.344 -30.875 9.867 1 31.53 11 LEU B CA 1
ATOM 1651 C C . LEU B 1 11 ? -32.969 -29.438 10.164 1 31.53 11 LEU B C 1
ATOM 1653 O O . LEU B 1 11 ? -33.5 -28.5 9.57 1 31.53 11 LEU B O 1
ATOM 1657 N N . ASN B 1 12 ? -32.719 -29.125 11.461 1 30.97 12 ASN B N 1
ATOM 1658 C CA . ASN B 1 12 ? -32.156 -27.844 11.812 1 30.97 12 ASN B CA 1
ATOM 1659 C C . ASN B 1 12 ? -30.938 -27.516 10.961 1 30.97 12 ASN B C 1
ATOM 1661 O O . ASN B 1 12 ? -29.906 -28.188 11.062 1 30.97 12 ASN B O 1
ATOM 1665 N N . PRO B 1 13 ? -31.125 -27.031 9.727 1 25.62 13 PRO B N 1
ATOM 1666 C CA . PRO B 1 13 ? -29.922 -26.703 8.969 1 25.62 13 PRO B CA 1
ATOM 1667 C C . PRO B 1 13 ? -28.984 -25.766 9.734 1 25.62 13 PRO B C 1
ATOM 1669 O O . PRO B 1 13 ? -29.344 -24.625 10.016 1 25.62 13 PRO B O 1
ATOM 1672 N N . LYS B 1 14 ? -28.344 -26.266 10.859 1 30.55 14 LYS B N 1
ATOM 1673 C CA . LYS B 1 14 ? -27.219 -25.453 11.344 1 30.55 14 LYS B CA 1
ATOM 1674 C C . LYS B 1 14 ? -26.469 -24.812 10.188 1 30.55 14 LYS B C 1
ATOM 1676 O O . LYS B 1 14 ? -26.031 -25.5 9.258 1 30.55 14 LYS B O 1
ATOM 1681 N N . THR B 1 15 ? -26.688 -23.578 9.906 1 25.45 15 THR B N 1
ATOM 1682 C CA . THR B 1 15 ? -25.938 -22.688 9.016 1 25.45 15 THR B CA 1
ATOM 1683 C C . THR B 1 15 ? -24.438 -22.875 9.195 1 25.45 15 THR B C 1
ATOM 1685 O O . THR B 1 15 ? -23.906 -22.719 10.305 1 25.45 15 THR B O 1
ATOM 1688 N N . LYS B 1 16 ? -23.984 -23.797 8.625 1 28.62 16 LYS B N 1
ATOM 1689 C CA . LYS B 1 16 ? -22.531 -23.906 8.57 1 28.62 16 LYS B CA 1
ATOM 1690 C C . LYS B 1 16 ? -21.891 -22.531 8.422 1 28.62 16 LYS B C 1
ATOM 1692 O O . LYS B 1 16 ? -22.141 -21.812 7.453 1 28.62 16 LYS B O 1
ATOM 1697 N N . LYS B 1 17 ? -21.609 -21.953 9.539 1 29.47 17 LYS B N 1
ATOM 1698 C CA . LYS B 1 17 ? -20.672 -20.828 9.461 1 29.47 17 LYS B CA 1
ATOM 1699 C C . LYS B 1 17 ? -19.594 -21.094 8.414 1 29.47 17 LYS B C 1
ATOM 1701 O O . LYS B 1 17 ? -18.828 -22.047 8.539 1 29.47 17 LYS B O 1
ATOM 1706 N N . SER B 1 18 ? -19.969 -20.953 7.156 1 28.97 18 SER B N 1
ATOM 1707 C CA . SER B 1 18 ? -18.906 -20.984 6.148 1 28.97 18 SER B CA 1
ATOM 1708 C C . SER B 1 18 ? -17.641 -20.312 6.664 1 28.97 18 SER B C 1
ATOM 1710 O O . SER B 1 18 ? -17.688 -19.219 7.215 1 28.97 18 SER B O 1
ATOM 1712 N N . ASN B 1 19 ? -16.812 -21.078 7.105 1 31.52 19 ASN B N 1
ATOM 1713 C CA . ASN B 1 19 ? -15.453 -20.641 7.402 1 31.52 19 ASN B CA 1
ATOM 1714 C C . ASN B 1 19 ? -14.945 -19.625 6.375 1 31.52 19 ASN B C 1
ATOM 1716 O O . ASN B 1 19 ? -14.516 -20.016 5.285 1 31.52 19 ASN B O 1
ATOM 1720 N N . VAL B 1 20 ? -15.711 -18.578 6.195 1 33.09 20 VAL B N 1
ATOM 1721 C CA . VAL B 1 20 ? -15.234 -17.453 5.383 1 33.09 20 VAL B CA 1
ATOM 1722 C C . VAL B 1 20 ? -13.75 -17.219 5.645 1 33.09 20 VAL B C 1
ATOM 1724 O O . VAL B 1 20 ? -13.336 -17.062 6.793 1 33.09 20 VAL B O 1
ATOM 1727 N N . PHE B 1 21 ? -13 -17.703 4.84 1 33.72 21 PHE B N 1
ATOM 1728 C CA . PHE B 1 21 ? -11.555 -17.531 4.699 1 33.72 21 PHE B CA 1
ATOM 1729 C C . PHE B 1 21 ? -11.164 -16.062 4.91 1 33.72 21 PHE B C 1
ATOM 1731 O O . PHE B 1 21 ? -11.508 -15.203 4.102 1 33.72 21 PHE B O 1
ATOM 1738 N N . LYS B 1 22 ? -11.102 -15.664 6.191 1 40.31 22 LYS B N 1
ATOM 1739 C CA . LYS B 1 22 ? -10.57 -14.344 6.523 1 40.31 22 LYS B CA 1
ATOM 1740 C C . LYS B 1 22 ? -9.164 -14.164 5.961 1 40.31 22 LYS B C 1
ATOM 1742 O O . LYS B 1 22 ? -8.203 -14.742 6.469 1 40.31 22 LYS B O 1
ATOM 1747 N N . THR B 1 23 ? -9.07 -14.164 4.68 1 44.06 23 THR B N 1
ATOM 1748 C CA . THR B 1 23 ? -7.766 -13.68 4.242 1 44.06 23 THR B CA 1
ATOM 1749 C C . THR B 1 23 ? -7.312 -12.5 5.098 1 44.06 23 THR B C 1
ATOM 1751 O O . THR B 1 23 ? -8.141 -11.758 5.629 1 44.06 23 THR B O 1
ATOM 1754 N N . PRO B 1 24 ? -6.172 -12.594 5.605 1 44.03 24 PRO B N 1
ATOM 1755 C CA . PRO B 1 24 ? -5.754 -11.461 6.434 1 44.03 24 PRO B CA 1
ATOM 1756 C C . PRO B 1 24 ? -6.434 -10.148 6.031 1 44.03 24 PRO B C 1
ATOM 1758 O O . PRO B 1 24 ? -6.605 -9.258 6.863 1 44.03 24 PRO B O 1
ATOM 1761 N N . ILE B 1 25 ? -6.719 -10.023 4.82 1 46.66 25 ILE B N 1
ATOM 1762 C CA . ILE B 1 25 ? -7.402 -8.812 4.391 1 46.66 25 ILE B CA 1
ATOM 1763 C C . ILE B 1 25 ? -8.812 -8.781 4.969 1 46.66 25 ILE B C 1
ATOM 1765 O O . ILE B 1 25 ? -9.336 -7.711 5.293 1 46.66 25 ILE B O 1
ATOM 1769 N N . ILE B 1 26 ? -9.383 -9.961 5.168 1 46.03 26 ILE B N 1
ATOM 1770 C CA . ILE B 1 26 ? -10.836 -10.016 5.281 1 46.03 26 ILE B CA 1
ATOM 1771 C C . ILE B 1 26 ? -11.234 -10.016 6.754 1 46.03 26 ILE B C 1
ATOM 1773 O O . ILE B 1 26 ? -12.336 -10.445 7.102 1 46.03 26 ILE B O 1
ATOM 1777 N N . MET B 1 27 ? -10.32 -9.93 7.543 1 41.75 27 MET B N 1
ATOM 1778 C CA . MET B 1 27 ? -10.875 -10.312 8.836 1 41.75 27 MET B CA 1
ATOM 1779 C C . MET B 1 27 ? -11.773 -9.203 9.391 1 41.75 27 MET B C 1
ATOM 1781 O O . MET B 1 27 ? -12.047 -9.164 10.594 1 41.75 27 MET B O 1
ATOM 1785 N N . SER B 1 28 ? -11.953 -8.211 8.602 1 42.75 28 SER B N 1
ATOM 1786 C CA . SER B 1 28 ? -12.672 -7.301 9.492 1 42.75 28 SER B CA 1
ATOM 1787 C C . SER B 1 28 ? -14.031 -7.875 9.891 1 42.75 28 SER B C 1
ATOM 1789 O O . SER B 1 28 ? -14.672 -8.562 9.094 1 42.75 28 SER B O 1
ATOM 1791 N N . ASP B 1 29 ? -14.289 -8.125 11.109 1 40.62 29 ASP B N 1
ATOM 1792 C CA . ASP B 1 29 ? -15.57 -8.414 11.742 1 40.62 29 ASP B CA 1
ATOM 1793 C C . ASP B 1 29 ? -16.719 -7.684 11.047 1 40.62 29 ASP B C 1
ATOM 1795 O O . ASP B 1 29 ? -16.484 -6.691 10.352 1 40.62 29 ASP B O 1
ATOM 1799 N N . ASN B 1 30 ? -18.016 -8.336 11.18 1 43.62 30 ASN B N 1
ATOM 1800 C CA . ASN B 1 30 ? -19.391 -8.023 10.773 1 43.62 30 ASN B CA 1
ATOM 1801 C C . ASN B 1 30 ? -19.688 -6.531 10.906 1 43.62 30 ASN B C 1
ATOM 1803 O O . ASN B 1 30 ? -20.797 -6.145 11.258 1 43.62 30 ASN B O 1
ATOM 1807 N N . LYS B 1 31 ? -18.672 -5.656 11.062 1 52.25 31 LYS B N 1
ATOM 1808 C CA . LYS B 1 31 ? -19.219 -4.305 11.188 1 52.25 31 LYS B CA 1
ATOM 1809 C C . LYS B 1 31 ? -19.625 -3.742 9.828 1 52.25 31 LYS B C 1
ATOM 1811 O O . LYS B 1 31 ? -19.031 -4.09 8.805 1 52.25 31 LYS B O 1
ATOM 1816 N N . GLN B 1 32 ? -20.844 -3.309 9.695 1 64.38 32 GLN B N 1
ATOM 1817 C CA . GLN B 1 32 ? -21.375 -2.545 8.578 1 64.38 32 GLN B CA 1
ATOM 1818 C C . GLN B 1 32 ? -20.297 -1.639 7.973 1 64.38 32 GLN B C 1
ATOM 1820 O O . GLN B 1 32 ? -19.594 -0.935 8.695 1 64.38 32 GLN B O 1
ATOM 1825 N N . PHE B 1 33 ? -19.938 -1.887 6.727 1 78.25 33 PHE B N 1
ATOM 1826 C CA . PHE B 1 33 ? -19 -1.054 5.992 1 78.25 33 PHE B CA 1
ATOM 1827 C C . PHE B 1 33 ? -19.359 0.419 6.113 1 78.25 33 PHE B C 1
ATOM 1829 O O . PHE B 1 33 ? -20.5 0.805 5.816 1 78.25 33 PHE B O 1
ATOM 1836 N N . ASP B 1 34 ? -18.5 1.15 6.762 1 86.19 34 ASP B N 1
ATOM 1837 C CA . ASP B 1 34 ? -18.672 2.596 6.879 1 86.19 34 ASP B CA 1
ATOM 1838 C C . ASP B 1 34 ? -17.891 3.334 5.801 1 86.19 34 ASP B C 1
ATOM 1840 O O . ASP B 1 34 ? -16.672 3.498 5.918 1 86.19 34 ASP B O 1
ATOM 1844 N N . HIS B 1 35 ? -18.5 3.832 4.816 1 85.38 35 HIS B N 1
ATOM 1845 C CA . HIS B 1 35 ? -17.875 4.473 3.672 1 85.38 35 HIS B CA 1
ATOM 1846 C C . HIS B 1 35 ? -17.266 5.812 4.059 1 85.38 35 HIS B C 1
ATOM 1848 O O . HIS B 1 35 ? -16.422 6.352 3.328 1 85.38 35 HIS B O 1
ATOM 1854 N N . SER B 1 36 ? -17.688 6.367 5.168 1 92.56 36 SER B N 1
ATOM 1855 C CA . SER B 1 36 ? -17.312 7.738 5.492 1 92.56 36 SER B CA 1
ATOM 1856 C C . SER B 1 36 ? -16.031 7.777 6.324 1 92.56 36 SER B C 1
ATOM 1858 O O . SER B 1 36 ? -15.57 8.852 6.715 1 92.56 36 SER B O 1
ATOM 1860 N N . LYS B 1 37 ? -15.508 6.578 6.57 1 95.44 37 LYS B N 1
ATOM 1861 C CA . LYS B 1 37 ? -14.336 6.535 7.441 1 95.44 37 LYS B CA 1
ATOM 1862 C C . LYS B 1 37 ? -13.523 5.262 7.215 1 95.44 37 LYS B C 1
ATOM 1864 O O . LYS B 1 37 ? -14.094 4.203 6.926 1 95.44 37 LYS B O 1
ATOM 1869 N N . PHE B 1 38 ? -12.242 5.406 7.324 1 94.44 38 PHE B N 1
ATOM 1870 C CA . PHE B 1 38 ? -11.375 4.234 7.414 1 94.44 38 PHE B CA 1
ATOM 1871 C C . PHE B 1 38 ? -10.172 4.516 8.297 1 94.44 38 PHE B C 1
ATOM 1873 O O . PHE B 1 38 ? -9.883 5.672 8.625 1 94.44 38 PHE B O 1
ATOM 1880 N N . THR B 1 39 ? -9.578 3.459 8.75 1 96.5 39 THR B N 1
ATOM 1881 C CA . THR B 1 39 ? -8.312 3.529 9.477 1 96.5 39 THR B CA 1
ATOM 1882 C C . THR B 1 39 ? -7.266 2.627 8.836 1 96.5 39 THR B C 1
ATOM 1884 O O . THR B 1 39 ? -7.57 1.498 8.438 1 96.5 39 THR B O 1
ATOM 1887 N N . VAL B 1 40 ? -6.086 3.156 8.68 1 96.56 40 VAL B N 1
ATOM 1888 C CA . VAL B 1 40 ? -4.922 2.393 8.242 1 96.56 40 VAL B CA 1
ATOM 1889 C C . VAL B 1 40 ? -3.854 2.408 9.328 1 96.56 40 VAL B C 1
ATOM 1891 O O . VAL B 1 40 ? -3.6 3.447 9.945 1 96.56 40 VAL B O 1
ATOM 1894 N N . LYS B 1 41 ? -3.289 1.289 9.594 1 96.06 41 LYS B N 1
ATOM 1895 C CA . LYS B 1 41 ? -2.162 1.173 10.516 1 96.06 41 LYS B CA 1
ATOM 1896 C C . LYS B 1 41 ? -0.911 0.679 9.797 1 96.06 41 LYS B C 1
ATOM 1898 O O . LYS B 1 41 ? -0.994 -0.169 8.906 1 96.06 41 LYS B O 1
ATOM 1903 N N . SER B 1 42 ? 0.204 1.174 10.211 1 96.94 42 SER B N 1
ATOM 1904 C CA . SER B 1 42 ? 1.464 0.774 9.594 1 96.94 42 SER B CA 1
ATOM 1905 C C . SER B 1 42 ? 2.609 0.814 10.602 1 96.94 42 SER B C 1
ATOM 1907 O O . SER B 1 42 ? 2.633 1.667 11.492 1 96.94 42 SER B O 1
ATOM 1909 N N . ILE B 1 43 ? 3.531 -0.073 10.383 1 96.94 43 ILE B N 1
ATOM 1910 C CA . ILE B 1 43 ? 4.789 -0.068 11.125 1 96.94 43 ILE B CA 1
ATOM 1911 C C . ILE B 1 43 ? 5.719 0.999 10.547 1 96.94 43 ILE B C 1
ATOM 1913 O O . ILE B 1 43 ? 5.789 1.185 9.336 1 96.94 43 ILE B O 1
ATOM 1917 N N . VAL B 1 44 ? 6.336 1.651 11.383 1 97.31 44 VAL B N 1
ATOM 1918 C CA . VAL B 1 44 ? 7.449 2.51 11 1 97.31 44 VAL B CA 1
ATOM 1919 C C . VAL B 1 44 ? 8.641 2.262 11.93 1 97.31 44 VAL B C 1
ATOM 1921 O O . VAL B 1 44 ? 8.602 2.629 13.102 1 97.31 44 VAL B O 1
ATOM 1924 N N . ASP B 1 45 ? 9.703 1.736 11.359 1 95.06 45 ASP B N 1
ATOM 1925 C CA . ASP B 1 45 ? 10.805 1.212 12.148 1 95.06 45 ASP B CA 1
ATOM 1926 C C . ASP B 1 45 ? 11.766 2.328 12.562 1 95.06 45 ASP B C 1
ATOM 1928 O O . ASP B 1 45 ? 12.93 2.332 12.164 1 95.06 45 ASP B O 1
ATOM 1932 N N . THR B 1 46 ? 11.328 3.236 13.352 1 97.44 46 THR B N 1
ATOM 1933 C CA . THR B 1 46 ? 12.125 4.301 13.953 1 97.44 46 THR B CA 1
ATOM 1934 C C . THR B 1 46 ? 11.414 4.883 15.172 1 97.44 46 THR B C 1
ATOM 1936 O O . THR B 1 46 ? 10.352 4.398 15.57 1 97.44 46 THR B O 1
ATOM 1939 N N . LYS B 1 47 ? 11.977 5.887 15.805 1 98.06 47 LYS B N 1
ATOM 1940 C CA . LYS B 1 47 ? 11.438 6.441 17.047 1 98.06 47 LYS B CA 1
ATOM 1941 C C . LYS B 1 47 ? 10.344 7.461 16.75 1 98.06 47 LYS B C 1
ATOM 1943 O O . LYS B 1 47 ? 10.344 8.102 15.703 1 98.06 47 LYS B O 1
ATOM 1948 N N . ILE B 1 48 ? 9.445 7.629 17.688 1 98.44 48 ILE B N 1
ATOM 1949 C CA . ILE B 1 48 ? 8.258 8.469 17.562 1 98.44 48 ILE B CA 1
ATOM 1950 C C . ILE B 1 48 ? 8.672 9.883 17.172 1 98.44 48 ILE B C 1
ATOM 1952 O O . ILE B 1 48 ? 8.117 10.461 16.234 1 98.44 48 ILE B O 1
ATOM 1956 N N . PRO B 1 49 ? 9.75 10.508 17.75 1 98.38 49 PRO B N 1
ATOM 1957 C CA . PRO B 1 49 ? 10.086 11.883 17.375 1 98.38 49 PRO B CA 1
ATOM 1958 C C . PRO B 1 49 ? 10.523 12 15.914 1 98.38 49 PRO B C 1
ATOM 1960 O O . PRO B 1 49 ? 10.25 13.008 15.266 1 98.38 49 PRO B O 1
ATOM 1963 N N . ASP B 1 50 ? 11.188 10.992 15.469 1 98.38 50 ASP B N 1
ATOM 1964 C CA . ASP B 1 50 ? 11.625 11.008 14.078 1 98.38 50 ASP B CA 1
ATOM 1965 C C . ASP B 1 50 ? 10.43 10.906 13.133 1 98.38 50 ASP B C 1
ATOM 1967 O O . ASP B 1 50 ? 10.383 11.594 12.109 1 98.38 50 ASP B O 1
ATOM 1971 N N . VAL B 1 51 ? 9.484 10.023 13.469 1 98.69 51 VAL B N 1
ATOM 1972 C CA . VAL B 1 51 ? 8.281 9.883 12.648 1 98.69 51 VAL B CA 1
ATOM 1973 C C . VAL B 1 51 ? 7.508 11.203 12.641 1 98.69 51 VAL B C 1
ATOM 1975 O O . VAL B 1 51 ? 7.035 11.641 11.586 1 98.69 51 VAL B O 1
ATOM 1978 N N . TYR B 1 52 ? 7.418 11.797 13.797 1 98.75 52 TYR B N 1
ATOM 1979 C CA . TYR B 1 52 ? 6.707 13.062 13.922 1 98.75 52 TYR B CA 1
ATOM 1980 C C . TYR B 1 52 ? 7.34 14.133 13.047 1 98.75 52 TYR B C 1
ATOM 1982 O O . TYR B 1 52 ? 6.637 14.883 12.367 1 98.75 52 TYR B O 1
ATOM 1990 N N . GLU B 1 53 ? 8.602 14.188 13.023 1 98.44 53 GLU B N 1
ATOM 1991 C CA . GLU B 1 53 ? 9.312 15.148 12.195 1 98.44 53 GLU B CA 1
ATOM 1992 C C . GLU B 1 53 ? 9.047 14.906 10.711 1 98.44 53 GLU B C 1
ATOM 1994 O O . GLU B 1 53 ? 8.836 15.859 9.945 1 98.44 53 GLU B O 1
ATOM 1999 N N . LEU B 1 54 ? 9.039 13.656 10.297 1 98.69 54 LEU B N 1
ATOM 2000 C CA . LEU B 1 54 ? 8.797 13.297 8.898 1 98.69 54 LEU B CA 1
ATOM 2001 C C . LEU B 1 54 ? 7.395 13.719 8.469 1 98.69 54 LEU B C 1
ATOM 2003 O O . LEU B 1 54 ? 7.168 14.008 7.289 1 98.69 54 LEU B O 1
ATOM 2007 N N . TRP B 1 55 ? 6.426 13.875 9.43 1 98.75 55 TRP B N 1
ATOM 2008 C CA . TRP B 1 55 ? 5.035 14.195 9.125 1 98.75 55 TRP B CA 1
ATOM 2009 C C . TRP B 1 55 ? 4.785 15.695 9.242 1 98.75 55 TRP B C 1
ATOM 2011 O O . TRP B 1 55 ? 3.789 16.203 8.727 1 98.75 55 TRP B O 1
ATOM 2021 N N . THR B 1 56 ? 5.723 16.406 9.945 1 98.81 56 THR B N 1
ATOM 2022 C CA . THR B 1 56 ? 5.285 17.734 10.352 1 98.81 56 THR B CA 1
ATOM 2023 C C . THR B 1 56 ? 6.262 18.797 9.852 1 98.81 56 THR B C 1
ATOM 2025 O O . THR B 1 56 ? 6.234 19.938 10.32 1 98.81 56 THR B O 1
ATOM 2028 N N . THR B 1 57 ? 7.152 18.484 8.977 1 98.81 57 THR B N 1
ATOM 2029 C CA . THR B 1 57 ? 7.992 19.469 8.297 1 98.81 57 THR B CA 1
ATOM 2030 C C . THR B 1 57 ? 7.902 19.297 6.785 1 98.81 57 THR B C 1
ATOM 2032 O O . THR B 1 57 ? 7.703 18.188 6.285 1 98.81 57 THR B O 1
ATOM 2035 N N . PRO B 1 58 ? 8.016 20.406 6.07 1 98.88 58 PRO B N 1
ATOM 2036 C CA . PRO B 1 58 ? 8.023 20.281 4.613 1 98.88 58 PRO B CA 1
ATOM 2037 C C . PRO B 1 58 ? 9.078 19.312 4.105 1 98.88 58 PRO B C 1
ATOM 2039 O O . PRO B 1 58 ? 8.773 18.422 3.307 1 98.88 58 PRO B O 1
ATOM 2042 N N . ALA B 1 59 ? 10.32 19.406 4.617 1 98.81 59 ALA B N 1
ATOM 2043 C CA . ALA B 1 59 ? 11.398 18.516 4.191 1 98.81 59 ALA B CA 1
ATOM 2044 C C . ALA B 1 59 ? 11.086 17.062 4.516 1 98.81 59 ALA B C 1
ATOM 2046 O O . ALA B 1 59 ? 11.406 16.156 3.74 1 98.81 59 ALA B O 1
ATOM 2047 N N . GLY B 1 60 ? 10.547 16.828 5.656 1 98.75 60 GLY B N 1
ATOM 2048 C CA . GLY B 1 60 ? 10.164 15.484 6.043 1 98.75 60 GLY B CA 1
ATOM 2049 C C . GLY B 1 60 ? 9.148 14.859 5.098 1 98.75 60 GLY B C 1
ATOM 2050 O O . GLY B 1 60 ? 9.352 13.742 4.613 1 98.75 60 GLY B O 1
ATOM 2051 N N . LEU B 1 61 ? 8.07 15.586 4.812 1 98.81 61 LEU B N 1
ATOM 2052 C CA . LEU B 1 61 ? 7.004 15.086 3.949 1 98.81 61 LEU B CA 1
ATOM 2053 C C . LEU B 1 61 ? 7.531 14.789 2.551 1 98.81 61 LEU B C 1
ATOM 2055 O O . LEU B 1 61 ? 7.074 13.844 1.897 1 98.81 61 LEU B O 1
ATOM 2059 N N . GLU B 1 62 ? 8.453 15.562 2.113 1 98.75 62 GLU B N 1
ATOM 2060 C CA . GLU B 1 62 ? 8.984 15.422 0.761 1 98.75 62 GLU B CA 1
ATOM 2061 C C . GLU B 1 62 ? 9.867 14.188 0.644 1 98.75 62 GLU B C 1
ATOM 2063 O O . GLU B 1 62 ? 10.203 13.758 -0.462 1 98.75 62 GLU B O 1
ATOM 2068 N N . LYS B 1 63 ? 10.242 13.555 1.742 1 98.44 63 LYS B N 1
ATOM 2069 C CA . LYS B 1 63 ? 11.109 12.383 1.71 1 98.44 63 LYS B CA 1
ATOM 2070 C C . LYS B 1 63 ? 10.32 11.125 1.369 1 98.44 63 LYS B C 1
ATOM 2072 O O . LYS B 1 63 ? 10.883 10.156 0.848 1 98.44 63 LYS B O 1
ATOM 2077 N N . TRP B 1 64 ? 9.055 11.219 1.632 1 98.5 64 TRP B N 1
ATOM 2078 C CA . TRP B 1 64 ? 8.367 9.938 1.533 1 98.5 64 TRP B CA 1
ATOM 2079 C C . TRP B 1 64 ? 6.98 10.102 0.927 1 98.5 64 TRP B C 1
ATOM 2081 O O . TRP B 1 64 ? 6.371 9.133 0.473 1 98.5 64 TRP B O 1
ATOM 2091 N N . PHE B 1 65 ? 6.398 11.258 0.88 1 98.44 65 PHE B N 1
ATOM 2092 C CA . PHE B 1 65 ? 5.004 11.453 0.5 1 98.44 65 PHE B CA 1
ATOM 2093 C C . PHE B 1 65 ? 4.898 12.359 -0.717 1 98.44 65 PHE B C 1
ATOM 2095 O O . PHE B 1 65 ? 4.355 11.961 -1.75 1 98.44 65 PHE B O 1
ATOM 2102 N N . LEU B 1 66 ? 5.559 13.523 -0.687 1 98.38 66 LEU B N 1
ATOM 2103 C CA . LEU B 1 66 ? 5.281 14.594 -1.635 1 98.38 66 LEU B CA 1
ATOM 2104 C C . LEU B 1 66 ? 6.527 14.938 -2.445 1 98.38 66 LEU B C 1
ATOM 2106 O O . LEU B 1 66 ? 7.648 14.719 -1.986 1 98.38 66 LEU B O 1
ATOM 2110 N N . ARG B 1 67 ? 6.27 15.453 -3.633 1 98.06 67 ARG B N 1
ATOM 2111 C CA . ARG B 1 67 ? 7.328 16.109 -4.395 1 98.06 67 ARG B CA 1
ATOM 2112 C C . ARG B 1 67 ? 7.617 17.5 -3.836 1 98.06 67 ARG B C 1
ATOM 2114 O O . ARG B 1 67 ? 8.773 17.906 -3.74 1 98.06 67 ARG B O 1
ATOM 2121 N N . LYS B 1 68 ? 6.523 18.188 -3.473 1 98.38 68 LYS B N 1
ATOM 2122 C CA . LYS B 1 68 ? 6.605 19.516 -2.893 1 98.38 68 LYS B CA 1
ATOM 2123 C C . LYS B 1 68 ? 5.562 19.703 -1.796 1 98.38 68 LYS B C 1
ATOM 2125 O O . LYS B 1 68 ? 4.375 19.453 -2.01 1 98.38 68 LYS B O 1
ATOM 2130 N N . ALA B 1 69 ? 6.039 20.141 -0.665 1 98.75 69 ALA B N 1
ATOM 2131 C CA . ALA B 1 69 ? 5.184 20.484 0.472 1 98.75 69 ALA B CA 1
ATOM 2132 C C . ALA B 1 69 ? 5.363 21.938 0.874 1 98.75 69 ALA B C 1
ATOM 2134 O O . ALA B 1 69 ? 6.398 22.312 1.435 1 98.75 69 ALA B O 1
ATOM 2135 N N . GLU B 1 70 ? 4.344 22.703 0.59 1 98.75 70 GLU B N 1
ATOM 2136 C CA . GLU B 1 70 ? 4.387 24.109 0.969 1 98.75 70 GLU B CA 1
ATOM 2137 C C . GLU B 1 70 ? 3.348 24.422 2.045 1 98.75 7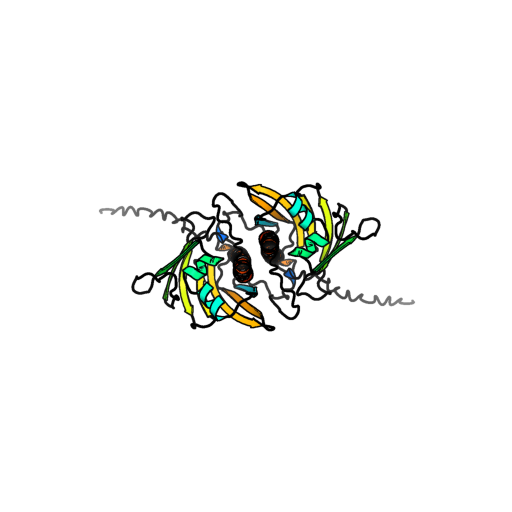0 GLU B C 1
ATOM 2139 O O . GLU B 1 70 ? 2.199 23.984 1.951 1 98.75 70 GLU B O 1
ATOM 2144 N N . PHE B 1 71 ? 3.801 25.203 3.002 1 98.88 71 PHE B N 1
ATOM 2145 C CA . PHE B 1 71 ? 2.906 25.641 4.07 1 98.88 71 PHE B CA 1
ATOM 2146 C C . PHE B 1 71 ? 2.986 27.141 4.266 1 98.88 71 PHE B C 1
ATOM 2148 O O . PHE B 1 71 ? 4.074 27.734 4.227 1 98.88 71 PHE B O 1
ATOM 2155 N N . VAL B 1 72 ? 1.869 27.75 4.473 1 98.81 72 VAL B N 1
ATOM 2156 C CA . VAL B 1 72 ? 1.757 29.188 4.711 1 98.81 72 VAL B CA 1
ATOM 2157 C C . VAL B 1 72 ? 1.137 29.438 6.082 1 98.81 72 VAL B C 1
ATOM 2159 O O . VAL B 1 72 ? 0.08 28.891 6.402 1 98.81 72 VAL B O 1
ATOM 2162 N N . LYS B 1 73 ? 1.753 30.266 6.789 1 98.56 73 LYS B N 1
ATOM 2163 C CA . LYS B 1 73 ? 1.273 30.656 8.109 1 98.56 73 LYS B CA 1
ATOM 2164 C C . LYS B 1 73 ? 0.078 31.609 7.992 1 98.56 73 LYS B C 1
ATOM 2166 O O . LYS B 1 73 ? -0.18 32.156 6.922 1 98.56 73 LYS B O 1
ATOM 2171 N N . PRO B 1 74 ? -0.583 31.766 9.133 1 97.94 74 PRO B N 1
ATOM 2172 C CA . PRO B 1 74 ? -1.717 32.688 9.094 1 97.94 74 PRO B CA 1
ATOM 2173 C C . PRO B 1 74 ? -1.308 34.125 8.711 1 97.94 74 PRO B C 1
ATOM 2175 O O . PRO B 1 74 ? -2.111 34.875 8.148 1 97.94 74 PRO B O 1
ATOM 2178 N N . ASP B 1 75 ? -0.046 34.5 8.938 1 97.81 75 ASP B N 1
ATOM 2179 C CA . ASP B 1 75 ? 0.409 35.844 8.609 1 97.81 75 ASP B CA 1
ATOM 2180 C C . ASP B 1 75 ? 0.863 35.938 7.16 1 97.81 75 ASP B C 1
ATOM 2182 O O . ASP B 1 75 ? 1.354 36.969 6.719 1 97.81 75 ASP B O 1
ATOM 2186 N N . GLY B 1 76 ? 0.745 34.844 6.453 1 98 76 GLY B N 1
ATOM 2187 C CA . GLY B 1 76 ? 1.005 34.844 5.023 1 98 76 GLY B CA 1
ATOM 2188 C C . GLY B 1 76 ? 2.412 34.406 4.672 1 98 76 GLY B C 1
ATOM 2189 O O . GLY B 1 76 ? 2.736 34.25 3.494 1 98 76 GLY B O 1
ATOM 2190 N N . THR B 1 77 ? 3.248 34.188 5.707 1 98.38 77 THR B N 1
ATOM 2191 C CA . THR B 1 77 ? 4.625 33.781 5.434 1 98.38 77 THR B CA 1
ATOM 2192 C C . THR B 1 77 ? 4.73 32.281 5.281 1 98.38 77 THR B C 1
ATOM 2194 O O . THR B 1 77 ? 3.945 31.516 5.875 1 98.38 77 THR B O 1
ATOM 2197 N N . PHE B 1 78 ? 5.723 31.875 4.57 1 98.62 78 PHE B N 1
ATOM 2198 C CA . PHE B 1 78 ? 5.934 30.453 4.293 1 98.62 78 PHE B CA 1
ATOM 2199 C C . PHE B 1 78 ? 6.715 29.797 5.418 1 98.62 78 PHE B C 1
ATOM 2201 O O . PHE B 1 78 ? 7.621 30.406 5.992 1 98.62 78 PHE B O 1
ATOM 2208 N N . ARG B 1 79 ? 6.371 28.547 5.719 1 98.69 79 ARG B N 1
ATOM 2209 C CA . ARG B 1 79 ? 7.207 27.719 6.586 1 98.69 79 ARG B CA 1
ATOM 2210 C C . ARG B 1 79 ? 8.516 27.359 5.902 1 98.69 79 ARG B C 1
ATOM 2212 O O . ARG B 1 79 ? 8.531 27.047 4.711 1 98.69 79 ARG B O 1
ATOM 2219 N N . LYS B 1 80 ? 9.57 27.359 6.727 1 98.5 80 LYS B N 1
ATOM 2220 C CA . LYS B 1 80 ? 10.844 26.859 6.227 1 98.5 80 LYS B CA 1
ATOM 2221 C C . LYS B 1 80 ? 10.844 25.344 6.117 1 98.5 80 LYS B C 1
ATOM 2223 O O . LYS B 1 80 ? 10.031 24.672 6.75 1 98.5 80 LYS B O 1
ATOM 2228 N N . SER B 1 81 ? 11.836 24.781 5.359 1 98.25 81 SER B N 1
ATOM 2229 C CA . SER B 1 81 ? 11.914 23.359 5.031 1 98.25 81 SER B CA 1
ATOM 2230 C C . SER B 1 81 ? 11.961 22.5 6.293 1 98.25 81 SER B C 1
ATOM 2232 O O . SER B 1 81 ? 11.312 21.453 6.371 1 98.25 81 SER B O 1
ATOM 2234 N N . ASN B 1 82 ? 12.641 22.953 7.336 1 98.12 82 ASN B N 1
ATOM 2235 C CA . ASN B 1 82 ? 12.852 22.141 8.531 1 98.12 82 ASN B CA 1
ATOM 2236 C C . ASN B 1 82 ? 12.008 22.625 9.703 1 98.12 82 ASN B C 1
ATOM 2238 O O . ASN B 1 82 ? 12.195 22.188 10.836 1 98.12 82 ASN B O 1
ATOM 2242 N N . GLU B 1 83 ? 11.125 23.531 9.406 1 98.31 83 GLU B N 1
ATOM 2243 C CA . GLU B 1 83 ? 10.25 24.078 10.445 1 98.31 83 GLU B CA 1
ATOM 2244 C C . GLU B 1 83 ? 9 23.219 10.617 1 98.31 83 GLU B C 1
ATOM 2246 O O . GLU B 1 83 ? 8.367 22.828 9.633 1 98.31 83 GLU B O 1
ATOM 2251 N N . HIS B 1 84 ? 8.734 22.984 11.883 1 98.69 84 HIS B N 1
ATOM 2252 C CA . HIS B 1 84 ? 7.48 22.266 12.133 1 98.69 84 HIS B CA 1
ATOM 2253 C C . HIS B 1 84 ? 6.277 23.141 11.758 1 98.69 84 HIS B C 1
ATOM 2255 O O . HIS B 1 84 ? 6.262 24.344 12.039 1 98.69 84 HIS B O 1
ATOM 2261 N N . ILE B 1 85 ? 5.348 22.516 11.117 1 98.81 85 ILE B N 1
ATOM 2262 C CA . ILE B 1 85 ? 4.082 23.188 10.828 1 98.81 85 ILE B CA 1
ATOM 2263 C C . ILE B 1 85 ? 3.316 23.422 12.133 1 98.81 85 ILE B C 1
ATOM 2265 O O . ILE B 1 85 ? 3.656 22.859 13.172 1 98.81 85 ILE B O 1
ATOM 2269 N N . GLU B 1 86 ? 2.252 24.266 12.031 1 98.44 86 GLU B N 1
ATOM 2270 C CA . GLU B 1 86 ? 1.438 24.594 13.195 1 98.44 86 GLU B CA 1
ATOM 2271 C C . GLU B 1 86 ? -0.041 24.672 12.828 1 98.44 86 GLU B C 1
ATOM 2273 O O . GLU B 1 86 ? -0.394 24.75 11.656 1 98.44 86 GLU B O 1
ATOM 2278 N N . GLU B 1 87 ? -0.846 24.609 13.938 1 98.5 87 GLU B N 1
ATOM 2279 C CA . GLU B 1 87 ? -2.279 24.812 13.75 1 98.5 87 GLU B CA 1
ATOM 2280 C C . GLU B 1 87 ? -2.557 26.125 13.016 1 98.5 87 GLU B C 1
ATOM 2282 O O . GLU B 1 87 ? -1.938 27.141 13.305 1 98.5 87 GLU B O 1
ATOM 2287 N N . GLY B 1 88 ? -3.393 26 11.961 1 98.38 88 GLY B N 1
ATOM 2288 C CA . GLY B 1 88 ? -3.771 27.188 11.203 1 98.38 88 GLY B CA 1
ATOM 2289 C C . GLY B 1 88 ? -3.018 27.328 9.898 1 98.38 88 GLY B C 1
ATOM 2290 O O . GLY B 1 88 ? -3.43 28.094 9.016 1 98.38 88 GLY B O 1
ATOM 2291 N N . ASP B 1 89 ? -1.864 26.672 9.781 1 98.81 89 ASP B N 1
ATOM 2292 C CA . ASP B 1 89 ? -1.168 26.672 8.5 1 98.81 89 ASP B CA 1
ATOM 2293 C C . ASP B 1 89 ? -2.07 26.156 7.383 1 98.81 89 ASP B C 1
ATOM 2295 O O . ASP B 1 89 ? -2.854 25.234 7.59 1 98.81 89 ASP B O 1
ATOM 2299 N N . THR B 1 90 ? -2.025 26.75 6.223 1 98.81 90 THR B N 1
ATOM 2300 C CA . THR B 1 90 ? -2.582 26.172 5.004 1 98.81 90 THR B CA 1
ATOM 2301 C C . THR B 1 90 ? -1.479 25.562 4.145 1 98.81 90 THR B C 1
ATOM 2303 O O . THR B 1 90 ? -0.302 25.891 4.309 1 98.81 90 THR B O 1
ATOM 2306 N N . TYR B 1 91 ? -1.911 24.609 3.303 1 98.75 91 TYR B N 1
ATOM 2307 C CA . TYR B 1 91 ? -0.844 23.953 2.555 1 98.75 91 TYR B CA 1
ATOM 2308 C C . TYR B 1 91 ? -1.199 23.859 1.076 1 98.75 91 TYR B C 1
ATOM 2310 O O . TYR B 1 91 ? -2.369 23.969 0.702 1 98.75 91 TYR B O 1
ATOM 2318 N N . ARG B 1 92 ? -0.219 23.703 0.274 1 98.25 92 ARG B N 1
ATOM 2319 C CA . ARG B 1 92 ? -0.218 23.312 -1.132 1 98.25 92 ARG B CA 1
ATOM 2320 C C . ARG B 1 92 ? 0.722 22.125 -1.369 1 98.25 92 ARG B C 1
ATOM 2322 O O . ARG B 1 92 ? 1.93 22.234 -1.15 1 98.25 92 ARG B O 1
ATOM 2329 N N . TRP B 1 93 ? 0.168 21 -1.829 1 98.12 93 TRP B N 1
ATOM 2330 C CA . TRP B 1 93 ? 0.943 19.781 -1.967 1 98.12 93 TRP B CA 1
ATOM 2331 C C . TRP B 1 93 ? 0.959 19.297 -3.416 1 98.12 93 TRP B C 1
ATOM 2333 O O . TRP B 1 93 ? -0.068 19.328 -4.098 1 98.12 93 TRP B O 1
ATOM 2343 N N . LEU B 1 94 ? 2.125 18.906 -3.896 1 97 94 LEU B N 1
ATOM 2344 C CA . LEU B 1 94 ? 2.322 18.281 -5.199 1 97 94 LEU B CA 1
ATOM 2345 C C . LEU B 1 94 ? 2.943 16.891 -5.047 1 97 94 LEU B C 1
ATOM 2347 O O . LEU B 1 94 ? 3.725 16.656 -4.121 1 97 94 LEU B O 1
ATOM 2351 N N . TRP B 1 95 ? 2.656 16.047 -5.965 1 96.06 95 TRP B N 1
ATOM 2352 C CA . TRP B 1 95 ? 3.145 14.68 -5.879 1 96.06 95 TRP B CA 1
ATOM 2353 C C . TRP B 1 95 ? 4.051 14.352 -7.062 1 96.06 95 TRP B C 1
ATOM 2355 O O . TRP B 1 95 ? 3.857 14.867 -8.164 1 96.06 95 TRP B O 1
ATOM 2365 N N . HIS B 1 96 ? 5.055 13.484 -6.789 1 95.06 96 HIS B N 1
ATOM 2366 C CA . HIS B 1 96 ? 5.797 12.875 -7.891 1 95.06 96 HIS B CA 1
ATOM 2367 C C . HIS B 1 96 ? 4.867 12.094 -8.812 1 95.06 96 HIS B C 1
ATOM 2369 O O . HIS B 1 96 ? 3.896 11.484 -8.359 1 95.06 96 HIS B O 1
ATOM 2375 N N . GLY B 1 97 ? 5.18 12.086 -10.078 1 91 97 GLY B N 1
ATOM 2376 C CA . GLY B 1 97 ? 4.422 11.305 -11.039 1 91 97 GLY B CA 1
ATOM 2377 C C . GLY B 1 97 ? 3.207 12.031 -11.586 1 91 97 GLY B C 1
ATOM 2378 O O . GLY B 1 97 ? 2.512 11.516 -12.469 1 91 97 GLY B O 1
ATOM 2379 N N . TYR B 1 98 ? 2.883 13.172 -11.102 1 91.62 98 TYR B N 1
ATOM 2380 C CA . TYR B 1 98 ? 1.724 13.938 -11.539 1 91.62 98 TYR B CA 1
ATOM 2381 C C . TYR B 1 98 ? 2.135 15.336 -11.984 1 91.62 98 TYR B C 1
ATOM 2383 O O . TYR B 1 98 ? 3.098 15.906 -11.469 1 91.62 98 TYR B O 1
ATOM 2391 N N . PRO B 1 99 ? 1.418 15.859 -12.945 1 91.81 99 PRO B N 1
ATOM 2392 C CA . PRO B 1 99 ? 1.702 17.234 -13.344 1 91.81 99 PRO B CA 1
ATOM 2393 C C . PRO B 1 99 ? 1.341 18.25 -12.258 1 91.81 99 PRO B C 1
ATOM 2395 O O . PRO B 1 99 ? 0.657 17.906 -11.289 1 91.81 99 PRO B O 1
ATOM 2398 N N . ASP B 1 100 ? 1.745 19.469 -12.414 1 92.38 100 ASP B N 1
ATOM 2399 C CA . ASP B 1 100 ? 1.587 20.5 -11.398 1 92.38 100 ASP B CA 1
ATOM 2400 C C . ASP B 1 100 ? 0.117 20.891 -11.227 1 92.38 100 ASP B C 1
ATOM 2402 O O . ASP B 1 100 ? -0.261 21.469 -10.211 1 92.38 100 ASP B O 1
ATOM 2406 N N . LYS B 1 101 ? -0.671 20.609 -12.203 1 91.81 101 LYS B N 1
ATOM 2407 C CA . LYS B 1 101 ? -2.09 20.938 -12.109 1 91.81 101 LYS B CA 1
ATOM 2408 C C . LYS B 1 101 ? -2.797 20.062 -11.086 1 91.81 101 LYS B C 1
ATOM 2410 O O . LYS B 1 101 ? -3.883 20.391 -10.617 1 91.81 101 LYS B O 1
ATOM 2415 N N . VAL B 1 102 ? -2.156 18.922 -10.812 1 90.94 102 VAL B N 1
ATOM 2416 C CA . VAL B 1 102 ? -2.672 18.062 -9.742 1 90.94 102 VAL B CA 1
ATOM 2417 C C . VAL B 1 102 ? -2.133 18.547 -8.398 1 90.94 102 VAL B C 1
ATOM 2419 O O . VAL B 1 102 ? -0.967 18.312 -8.07 1 90.94 102 VAL B O 1
ATOM 2422 N N . VAL B 1 103 ? -2.955 19.25 -7.715 1 94.75 103 VAL B N 1
ATOM 2423 C CA . VAL B 1 103 ? -2.549 19.922 -6.484 1 94.75 103 VAL B CA 1
ATOM 2424 C C . VAL B 1 103 ? -3.604 19.703 -5.402 1 94.75 103 VAL B C 1
ATOM 2426 O O . VAL B 1 103 ? -4.797 19.609 -5.699 1 94.75 103 VAL B O 1
ATOM 2429 N N . GLU B 1 104 ? -3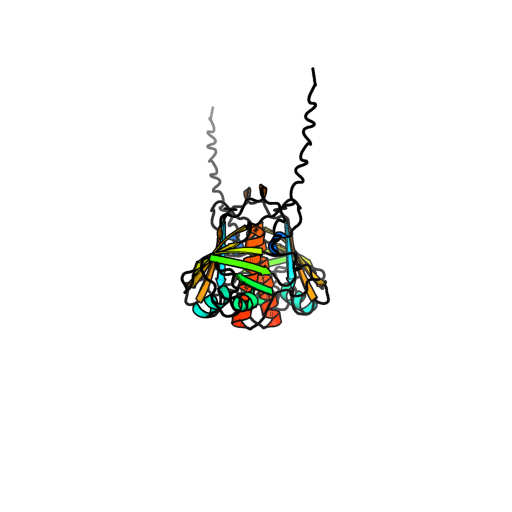.133 19.531 -4.152 1 95.75 104 GLU B N 1
ATOM 2430 C CA . GLU B 1 104 ? -4.035 19.453 -3.01 1 95.75 104 GLU B CA 1
ATOM 2431 C C . GLU B 1 104 ? -3.848 20.625 -2.066 1 95.75 104 GLU B C 1
ATOM 2433 O O . GLU B 1 104 ? -2.719 21.062 -1.815 1 95.75 104 GLU B O 1
ATOM 2438 N N . HIS B 1 105 ? -4.984 21.094 -1.646 1 97.12 105 HIS B N 1
ATOM 2439 C CA . HIS B 1 105 ? -4.977 22.172 -0.654 1 97.12 105 HIS B CA 1
ATOM 2440 C C . HIS B 1 105 ? -5.723 21.75 0.61 1 97.12 105 HIS B C 1
ATOM 2442 O O . HIS B 1 105 ? -6.59 20.875 0.564 1 97.12 105 HIS B O 1
ATOM 2448 N N . GLY B 1 106 ? -5.328 22.375 1.688 1 98.12 106 GLY B N 1
ATOM 2449 C CA . GLY B 1 106 ? -6.016 22.141 2.951 1 98.12 106 GLY B CA 1
ATOM 2450 C C . GLY B 1 106 ? -5.457 22.984 4.09 1 98.12 106 GLY B C 1
ATOM 2451 O O . GLY B 1 106 ? -4.844 24.016 3.855 1 98.12 106 GLY B O 1
ATOM 2452 N N . LYS B 1 107 ? -5.875 22.5 5.258 1 98.56 107 LYS B N 1
ATOM 2453 C CA . LYS B 1 107 ? -5.523 23.25 6.461 1 98.56 107 LYS B CA 1
ATOM 2454 C C . LYS B 1 107 ? -5.121 22.312 7.598 1 98.56 107 LYS B C 1
ATOM 2456 O O . LYS B 1 107 ? -5.711 21.25 7.766 1 98.56 107 LYS B O 1
ATOM 2461 N N . ILE B 1 108 ? -4.109 22.766 8.344 1 98.88 108 ILE B N 1
ATOM 2462 C CA . ILE B 1 108 ? -3.723 22.047 9.555 1 98.88 108 ILE B CA 1
ATOM 2463 C C . ILE B 1 108 ? -4.68 22.406 10.695 1 98.88 108 ILE B C 1
ATOM 2465 O O . ILE B 1 108 ? -4.848 23.594 11.023 1 98.88 108 ILE B O 1
ATOM 2469 N N . LEU B 1 109 ? -5.254 21.422 11.305 1 98.81 109 LEU B N 1
ATOM 2470 C CA . LEU B 1 109 ? -6.324 21.656 12.266 1 98.81 109 LEU B CA 1
ATOM 2471 C C . LEU B 1 109 ? -5.812 21.531 13.695 1 98.81 109 LEU B C 1
ATOM 2473 O O . LEU B 1 109 ? -6.199 22.312 14.57 1 98.81 109 LEU B O 1
ATOM 2477 N N . LYS B 1 110 ? -5.023 20.453 13.922 1 98.38 110 LYS B N 1
ATOM 2478 C CA . LYS B 1 110 ? -4.555 20.188 15.281 1 98.38 110 LYS B CA 1
ATOM 2479 C C . LYS B 1 110 ? -3.193 19.5 15.266 1 98.38 110 LYS B C 1
ATOM 2481 O O . LYS B 1 110 ? -2.932 18.641 14.414 1 98.38 110 LYS B O 1
ATOM 2486 N N . LEU B 1 111 ? -2.309 19.828 16.125 1 97.69 111 LEU B N 1
ATOM 2487 C CA . LEU B 1 111 ? -1.064 19.156 16.469 1 97.69 111 LEU B CA 1
ATOM 2488 C C . LEU B 1 111 ? -0.82 19.219 17.969 1 97.69 111 LEU B C 1
ATOM 2490 O O . LEU B 1 111 ? -1.212 20.172 18.641 1 97.69 111 LEU B O 1
ATOM 2494 N N . ASN B 1 112 ? -0.132 18.219 18.531 1 96.75 112 ASN B N 1
ATOM 2495 C CA . ASN B 1 112 ? 0.182 18.297 19.953 1 96.75 112 ASN B CA 1
ATOM 2496 C C . ASN B 1 112 ? 1.684 18.422 20.188 1 96.75 112 ASN B C 1
ATOM 2498 O O . ASN B 1 112 ? 2.143 18.375 21.328 1 96.75 112 ASN B O 1
ATOM 2502 N N . GLY B 1 113 ? 2.445 18.453 19.078 1 97.06 113 GLY B N 1
ATOM 2503 C CA . GLY B 1 113 ? 3.887 18.641 19.172 1 97.06 113 GLY B CA 1
ATOM 2504 C C . GLY B 1 113 ? 4.629 17.359 19.531 1 97.06 113 GLY B C 1
ATOM 2505 O O . GLY B 1 113 ? 5.844 17.375 19.719 1 97.06 113 GLY B O 1
ATOM 2506 N N . LYS B 1 114 ? 3.963 16.234 19.547 1 97.94 114 LYS B N 1
ATOM 2507 C CA . LYS B 1 114 ? 4.586 15 20.031 1 97.94 114 LYS B CA 1
ATOM 2508 C C . LYS B 1 114 ? 4.258 13.828 19.109 1 97.94 114 LYS B C 1
ATOM 2510 O O . LYS B 1 114 ? 5.16 13.18 18.578 1 97.94 114 LYS B O 1
ATOM 2515 N N . ASN B 1 115 ? 2.998 13.578 18.906 1 98.56 115 ASN B N 1
ATOM 2516 C CA . ASN B 1 115 ? 2.701 12.328 18.219 1 98.56 115 ASN B CA 1
ATOM 2517 C C . ASN B 1 115 ? 1.321 12.359 17.562 1 98.56 115 ASN B C 1
ATOM 2519 O O . ASN B 1 115 ? 0.747 11.312 17.266 1 98.56 115 ASN B O 1
ATOM 2523 N N . GLU B 1 116 ? 0.72 13.516 17.375 1 98.62 116 GLU B N 1
ATOM 2524 C CA . GLU B 1 116 ? -0.593 13.617 16.75 1 98.62 116 GLU B CA 1
ATOM 2525 C C . GLU B 1 116 ? -0.66 14.805 15.797 1 98.62 116 GLU B C 1
ATOM 2527 O O . GLU B 1 116 ? -0.134 15.875 16.094 1 98.62 116 GLU B O 1
ATOM 2532 N N . LEU B 1 117 ? -1.291 14.594 14.664 1 98.56 117 LEU B N 1
ATOM 2533 C CA . LEU B 1 117 ? -1.521 15.586 13.617 1 98.56 117 LEU B CA 1
ATOM 2534 C C . LEU B 1 117 ? -2.9 15.406 13 1 98.56 117 LEU B C 1
ATOM 2536 O O . LEU B 1 117 ? -3.326 14.281 12.734 1 98.56 117 LEU B O 1
ATOM 2540 N N . LYS B 1 118 ? -3.641 16.5 12.852 1 98.88 118 LYS B N 1
ATOM 2541 C CA . LYS B 1 118 ? -4.93 16.5 12.164 1 98.88 118 LYS B CA 1
ATOM 2542 C C . LYS B 1 118 ? -4.973 17.578 11.078 1 98.88 118 LYS B C 1
ATOM 2544 O O . LYS B 1 118 ? -4.547 18.719 11.305 1 98.88 118 LYS B O 1
ATOM 2549 N N . PHE B 1 119 ? -5.461 17.25 9.914 1 98.75 119 PHE B N 1
ATOM 2550 C CA . PHE B 1 119 ? -5.539 18.203 8.812 1 98.75 119 PHE B CA 1
ATOM 2551 C C . PHE B 1 119 ? -6.691 17.859 7.875 1 98.75 119 PHE B C 1
ATOM 2553 O O . PHE B 1 119 ? -7.18 16.734 7.879 1 98.75 119 PHE B O 1
ATOM 2560 N N . THR B 1 120 ? -7.191 18.828 7.137 1 98.44 120 THR B N 1
ATOM 2561 C CA . THR B 1 120 ? -8.148 18.562 6.066 1 98.44 120 THR B CA 1
ATOM 2562 C C . THR B 1 120 ? -7.434 18.047 4.82 1 98.44 120 THR B C 1
ATOM 2564 O O . THR B 1 120 ? -6.336 18.516 4.492 1 98.44 120 THR B O 1
ATOM 2567 N N . PHE B 1 121 ? -8.039 17.141 4.172 1 97 121 PHE B N 1
ATOM 2568 C CA . PHE B 1 121 ? -7.445 16.562 2.973 1 97 121 PHE B CA 1
ATOM 2569 C C . PHE B 1 121 ? -8.297 16.875 1.745 1 97 121 PHE B C 1
ATOM 2571 O O . PHE B 1 121 ? -8.875 15.977 1.139 1 97 121 PHE B O 1
ATOM 2578 N N . GLY B 1 122 ? -8.273 18.156 1.367 1 93.12 122 GLY B N 1
ATOM 2579 C CA . GLY B 1 122 ? -9.094 18.625 0.262 1 93.12 122 GLY B CA 1
ATOM 2580 C C . GLY B 1 122 ? -10.57 18.328 0.447 1 93.12 122 GLY B C 1
ATOM 2581 O O . GLY B 1 122 ? -11.156 18.672 1.477 1 93.12 122 GLY B O 1
ATOM 2582 N N . LYS B 1 123 ? -11.156 17.672 -0.557 1 90.06 123 LYS B N 1
ATOM 2583 C CA . LYS B 1 123 ? -12.578 17.344 -0.541 1 90.06 123 LYS B CA 1
ATOM 2584 C C . LYS B 1 123 ? -12.805 15.945 0.039 1 90.06 123 LYS B C 1
ATOM 2586 O O . LYS B 1 123 ? -13.938 15.469 0.096 1 90.06 123 LYS B O 1
ATOM 2591 N N . ALA B 1 124 ? -11.695 15.359 0.52 1 93.5 124 ALA B N 1
ATOM 2592 C CA . ALA B 1 124 ? -11.797 13.945 0.88 1 93.5 124 ALA B CA 1
ATOM 2593 C C . ALA B 1 124 ? -11.984 13.773 2.385 1 93.5 124 ALA B C 1
ATOM 2595 O O . ALA B 1 124 ? -11.906 12.656 2.904 1 93.5 124 ALA B O 1
ATOM 2596 N N . GLY B 1 125 ? -12.156 14.867 3.102 1 96.31 125 GLY B N 1
ATOM 2597 C CA . GLY B 1 125 ? -12.461 14.773 4.52 1 96.31 125 GLY B CA 1
ATOM 2598 C C . GLY B 1 125 ? -11.32 15.242 5.406 1 96.31 125 GLY B C 1
ATOM 2599 O O . GLY B 1 125 ? -10.641 16.219 5.086 1 96.31 125 GLY B O 1
ATOM 2600 N N . THR B 1 126 ? -11.227 14.617 6.598 1 98.44 126 THR B N 1
ATOM 2601 C CA . THR B 1 126 ? -10.234 14.977 7.602 1 98.44 126 THR B CA 1
ATOM 2602 C C . THR B 1 126 ? -9.352 13.781 7.949 1 98.44 126 THR B C 1
ATOM 2604 O O . THR B 1 126 ? -9.852 12.664 8.102 1 98.44 126 THR B O 1
ATOM 2607 N N . VAL B 1 127 ? -8.078 14.023 8.078 1 98.69 127 VAL B N 1
ATOM 2608 C CA . VAL B 1 127 ? -7.121 12.961 8.391 1 98.69 127 VAL B CA 1
ATOM 2609 C C . VAL B 1 127 ? -6.508 13.211 9.766 1 98.69 127 VAL B C 1
ATOM 2611 O O . VAL B 1 127 ? -6.059 14.32 10.062 1 98.69 127 VAL B O 1
ATOM 2614 N N . THR B 1 128 ? -6.555 12.219 10.602 1 98.88 128 THR B N 1
ATOM 2615 C CA . THR B 1 128 ? -5.855 12.211 11.883 1 98.88 128 THR B CA 1
ATOM 2616 C C . THR B 1 128 ? -4.738 11.172 11.891 1 98.88 128 THR B C 1
ATOM 2618 O O . THR B 1 128 ? -4.961 10.008 11.539 1 98.88 128 THR B O 1
ATOM 2621 N N . VAL B 1 129 ? -3.588 11.57 12.273 1 98.81 129 VAL B N 1
ATOM 2622 C CA . VAL B 1 129 ? -2.43 10.695 12.391 1 98.81 129 VAL B CA 1
ATOM 2623 C C . VAL B 1 129 ? -1.989 10.625 13.852 1 98.81 129 VAL B C 1
ATOM 2625 O O . VAL B 1 129 ? -1.771 11.656 14.492 1 98.81 129 VAL B O 1
ATOM 2628 N N . LYS B 1 130 ? -1.9 9.445 14.359 1 98.75 130 LYS B N 1
ATOM 2629 C CA . LYS B 1 130 ? -1.363 9.18 15.688 1 98.75 130 LYS B CA 1
ATOM 2630 C C . LYS B 1 130 ? -0.183 8.219 15.625 1 98.75 130 LYS B C 1
ATOM 2632 O O . LYS B 1 130 ? -0.214 7.238 14.867 1 98.75 130 LYS B O 1
ATOM 2637 N N . ILE B 1 131 ? 0.807 8.5 16.359 1 98.69 131 ILE B N 1
ATOM 2638 C CA . ILE B 1 131 ? 2 7.664 16.438 1 98.69 131 ILE B CA 1
ATOM 2639 C C . ILE B 1 131 ? 2.139 7.082 17.828 1 98.69 131 ILE B C 1
ATOM 2641 O O . ILE B 1 131 ? 2.057 7.812 18.828 1 98.69 131 ILE B O 1
ATOM 2645 N N . GLY B 1 132 ? 2.273 5.816 17.922 1 98.06 132 GLY B N 1
ATOM 2646 C CA . GLY B 1 132 ? 2.396 5.152 19.219 1 98.06 132 GLY B CA 1
ATOM 2647 C C . GLY B 1 132 ? 3.258 3.906 19.172 1 98.06 132 GLY B C 1
ATOM 2648 O O . GLY B 1 132 ? 3.848 3.594 18.125 1 98.06 132 GLY B O 1
ATOM 2649 N N . ILE B 1 133 ? 3.363 3.264 20.359 1 97.62 133 ILE B N 1
ATOM 2650 C CA . ILE B 1 133 ? 4.121 2.021 20.484 1 97.62 133 ILE B CA 1
ATOM 2651 C C . ILE B 1 133 ? 3.172 0.868 20.797 1 97.62 133 ILE B C 1
ATOM 2653 O O . ILE B 1 133 ? 2.342 0.968 21.703 1 97.62 133 ILE B O 1
ATOM 2657 N N . GLU B 1 134 ? 3.242 -0.165 19.953 1 95.12 134 GLU B N 1
ATOM 2658 C CA . GLU B 1 134 ? 2.564 -1.438 20.188 1 95.12 134 GLU B CA 1
ATOM 2659 C C . GLU B 1 134 ? 3.527 -2.611 20.031 1 95.12 134 GLU B C 1
ATOM 2661 O O . GLU B 1 134 ? 4.215 -2.729 19.016 1 95.12 134 GLU B O 1
ATOM 2666 N N . GLU B 1 135 ? 3.596 -3.531 21.094 1 94.88 135 GLU B N 1
ATOM 2667 C CA . GLU B 1 135 ? 4.496 -4.676 21.062 1 94.88 135 GLU B CA 1
ATOM 2668 C C . GLU B 1 135 ? 5.918 -4.25 20.719 1 94.88 135 GLU B C 1
ATOM 2670 O O . GLU B 1 135 ? 6.523 -4.793 19.781 1 94.88 135 GLU B O 1
ATOM 2675 N N . ASN B 1 136 ? 6.383 -3.119 21.312 1 94.88 136 ASN B N 1
ATOM 2676 C CA . ASN B 1 136 ? 7.738 -2.588 21.172 1 94.88 136 ASN B CA 1
ATOM 2677 C C . ASN B 1 136 ? 8.023 -2.133 19.75 1 94.88 136 ASN B C 1
ATOM 2679 O O . ASN B 1 136 ? 9.172 -2.16 19.312 1 94.88 136 ASN B O 1
ATOM 2683 N N . THR B 1 137 ? 6.953 -1.812 19.047 1 95.94 137 THR B N 1
ATOM 2684 C CA . THR B 1 137 ? 7.074 -1.355 17.656 1 95.94 137 THR B CA 1
ATOM 2685 C C . THR B 1 137 ? 6.355 -0.024 17.469 1 95.94 137 THR B C 1
ATOM 2687 O O . THR B 1 137 ? 5.246 0.168 17.969 1 95.94 137 THR B O 1
ATOM 2690 N N . THR B 1 138 ? 7.004 0.921 16.812 1 98.06 138 THR B N 1
ATOM 2691 C CA . THR B 1 138 ? 6.352 2.184 16.484 1 98.06 138 THR B CA 1
ATOM 2692 C C . THR B 1 138 ? 5.277 1.978 15.422 1 98.06 138 THR B C 1
ATOM 2694 O O . THR B 1 138 ? 5.547 1.405 14.359 1 98.06 138 THR B O 1
ATOM 2697 N N . ILE B 1 139 ? 4.07 2.441 15.766 1 97.88 139 ILE B N 1
ATOM 2698 C CA . ILE B 1 139 ? 2.934 2.264 14.867 1 97.88 139 ILE B CA 1
ATOM 2699 C C . ILE B 1 139 ? 2.318 3.623 14.539 1 97.88 139 ILE B C 1
ATOM 2701 O O . ILE B 1 139 ? 2.137 4.461 15.422 1 97.88 139 ILE B O 1
ATOM 2705 N N . ILE B 1 140 ? 2.039 3.846 13.305 1 98.31 140 ILE B N 1
ATOM 2706 C CA . ILE B 1 140 ? 1.213 4.961 12.859 1 98.31 140 ILE B CA 1
ATOM 2707 C C . ILE B 1 140 ? -0.232 4.496 12.688 1 98.31 140 ILE B C 1
ATOM 2709 O O . ILE B 1 140 ? -0.492 3.463 12.07 1 98.31 140 ILE B O 1
ATOM 2713 N N . THR B 1 141 ? -1.112 5.172 13.258 1 98.12 141 THR B N 1
ATOM 2714 C CA . THR B 1 141 ? -2.543 5.004 13.031 1 98.12 141 THR B CA 1
ATOM 2715 C C . THR B 1 141 ? -3.121 6.215 12.305 1 98.12 141 THR B C 1
ATOM 2717 O O . THR B 1 141 ? -3.158 7.316 12.859 1 98.12 141 THR B O 1
ATOM 2720 N N . LEU B 1 142 ? -3.551 6.051 11.094 1 98.56 142 LEU B N 1
ATOM 2721 C CA . LEU B 1 142 ? -4.133 7.109 10.281 1 98.56 142 LEU B CA 1
ATOM 2722 C C . LEU B 1 142 ? -5.625 6.879 10.07 1 98.56 142 LEU B C 1
ATOM 2724 O O . LEU B 1 142 ? -6.031 5.832 9.562 1 98.56 142 LEU B O 1
ATOM 2728 N N . THR B 1 143 ? -6.383 7.828 10.492 1 98.44 143 THR B N 1
ATOM 2729 C CA . THR B 1 143 ? -7.828 7.773 10.312 1 98.44 143 THR B CA 1
ATOM 2730 C C . THR B 1 143 ? -8.305 8.914 9.422 1 98.44 143 THR B C 1
ATOM 2732 O O . THR B 1 143 ? -7.992 10.086 9.68 1 98.44 143 THR B O 1
ATOM 2735 N N . GLN B 1 144 ? -9 8.586 8.367 1 97.75 144 GLN B N 1
ATOM 2736 C CA . GLN B 1 144 ? -9.672 9.586 7.543 1 97.75 144 GLN B CA 1
ATOM 2737 C C . GLN B 1 144 ? -11.188 9.516 7.715 1 97.75 144 GLN B C 1
ATOM 2739 O O . GLN B 1 144 ? -11.773 8.438 7.645 1 97.75 144 GLN B O 1
ATOM 2744 N N . GLU B 1 145 ? -11.758 10.656 7.969 1 97.94 145 GLU B N 1
ATOM 2745 C CA . GLU B 1 145 ? -13.188 10.727 8.25 1 97.94 145 GLU B CA 1
ATOM 2746 C C . GLU B 1 145 ? -13.867 11.797 7.395 1 97.94 145 GLU B C 1
ATOM 2748 O O . GLU B 1 145 ? -13.188 12.562 6.695 1 97.94 145 GLU B O 1
ATOM 2753 N N . ASP B 1 146 ? -15.234 11.742 7.426 1 95.94 146 ASP B N 1
ATOM 2754 C CA . ASP B 1 146 ? -16.062 12.688 6.688 1 95.94 146 ASP B CA 1
ATOM 2755 C C . ASP B 1 146 ? -15.805 12.594 5.184 1 95.94 146 ASP B C 1
ATOM 2757 O O . ASP B 1 146 ? -15.727 13.609 4.5 1 95.94 146 ASP B O 1
ATOM 2761 N N . ILE B 1 147 ? -15.594 11.336 4.789 1 94 147 ILE B N 1
ATOM 2762 C CA . ILE B 1 147 ? -15.391 11.078 3.367 1 94 147 ILE B CA 1
ATOM 2763 C C . ILE B 1 147 ? -16.734 11.172 2.633 1 94 147 ILE B C 1
ATOM 2765 O O . ILE B 1 147 ? -17.703 10.5 3.006 1 94 147 ILE B O 1
ATOM 2769 N N . PRO B 1 148 ? -16.75 11.984 1.645 1 90.25 148 PRO B N 1
ATOM 2770 C CA . PRO B 1 148 ? -18.031 12.07 0.932 1 90.25 148 PRO B CA 1
ATOM 2771 C C . PRO B 1 148 ? -18.391 10.766 0.223 1 90.25 148 PRO B C 1
ATOM 2773 O O . PRO B 1 148 ? -17.516 10.039 -0.242 1 90.25 148 PRO B O 1
ATOM 2776 N N . PRO B 1 149 ? -19.672 10.516 0.15 1 83.19 149 PRO B N 1
ATOM 2777 C CA . PRO B 1 149 ? -20.109 9.32 -0.581 1 83.19 149 PRO B CA 1
ATOM 2778 C C . PRO B 1 149 ? -19.828 9.414 -2.078 1 83.19 149 PRO B C 1
ATOM 2780 O O . PRO B 1 149 ? -19.703 10.516 -2.623 1 83.19 149 PRO B O 1
ATOM 2783 N N . VAL B 1 150 ? -19.734 8.219 -2.676 1 73.31 150 VAL B N 1
ATOM 2784 C CA . VAL B 1 150 ? -19.391 8.117 -4.09 1 73.31 150 VAL B CA 1
ATOM 2785 C C . VAL B 1 150 ? -20.438 8.844 -4.934 1 73.31 150 VAL B C 1
ATOM 2787 O O . VAL B 1 150 ? -20.109 9.445 -5.957 1 73.31 150 VAL B O 1
ATOM 2790 N N . GLU B 1 151 ? -21.578 8.664 -4.539 1 68.44 151 GLU B N 1
ATOM 2791 C CA . GLU B 1 151 ? -22.672 9.289 -5.266 1 68.44 151 GLU B CA 1
ATOM 2792 C C . GLU B 1 151 ? -22.469 10.797 -5.387 1 68.44 151 GLU B C 1
ATOM 2794 O O . GLU B 1 151 ? -22.969 11.43 -6.316 1 68.44 151 GLU B O 1
ATOM 2799 N N . GLU B 1 152 ? -21.828 11.211 -4.465 1 62.75 152 GLU B N 1
ATOM 2800 C CA . GLU B 1 152 ? -21.625 12.656 -4.422 1 62.75 152 GLU B CA 1
ATOM 2801 C C . GLU B 1 152 ? -20.297 13.047 -5.051 1 62.75 152 GLU B C 1
ATOM 2803 O O . GLU B 1 152 ? -20.016 14.234 -5.227 1 62.75 152 GLU B O 1
ATOM 2808 N N . SER B 1 153 ? -19.641 11.859 -5.262 1 59.19 153 SER B N 1
ATOM 2809 C CA . SER B 1 153 ? -18.328 12.109 -5.82 1 59.19 153 SER B CA 1
ATOM 2810 C C . SER B 1 153 ? -18.062 11.242 -7.051 1 59.19 153 SER B C 1
ATOM 2812 O O . SER B 1 153 ? -18.688 10.195 -7.219 1 59.19 153 SER B O 1
ATOM 2814 N N . VAL B 1 154 ? -17.562 11.789 -8.008 1 60.81 154 VAL B N 1
ATOM 2815 C CA . VAL B 1 154 ? -17.172 11.008 -9.18 1 60.81 154 VAL B CA 1
ATOM 2816 C C . VAL B 1 154 ? -16.109 9.992 -8.789 1 60.81 154 VAL B C 1
ATOM 2818 O O . VAL B 1 154 ? -16.062 8.883 -9.328 1 60.81 154 VAL B O 1
ATOM 2821 N N . ILE B 1 155 ? -15.578 10.344 -7.555 1 65.56 155 ILE B N 1
ATOM 2822 C CA . ILE B 1 155 ? -14.445 9.555 -7.09 1 65.56 155 ILE B CA 1
ATOM 2823 C C . ILE B 1 155 ? -14.844 8.781 -5.832 1 65.56 155 ILE B C 1
ATOM 2825 O O . ILE B 1 155 ? -15.531 9.305 -4.961 1 65.56 155 ILE B O 1
ATOM 2829 N N . ASN B 1 156 ? -14.453 7.566 -5.844 1 83.44 156 ASN B N 1
ATOM 2830 C CA . ASN B 1 156 ? -14.562 6.84 -4.582 1 83.44 156 ASN B CA 1
ATOM 2831 C C . ASN B 1 156 ? -13.406 7.156 -3.646 1 83.44 156 ASN B C 1
ATOM 2833 O O . ASN B 1 156 ? -12.422 6.414 -3.596 1 83.44 156 ASN B O 1
ATOM 2837 N N . TYR B 1 157 ? -13.547 8.227 -2.93 1 88.06 157 TYR B N 1
ATOM 2838 C CA . TYR B 1 157 ? -12.484 8.734 -2.066 1 88.06 157 TYR B CA 1
ATOM 2839 C C . TYR B 1 157 ? -12.07 7.68 -1.044 1 88.06 157 TYR B C 1
ATOM 2841 O O . TYR B 1 157 ? -10.891 7.582 -0.692 1 88.06 157 TYR B O 1
ATOM 2849 N N . HIS B 1 158 ? -13.039 6.965 -0.606 1 90.06 158 HIS B N 1
ATOM 2850 C CA . HIS B 1 158 ? -12.711 5.949 0.39 1 90.06 158 HIS B CA 1
ATOM 2851 C C . HIS B 1 158 ? -11.672 4.973 -0.141 1 90.06 158 HIS B C 1
ATOM 2853 O O . HIS B 1 158 ? -10.625 4.773 0.482 1 90.06 158 HIS B O 1
ATOM 2859 N N . VAL B 1 159 ? -11.953 4.418 -1.291 1 89.44 159 VAL B N 1
ATOM 2860 C CA . VAL B 1 159 ? -11.094 3.393 -1.875 1 89.44 159 VAL B CA 1
ATOM 2861 C C . VAL B 1 159 ? -9.75 4.008 -2.279 1 89.44 159 VAL B C 1
ATOM 2863 O O . VAL B 1 159 ? -8.695 3.473 -1.95 1 89.44 159 VAL B O 1
ATOM 2866 N N . GLU B 1 160 ? -9.789 5.094 -2.834 1 91.06 160 GLU B N 1
ATOM 2867 C CA . GLU B 1 160 ? -8.578 5.684 -3.406 1 91.06 160 GLU B CA 1
ATOM 2868 C C . GLU B 1 160 ? -7.656 6.215 -2.314 1 91.06 160 GLU B C 1
ATOM 2870 O O . GLU B 1 160 ? -6.438 6.035 -2.383 1 91.06 160 GLU B O 1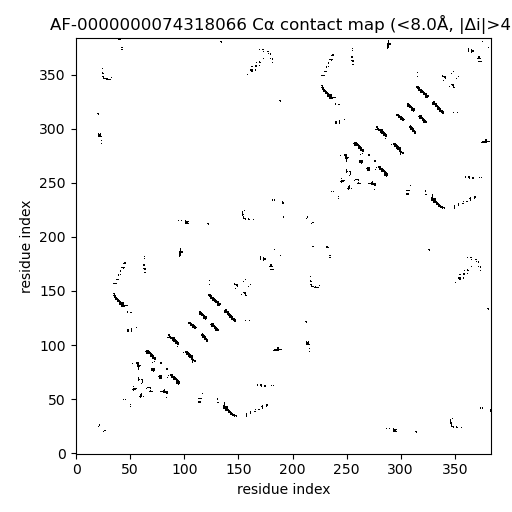
ATOM 2875 N N . CYS B 1 161 ? -8.242 6.832 -1.343 1 94.38 161 CYS B N 1
ATOM 2876 C CA . CYS B 1 161 ? -7.402 7.367 -0.277 1 94.38 161 CYS B CA 1
ATOM 2877 C C . CYS B 1 161 ? -6.848 6.246 0.593 1 94.38 161 CYS B C 1
ATOM 2879 O O . CYS B 1 161 ? -5.684 6.289 0.996 1 94.38 161 CYS B O 1
ATOM 2881 N N . LYS B 1 162 ? -7.676 5.285 0.861 1 94.38 162 LYS B N 1
ATOM 2882 C CA . LYS B 1 162 ? -7.172 4.168 1.655 1 94.38 162 LYS B CA 1
ATOM 2883 C C . LYS B 1 162 ? -6.012 3.469 0.949 1 94.38 162 LYS B C 1
ATOM 2885 O O . LYS B 1 162 ? -4.988 3.176 1.567 1 94.38 162 LYS B O 1
ATOM 2890 N N . THR B 1 163 ? -6.191 3.236 -0.313 1 94.56 163 THR B N 1
ATOM 2891 C CA . THR B 1 163 ? -5.148 2.621 -1.126 1 94.56 163 THR B CA 1
ATOM 2892 C C . THR B 1 163 ? -3.898 3.496 -1.158 1 94.56 163 THR B C 1
ATOM 2894 O O . THR B 1 163 ? -2.785 3.006 -0.956 1 94.56 163 THR B O 1
ATOM 2897 N N . GLY B 1 164 ? -4.051 4.723 -1.316 1 95.75 164 GLY B N 1
ATOM 2898 C CA . GLY B 1 164 ? -2.936 5.656 -1.363 1 95.75 164 GLY B CA 1
ATOM 2899 C C . GLY B 1 164 ? -2.152 5.715 -0.066 1 95.75 164 GLY B C 1
ATOM 2900 O O . GLY B 1 164 ? -0.922 5.625 -0.073 1 95.75 164 GLY B O 1
ATOM 2901 N N . TRP B 1 165 ? -2.891 5.906 1.03 1 97.62 165 TRP B N 1
ATOM 2902 C CA . TRP B 1 165 ? -2.227 5.957 2.328 1 97.62 165 TRP B CA 1
ATOM 2903 C C . TRP B 1 165 ? -1.449 4.672 2.592 1 97.62 165 TRP B C 1
ATOM 2905 O O . TRP B 1 165 ? -0.357 4.703 3.164 1 97.62 165 TRP B O 1
ATOM 2915 N N . THR B 1 166 ? -2.029 3.582 2.17 1 96.44 166 THR B N 1
ATOM 2916 C CA . THR B 1 166 ? -1.351 2.303 2.348 1 96.44 166 THR B CA 1
ATOM 2917 C C . THR B 1 166 ? -0.01 2.295 1.621 1 96.44 166 THR B C 1
ATOM 2919 O O . THR B 1 166 ? 1.009 1.896 2.189 1 96.44 166 THR B O 1
ATOM 2922 N N . PHE B 1 167 ? 0.038 2.748 0.438 1 97.25 167 PHE B N 1
ATOM 2923 C CA . PHE B 1 167 ? 1.278 2.799 -0.329 1 97.25 167 PHE B CA 1
ATOM 2924 C C . PHE B 1 167 ? 2.281 3.74 0.328 1 97.25 167 PHE B C 1
ATOM 2926 O O . PHE B 1 167 ? 3.441 3.377 0.529 1 97.25 167 PHE B O 1
ATOM 2933 N N . TYR B 1 168 ? 1.87 4.91 0.61 1 98.12 168 TYR B N 1
ATOM 2934 C CA . TYR B 1 168 ? 2.811 5.926 1.066 1 98.12 168 TYR B CA 1
ATOM 2935 C C . TYR B 1 168 ? 3.34 5.598 2.457 1 98.12 168 TYR B C 1
ATOM 2937 O O . TYR B 1 168 ? 4.492 5.902 2.777 1 98.12 168 TYR B O 1
ATOM 2945 N N . LEU B 1 169 ? 2.49 4.988 3.316 1 98.19 169 LEU B N 1
ATOM 2946 C CA . LEU B 1 169 ? 2.994 4.562 4.617 1 98.19 169 LEU B CA 1
ATOM 2947 C C . LEU B 1 169 ? 3.982 3.41 4.469 1 98.19 169 LEU B C 1
ATOM 2949 O O . LEU B 1 169 ? 4.957 3.322 5.215 1 98.19 169 LEU B O 1
ATOM 2953 N N . ALA B 1 170 ? 3.736 2.533 3.506 1 97.56 170 ALA B N 1
ATOM 2954 C CA . ALA B 1 170 ? 4.73 1.509 3.191 1 97.56 170 ALA B CA 1
ATOM 2955 C C . ALA B 1 170 ? 6.035 2.139 2.717 1 97.56 170 ALA B C 1
ATOM 2957 O O . ALA B 1 170 ? 7.121 1.716 3.125 1 97.56 170 ALA B O 1
ATOM 2958 N N . ASN B 1 171 ? 5.902 3.133 1.858 1 98.31 171 ASN B N 1
ATOM 2959 C CA . ASN B 1 171 ? 7.086 3.836 1.371 1 98.31 171 ASN B CA 1
ATOM 2960 C C . ASN B 1 171 ? 7.84 4.52 2.508 1 98.31 171 ASN B C 1
ATOM 2962 O O . ASN B 1 171 ? 9.07 4.527 2.523 1 98.31 171 ASN B O 1
ATOM 2966 N N . LEU B 1 172 ? 7.09 5.133 3.42 1 98.62 172 LEU B N 1
ATOM 2967 C CA . LEU B 1 172 ? 7.719 5.754 4.582 1 98.62 172 LEU B CA 1
ATOM 2968 C C . LEU B 1 172 ? 8.57 4.742 5.34 1 98.62 172 LEU B C 1
ATOM 2970 O O . LEU B 1 172 ? 9.719 5.031 5.684 1 98.62 172 LEU B O 1
ATOM 2974 N N . ASN B 1 173 ? 8.023 3.553 5.562 1 98.25 173 ASN B N 1
ATOM 2975 C CA . ASN B 1 173 ? 8.773 2.523 6.277 1 98.25 173 ASN B CA 1
ATOM 2976 C C . ASN B 1 173 ? 9.969 2.035 5.469 1 98.25 173 ASN B C 1
ATOM 2978 O O . ASN B 1 173 ? 11.039 1.784 6.027 1 98.25 173 ASN B O 1
ATOM 2982 N N . SER B 1 174 ? 9.828 1.893 4.18 1 98.06 174 SER B N 1
ATOM 2983 C CA . SER B 1 174 ? 10.938 1.528 3.307 1 98.06 174 SER B CA 1
ATOM 2984 C C . SER B 1 174 ? 12.07 2.543 3.406 1 98.06 174 SER B C 1
ATOM 2986 O O . SER B 1 174 ? 13.234 2.166 3.545 1 98.06 174 SER B O 1
ATOM 2988 N N . PHE B 1 175 ? 11.727 3.818 3.41 1 98.06 175 PHE B N 1
ATOM 2989 C CA . PHE B 1 175 ? 12.695 4.91 3.504 1 98.06 175 PHE B CA 1
ATOM 2990 C C . PHE B 1 175 ? 13.414 4.875 4.844 1 98.06 175 PHE B C 1
ATOM 2992 O O . PHE B 1 175 ? 14.641 4.977 4.898 1 98.06 175 PHE B O 1
ATOM 2999 N N . VAL B 1 176 ? 12.625 4.699 5.898 1 97.5 176 VAL B N 1
ATOM 3000 C CA . VAL B 1 176 ? 13.188 4.766 7.246 1 97.5 176 VAL B CA 1
ATOM 3001 C C . VAL B 1 176 ? 14.109 3.572 7.48 1 97.5 176 VAL B C 1
ATOM 3003 O O . VAL B 1 176 ? 15.148 3.703 8.141 1 97.5 176 VAL B O 1
ATOM 3006 N N . GLN B 1 177 ? 13.828 2.393 6.91 1 95.06 177 GLN B N 1
ATOM 3007 C CA . GLN B 1 177 ? 14.594 1.178 7.16 1 95.06 177 GLN B CA 1
ATOM 3008 C C . GLN B 1 177 ? 15.828 1.107 6.266 1 95.06 177 GLN B C 1
ATOM 3010 O O . GLN B 1 177 ? 16.891 0.69 6.707 1 95.06 177 GLN B O 1
ATOM 3015 N N . GLY B 1 178 ? 15.617 1.531 5.031 1 93.62 178 GLY B N 1
ATOM 3016 C CA . GLY B 1 178 ? 16.688 1.219 4.098 1 93.62 178 GLY B CA 1
ATOM 3017 C C . GLY B 1 178 ? 17.047 2.375 3.182 1 93.62 178 GLY B C 1
ATOM 3018 O O . GLY B 1 178 ? 17.922 2.254 2.326 1 93.62 178 GLY B O 1
ATOM 3019 N N . GLY B 1 179 ? 16.328 3.434 3.277 1 96.06 179 GLY B N 1
ATOM 3020 C CA . GLY B 1 179 ? 16.578 4.586 2.43 1 96.06 179 GLY B CA 1
ATOM 3021 C C . GLY B 1 179 ? 16.062 4.414 1.016 1 96.06 179 GLY B C 1
ATOM 3022 O O . GLY B 1 179 ? 16.484 5.125 0.102 1 96.06 179 GLY B O 1
ATOM 3023 N N . VAL B 1 180 ? 15.203 3.445 0.872 1 96.75 180 VAL B N 1
ATOM 3024 C CA . VAL B 1 180 ? 14.664 3.154 -0.454 1 96.75 180 VAL B CA 1
ATOM 3025 C C . VAL B 1 180 ? 13.383 3.943 -0.676 1 96.75 180 VAL B C 1
ATOM 3027 O O . VAL B 1 180 ? 12.461 3.889 0.144 1 96.75 180 VAL B O 1
ATOM 3030 N N . ASP B 1 181 ? 13.32 4.672 -1.759 1 97.56 181 ASP B N 1
ATOM 3031 C CA . ASP B 1 181 ? 12.133 5.418 -2.174 1 97.56 181 ASP B CA 1
ATOM 3032 C C . ASP B 1 181 ? 11.352 4.664 -3.248 1 97.56 181 ASP B C 1
ATOM 3034 O O . ASP B 1 181 ? 11.852 4.465 -4.359 1 97.56 181 ASP B O 1
ATOM 3038 N N . LEU B 1 182 ? 10.164 4.305 -2.971 1 97.31 182 LEU B N 1
ATOM 3039 C CA . LEU B 1 182 ? 9.367 3.453 -3.846 1 97.31 182 LEU B CA 1
ATOM 3040 C C . LEU B 1 182 ? 8.492 4.293 -4.777 1 97.31 182 LEU B C 1
ATOM 3042 O O . LEU B 1 182 ? 7.801 3.756 -5.637 1 97.31 182 LEU B O 1
ATOM 3046 N N . ARG B 1 183 ? 8.508 5.602 -4.676 1 96.38 183 ARG B N 1
ATOM 3047 C CA . ARG B 1 183 ? 7.613 6.473 -5.434 1 96.38 183 ARG B CA 1
ATOM 3048 C C . ARG B 1 183 ? 8.023 6.543 -6.898 1 96.38 183 ARG B C 1
ATOM 3050 O O . ARG B 1 183 ? 9.219 6.582 -7.211 1 96.38 183 ARG B O 1
ATOM 3057 N N . ASN B 1 184 ? 7.004 6.586 -7.699 1 94.19 184 ASN B N 1
ATOM 3058 C CA . ASN B 1 184 ? 7.203 6.871 -9.117 1 94.19 184 ASN B CA 1
ATOM 3059 C C . ASN B 1 184 ? 7.512 8.352 -9.352 1 94.19 184 ASN B C 1
ATOM 3061 O O . ASN B 1 184 ? 6.672 9.211 -9.094 1 94.19 184 ASN B O 1
ATOM 3065 N N . LYS B 1 185 ? 8.672 8.641 -9.93 1 93.81 185 LYS B N 1
ATOM 3066 C CA . LYS B 1 185 ? 9.039 10.039 -10.156 1 93.81 185 LYS B CA 1
ATOM 3067 C C . LYS B 1 185 ? 8.984 10.383 -11.641 1 93.81 185 LYS B C 1
ATOM 3069 O O . LYS B 1 185 ? 9.359 11.492 -12.047 1 93.81 185 LYS B O 1
ATOM 3074 N N . ASN B 1 186 ? 8.547 9.367 -12.414 1 92.12 186 ASN B N 1
ATOM 3075 C CA . ASN B 1 186 ? 8.375 9.57 -13.844 1 92.12 186 ASN B CA 1
ATOM 3076 C C . ASN B 1 186 ? 6.926 9.914 -14.195 1 92.12 186 ASN B C 1
ATOM 3078 O O . ASN B 1 186 ? 6.051 9.047 -14.156 1 92.12 186 ASN B O 1
ATOM 3082 N N . GLN B 1 187 ? 6.641 11.008 -14.641 1 89.81 187 GLN B N 1
ATOM 3083 C CA . GLN B 1 187 ? 5.293 11.492 -14.922 1 89.81 187 GLN B CA 1
ATOM 3084 C C . GLN B 1 187 ? 4.711 10.805 -16.156 1 89.81 187 GLN B C 1
ATOM 3086 O O . GLN B 1 187 ? 3.494 10.812 -16.359 1 89.81 187 GLN B O 1
ATOM 3091 N N . LYS B 1 188 ? 5.547 10.258 -16.938 1 90.12 188 LYS B N 1
ATOM 3092 C CA . LYS B 1 188 ? 5.082 9.594 -18.156 1 90.12 188 LYS B CA 1
ATOM 3093 C C . LYS B 1 188 ? 4.512 8.211 -17.828 1 90.12 188 LYS B C 1
ATOM 3095 O O . LYS B 1 188 ? 3.828 7.609 -18.672 1 90.12 188 LYS B O 1
ATOM 3100 N N . LEU B 1 189 ? 4.973 7.75 -16.672 1 87.81 189 LEU B N 1
ATOM 3101 C CA . LEU B 1 189 ? 4.477 6.453 -16.234 1 87.81 189 LEU B CA 1
ATOM 3102 C C . LEU B 1 189 ? 3.107 6.59 -15.57 1 87.81 189 LEU B C 1
ATOM 3104 O O . LEU B 1 189 ? 2.949 7.348 -14.609 1 87.81 189 LEU B O 1
ATOM 3108 N N . ASN B 1 190 ? 2.105 6.027 -16.203 1 78.19 190 ASN B N 1
ATOM 3109 C CA . ASN B 1 190 ? 0.761 6.059 -15.633 1 78.19 190 ASN B CA 1
ATOM 3110 C C . ASN B 1 190 ? 0.464 4.797 -14.828 1 78.19 190 ASN B C 1
ATOM 3112 O O . ASN B 1 190 ? 0.251 3.725 -15.398 1 78.19 190 ASN B O 1
ATOM 3116 N N . LEU B 1 191 ? 0.405 4.902 -13.516 1 77.94 191 LEU B N 1
ATOM 3117 C CA . LEU B 1 191 ? 0.172 3.732 -12.68 1 77.94 191 LEU B CA 1
ATOM 3118 C C . LEU B 1 191 ? -1.294 3.641 -12.266 1 77.94 191 LEU B C 1
ATOM 3120 O O . LEU B 1 191 ? -1.679 2.736 -11.523 1 77.94 191 LEU B O 1
ATOM 3124 N N . GLU B 1 192 ? -2.098 4.531 -12.727 1 70.56 192 GLU B N 1
ATOM 3125 C CA . GLU B 1 192 ? -3.52 4.523 -12.398 1 70.56 192 GLU B CA 1
ATOM 3126 C C . GLU B 1 192 ? -4.34 3.883 -13.516 1 70.56 192 GLU B C 1
ATOM 3128 O O . GLU B 1 192 ? -3.949 3.928 -14.688 1 70.56 192 GLU B O 1
#